Protein AF-A0AAV6CEF8-F1 (afdb_monomer)

Mean predicted aligned error: 8.47 Å

Nearest PDB structures (foldseek):
  5e53-assembly4_D  TM=2.344E-01  e=5.325E-08  Gallus gallus
  7mrq-assembly1_A  TM=2.234E-01  e=1.957E-07  Gallus gallus
  5e53-assembly2_B  TM=2.343E-01  e=6.421E-07  Gallus gallus
  7mrs-assembly1_A  TM=2.197E-01  e=7.609E-07  Danio rerio
  7mrm-assembly1_B  TM=1.923E-01  e=2.631E-03  Gallus gallus

Sequence (512 aa):
AVAATGEFTALFGGKEQTKAALTLILQRVNAIFRAEVGVQLDVVPGFDQMIFTNPATDPFTVQEPTVPLLDQAQRAFDNQLGSTSYDLGMVFTKGLYGLAYLRSVCDPLRKGSSAVGFLSAATDDFHINLVAHELAHMFGANHTFNSPTGLCAGRRIPGSAYEPGAGSTLMSYAGLPCSTDVYQSVSDAYFHSESLREIFTFLASPSAHCGVIETVPSSGPFLNPGVERVIPVGTPFTLNVSASDPDGHTLTYTWEQRDLGPAQPLGGPDDGKVPLIRSTPPSLQPARTIPNLADLAANRSNPTERLPTANRRMNFRVTVREQGVPGGVSWADTSLIATNIAGPFEVTSHATAGRITQQVGLTWSVAGTDRAPFNVPAVRILMSTNGGLDFPVTLADSTPNDGAETVQLPALNANAVRFKVEARDNVFFAINKANQQLISGNVLVAEIACTADALLISWASKVGKAYSLQRASGGRSFDWATVQTITATETRTSIAVPRENTKSTFFRILEK

Radius of gyration: 29.32 Å; Cα contacts (8 Å, |Δi|>4): 1274; chains: 1; bounding box: 61×42×94 Å

Secondary structure (DSSP, 8-state):
-EEE-HHHHHHTTSHHHHHHHHHHHHHHHHHHHHHHH-----PPTTGGGGB---TTTSS----SS-HHHHHHHHHHHHHHH-TTS-S--EEEEESSSEEE-TT-TT-TTTTT-EEEEESSS--SHHHHHHHHHHHHHHTTPPP-B---SGGGTTT--TTT--BSTT-SSTTS-TTS--GGG---SS--SS--HHHHHHHHHHHTSGGGTTSPP--------EEE----EEEETT--EEE--EEE-TT-PPEEEEEEE----S---TT----SSS--B-----BS-S-EEES-HHHHHTT---TTB----SSEEEEEEEEEEETTSTT-EEEEEEEEEEESSS---EE-S--S-EEE-SEEEEEEE-TTTTSTTT---EEEEEEESSSSS---EEEEEEEESSSEEEEEPPS--EEEEEEEEEETTSSBEEE-SS-EEE--TT---EEEEE-SSEEEEEEE--TT-EEEEEEEE-SSS---EEEEEEE-SSSEEEEEEE----S-EEEEEEE-

Foldseek 3Di:
DEAEALQRQVQLPHLVSSVVLVVLLLVLLQVLQQQAANDHDDDFPPRSVRYDNDNVPHQAPDQEADQSRLQSQLVVCCVPVNLLRDQAAEYEGADDAKDAAALQGLPSRRRRRIYGHDNHNDSDQQRSLRVSQRVLRNLHFAAQAQACADPCNPRDDQVRPQFYFQAAASSGNALHPRPPSRPHNHHDSHDDPRSSVRNNVSCPDPSNPSDDDDDFDAPAKDKDFDAEAEAEFPFKFKTAMDIDGPVPFQKWKKKGWDFGDHRDGQLPDQPQGHRQEGTDDTDSGRMDIFPAQVCQLQVHDDSRTDTHPAFYKIKMKMWMTGPPGGNSIDMDIYIYTYDNLFDYWEWPPPQDEEEDEQKDKTFIDLRCCCDPPNVQQWKWKFKDQPSRNDTPGTFGGIDGSPGMDMTGHPQDWGFRMKMKIGGPPHTTIYIHNGGYTYDYPFDWDWDWDDDPWWIKIKTFDDAQWKKWKWKAFDDPDGPTDTPDIDHDNDRMDIDTDTDDPHDDMDIDMDTD

pLDDT: mean 93.64, std 7.22, range [54.38, 98.88]

Structure (mmCIF, N/CA/C/O backbone):
data_AF-A0AAV6CEF8-F1
#
_entry.id   AF-A0AAV6CEF8-F1
#
loop_
_atom_site.group_PDB
_atom_site.id
_atom_site.type_symbol
_atom_site.label_atom_id
_atom_site.label_alt_id
_atom_site.label_comp_id
_atom_site.label_asym_id
_atom_site.label_entity_id
_atom_site.label_seq_id
_atom_site.pdbx_PDB_ins_code
_atom_site.Cartn_x
_atom_site.Cartn_y
_atom_site.Cartn_z
_atom_site.occupancy
_atom_site.B_iso_or_equiv
_atom_site.auth_seq_id
_atom_site.auth_comp_id
_atom_site.auth_asym_id
_atom_site.auth_atom_id
_atom_site.pdbx_PDB_model_num
ATOM 1 N N . ALA A 1 1 ? -19.419 -2.591 22.841 1.00 95.50 1 ALA A N 1
ATOM 2 C CA . ALA A 1 1 ? -20.080 -1.476 23.550 1.00 95.50 1 ALA A CA 1
ATOM 3 C C . ALA A 1 1 ? -19.658 -0.150 22.929 1.00 95.50 1 ALA A C 1
ATOM 5 O O . ALA A 1 1 ? -18.524 -0.024 22.487 1.00 95.50 1 ALA A O 1
ATOM 6 N N . VAL A 1 2 ? -20.560 0.825 22.854 1.00 96.56 2 VAL A N 1
ATOM 7 C CA . VAL A 1 2 ? -20.268 2.158 22.306 1.00 96.56 2 VAL A CA 1
ATOM 8 C C . VAL A 1 2 ? -20.882 3.190 23.237 1.00 96.56 2 VAL A C 1
ATOM 10 O O . VAL A 1 2 ? -22.008 2.988 23.685 1.00 96.56 2 VAL A O 1
ATOM 13 N N . ALA A 1 3 ? -20.151 4.260 23.540 1.00 96.31 3 ALA A N 1
ATOM 14 C CA . ALA A 1 3 ? -20.654 5.410 24.286 1.00 96.31 3 ALA A CA 1
ATOM 15 C C . ALA A 1 3 ? -20.337 6.709 23.545 1.00 96.31 3 ALA A C 1
ATOM 17 O O . ALA A 1 3 ? -19.351 6.780 22.818 1.00 96.31 3 ALA A O 1
ATOM 18 N N . ALA A 1 4 ? -21.144 7.742 23.755 1.00 97.06 4 ALA A N 1
ATOM 19 C CA . ALA A 1 4 ? -20.905 9.086 23.240 1.00 97.06 4 ALA A CA 1
ATOM 20 C C . ALA A 1 4 ? -21.093 10.097 24.367 1.00 97.06 4 ALA A C 1
ATOM 22 O O . ALA A 1 4 ? -22.158 10.110 24.989 1.00 97.06 4 ALA A O 1
ATOM 23 N N . THR A 1 5 ? -20.085 10.936 24.622 1.00 97.31 5 THR A N 1
ATOM 24 C CA . THR A 1 5 ? -20.205 12.005 25.626 1.00 97.31 5 THR A CA 1
ATOM 25 C C . THR A 1 5 ? -21.289 13.010 25.227 1.00 97.31 5 THR A C 1
ATOM 27 O O . THR A 1 5 ? -21.678 13.107 24.057 1.00 97.31 5 THR A O 1
ATOM 30 N N . GLY A 1 6 ? -21.785 13.786 26.190 1.00 96.00 6 GLY A N 1
ATOM 31 C CA . GLY A 1 6 ? -22.752 14.853 25.952 1.00 96.00 6 GLY A CA 1
ATOM 32 C C . GLY A 1 6 ? -22.253 15.871 24.933 1.00 96.00 6 GLY A C 1
ATOM 33 O O . GLY A 1 6 ? -23.025 16.351 24.103 1.00 96.00 6 GLY A O 1
ATOM 34 N N . GLU A 1 7 ? -20.956 16.175 24.952 1.00 94.75 7 GLU A N 1
ATOM 35 C CA . GLU A 1 7 ? -20.324 17.117 24.030 1.00 94.75 7 GLU A CA 1
ATOM 36 C C . GLU A 1 7 ? -20.232 16.558 22.612 1.00 94.75 7 GLU A C 1
ATOM 38 O O . GLU A 1 7 ? -20.505 17.288 21.658 1.00 94.75 7 GLU A O 1
ATOM 43 N N . PHE A 1 8 ? -19.886 15.275 22.459 1.00 95.88 8 PHE A N 1
ATOM 44 C CA . PHE A 1 8 ? -19.911 14.608 21.156 1.00 95.88 8 PHE A CA 1
ATOM 45 C C . PHE A 1 8 ? -21.336 14.546 20.608 1.00 95.88 8 PHE A C 1
ATOM 47 O O . PHE A 1 8 ? -21.581 14.855 19.445 1.00 95.88 8 PHE A O 1
ATOM 54 N N . THR A 1 9 ? -22.313 14.232 21.454 1.00 97.06 9 THR A N 1
ATOM 55 C CA . THR A 1 9 ? -23.711 14.199 21.026 1.00 97.06 9 THR A CA 1
ATOM 56 C C . THR A 1 9 ? -24.220 15.575 20.603 1.00 97.06 9 THR A C 1
ATOM 58 O O . THR A 1 9 ? -24.939 15.692 19.610 1.00 97.06 9 THR A O 1
ATOM 61 N N . ALA A 1 10 ? -23.817 16.633 21.310 1.00 95.19 10 ALA A N 1
ATOM 62 C CA . ALA A 1 10 ? -24.118 18.005 20.919 1.00 95.19 10 ALA A CA 1
ATOM 63 C C . ALA A 1 10 ? -23.449 18.386 19.587 1.00 95.19 10 ALA A C 1
ATOM 65 O O . ALA A 1 10 ? -24.073 19.068 18.775 1.00 95.19 10 ALA A O 1
ATOM 66 N N . LEU A 1 11 ? -22.222 17.910 19.330 1.00 94.62 11 LEU A N 1
ATOM 67 C CA . LEU A 1 11 ? -21.497 18.139 18.075 1.00 94.62 11 LEU A CA 1
ATOM 68 C C . LEU A 1 11 ? -22.295 17.656 16.856 1.00 94.62 11 LEU A C 1
ATOM 70 O O . LEU A 1 11 ? -22.367 18.370 15.861 1.00 94.62 11 LEU A O 1
ATOM 74 N N . PHE A 1 12 ? -22.932 16.486 16.955 1.00 94.94 12 PHE A N 1
ATOM 75 C CA . PHE A 1 12 ? -23.748 15.887 15.891 1.00 94.94 12 PHE A CA 1
ATOM 76 C C . PHE A 1 12 ? -25.198 16.398 15.845 1.00 94.94 12 PHE A C 1
ATOM 78 O O . PHE A 1 12 ? -25.956 16.018 14.955 1.00 94.94 12 PHE A O 1
ATOM 85 N N . GLY A 1 13 ? -25.589 17.294 16.755 1.00 95.19 13 GLY A N 1
ATOM 86 C CA . GLY A 1 13 ? -26.914 17.920 16.761 1.00 95.19 13 GLY A CA 1
ATOM 87 C C . GLY A 1 13 ? -27.991 17.151 17.531 1.00 95.19 13 GLY A C 1
ATOM 88 O O . GLY A 1 13 ? -29.164 17.511 17.441 1.00 95.19 13 GLY A O 1
ATOM 89 N N . GLY A 1 14 ? -27.614 16.132 18.308 1.00 96.06 14 GLY A N 1
ATOM 90 C CA . GLY A 1 14 ? -28.530 15.383 19.163 1.00 96.06 14 GLY A CA 1
ATOM 91 C C . GLY A 1 14 ? -28.417 13.869 19.020 1.00 96.06 14 GLY A C 1
ATOM 92 O O . GLY A 1 14 ? -27.695 13.333 18.185 1.00 96.06 14 GLY A O 1
ATOM 93 N N . LYS A 1 15 ? -29.154 13.163 19.882 1.00 95.94 15 LYS A N 1
ATOM 94 C CA . LYS A 1 15 ? -29.047 11.710 20.068 1.00 95.94 15 LYS A CA 1
ATOM 95 C C . LYS A 1 15 ? -29.256 10.901 18.788 1.00 95.94 15 LYS A C 1
ATOM 97 O O . LYS A 1 15 ? -28.474 9.996 18.514 1.00 95.94 15 LYS A O 1
ATOM 102 N N . GLU A 1 16 ? -30.288 11.222 18.013 1.00 95.69 16 GLU A N 1
ATOM 103 C CA . GLU A 1 16 ? -30.639 10.460 16.807 1.00 95.69 16 GLU A CA 1
ATOM 104 C C . GLU A 1 16 ? -29.587 10.621 15.703 1.00 95.69 16 GLU A C 1
ATOM 106 O O . GLU A 1 16 ? -29.198 9.646 15.061 1.00 95.69 16 GLU A O 1
ATOM 111 N N . GLN A 1 17 ? -29.065 11.835 15.523 1.00 96.31 17 GLN A N 1
ATOM 112 C CA . GLN A 1 17 ? -27.998 12.122 14.566 1.00 96.31 17 GLN A CA 1
ATOM 113 C C . GLN A 1 17 ? -26.697 11.423 14.969 1.00 96.31 17 GLN A C 1
ATOM 115 O O . GLN A 1 17 ? -26.051 10.798 14.129 1.00 96.31 17 GLN A O 1
ATOM 120 N N . THR A 1 18 ? -26.353 11.451 16.259 1.00 96.62 18 THR A N 1
ATOM 121 C CA . THR A 1 18 ? -25.211 10.711 16.808 1.00 96.62 18 THR A CA 1
ATOM 122 C C . THR A 1 18 ? -25.358 9.213 16.583 1.00 96.62 18 THR A C 1
ATOM 124 O O . THR A 1 18 ? -24.429 8.561 16.113 1.00 96.62 18 THR A O 1
ATOM 127 N N . LYS A 1 19 ? -26.538 8.652 16.859 1.00 95.31 19 LYS A N 1
ATOM 128 C CA . LYS A 1 19 ? -26.826 7.232 16.643 1.00 95.31 19 LYS A CA 1
ATOM 129 C C . LYS A 1 19 ? -26.650 6.835 15.176 1.00 95.31 19 LYS A C 1
ATOM 131 O O . LYS A 1 19 ? -26.017 5.816 14.888 1.00 95.31 19 LYS A O 1
ATOM 136 N N . ALA A 1 20 ? -27.173 7.639 14.251 1.00 94.69 20 ALA A N 1
ATOM 137 C CA . ALA A 1 20 ? -27.013 7.412 12.818 1.00 94.69 20 ALA A CA 1
ATOM 138 C C . ALA A 1 20 ? -25.535 7.477 12.391 1.00 94.69 20 ALA A C 1
ATOM 140 O O . ALA A 1 20 ? -25.068 6.593 11.673 1.00 94.69 20 ALA A O 1
ATOM 141 N N . ALA A 1 21 ? -24.783 8.466 12.884 1.00 95.56 21 ALA A N 1
ATOM 142 C CA . ALA A 1 21 ? -23.359 8.615 12.596 1.00 95.56 21 ALA A CA 1
ATOM 143 C C . ALA A 1 21 ? -22.531 7.427 13.109 1.00 95.56 21 ALA A C 1
ATOM 145 O O . ALA A 1 21 ? -21.752 6.850 12.353 1.00 95.56 21 ALA A O 1
ATOM 146 N N . LEU A 1 22 ? -22.743 7.003 14.358 1.00 95.81 22 LEU A N 1
ATOM 147 C CA . LEU A 1 22 ? -22.063 5.841 14.942 1.00 95.81 22 LEU A CA 1
ATOM 148 C C . LEU A 1 22 ? -22.391 4.545 14.191 1.00 95.81 22 LEU A C 1
ATOM 150 O O . LEU A 1 22 ? -21.513 3.709 13.987 1.00 95.81 22 LEU A O 1
ATOM 154 N N . THR A 1 23 ? -23.635 4.396 13.729 1.00 94.12 23 THR A N 1
ATOM 155 C CA . THR A 1 23 ? -24.048 3.249 12.908 1.00 94.12 23 THR A CA 1
ATOM 156 C C . THR A 1 23 ? -23.306 3.231 11.570 1.00 94.12 23 THR A C 1
ATOM 158 O O . THR A 1 23 ? -22.790 2.187 11.173 1.00 94.12 23 THR A O 1
ATOM 161 N N . LEU A 1 24 ? -23.200 4.379 10.892 1.00 95.06 24 LEU A N 1
ATOM 162 C CA . LEU A 1 24 ? -22.454 4.506 9.637 1.00 95.06 24 LEU A CA 1
ATOM 163 C C . LEU A 1 24 ? -20.960 4.212 9.830 1.00 95.06 24 LEU A C 1
ATOM 165 O O . LEU A 1 24 ? -20.377 3.458 9.049 1.00 95.06 24 LEU A O 1
ATOM 169 N N . ILE A 1 25 ? -20.350 4.774 10.878 1.00 96.31 25 ILE A N 1
ATOM 170 C CA . ILE A 1 25 ? -18.948 4.518 11.233 1.00 96.31 25 ILE A CA 1
ATOM 171 C C . ILE A 1 25 ? -18.730 3.017 11.417 1.00 96.31 25 ILE A C 1
ATOM 173 O O . ILE A 1 25 ? -17.842 2.450 10.786 1.00 96.31 25 ILE A O 1
ATOM 177 N N . LEU A 1 26 ? -19.570 2.350 12.213 1.00 96.25 26 LEU A N 1
ATOM 178 C CA . LEU A 1 26 ? -19.442 0.917 12.456 1.00 96.25 26 LEU A CA 1
ATOM 179 C C . LEU A 1 26 ? -19.592 0.088 11.176 1.00 96.25 26 LEU A C 1
ATOM 181 O O . LEU A 1 26 ? -18.826 -0.847 10.965 1.00 96.25 26 LEU A O 1
ATOM 185 N N . GLN A 1 27 ? -20.539 0.429 10.298 1.00 96.56 27 GLN A N 1
ATOM 186 C CA . GLN A 1 27 ? -20.698 -0.247 9.006 1.00 96.56 27 GLN A CA 1
ATOM 187 C C . GLN A 1 27 ? -19.427 -0.145 8.152 1.00 96.56 27 GLN A C 1
ATOM 189 O O . GLN A 1 27 ? -18.998 -1.133 7.556 1.00 96.56 27 GLN A O 1
ATOM 194 N N . ARG A 1 28 ? -18.801 1.037 8.116 1.00 97.75 28 ARG A N 1
ATOM 195 C CA . ARG A 1 28 ? -17.571 1.285 7.350 1.00 97.75 28 ARG A CA 1
ATOM 196 C C . ARG A 1 28 ? -16.357 0.598 7.974 1.00 97.75 28 ARG A C 1
ATOM 198 O O . ARG A 1 28 ? -15.577 -0.014 7.252 1.00 97.75 28 ARG A O 1
ATOM 205 N N . VAL A 1 29 ? -16.236 0.621 9.299 1.00 98.31 29 VAL A N 1
ATOM 206 C CA . VAL A 1 29 ? -15.202 -0.123 10.036 1.00 98.31 29 VAL A CA 1
ATOM 207 C C . VAL A 1 29 ? -15.353 -1.628 9.813 1.00 98.31 29 VAL A C 1
ATOM 209 O O . VAL A 1 29 ? -14.364 -2.298 9.535 1.00 98.31 29 VAL A O 1
ATOM 212 N N . ASN A 1 30 ? -16.575 -2.163 9.847 1.00 98.06 30 ASN A N 1
ATOM 213 C CA . ASN A 1 30 ? -16.834 -3.575 9.557 1.00 98.06 30 ASN A CA 1
ATOM 214 C C . ASN A 1 30 ? -16.444 -3.960 8.128 1.00 98.06 30 ASN A C 1
ATOM 216 O O . ASN A 1 30 ? -15.946 -5.062 7.922 1.00 98.06 30 ASN A O 1
ATOM 220 N N . ALA A 1 31 ? -16.614 -3.073 7.143 1.00 97.19 31 ALA A N 1
ATOM 221 C CA . ALA A 1 31 ? -16.142 -3.344 5.785 1.00 97.19 31 ALA A CA 1
ATOM 222 C C . ALA A 1 31 ? -14.618 -3.581 5.742 1.00 97.19 31 ALA A C 1
ATOM 224 O O . ALA A 1 31 ? -14.165 -4.467 5.023 1.00 97.19 31 ALA A O 1
ATOM 225 N N . ILE A 1 32 ? -13.849 -2.849 6.557 1.00 98.00 32 ILE A N 1
ATOM 226 C CA . ILE A 1 32 ? -12.396 -3.020 6.699 1.00 98.00 32 ILE A CA 1
ATOM 227 C C . ILE A 1 32 ? -12.077 -4.287 7.506 1.00 98.00 32 ILE A C 1
ATOM 229 O O . ILE A 1 32 ? -11.362 -5.164 7.031 1.00 98.00 32 ILE A O 1
ATOM 233 N N . PHE A 1 33 ? -12.612 -4.406 8.724 1.00 98.56 33 PHE A N 1
ATOM 234 C CA . PHE A 1 33 ? -12.253 -5.470 9.669 1.00 98.56 33 PHE A CA 1
ATOM 235 C C . PHE A 1 33 ? -12.649 -6.860 9.174 1.00 98.56 33 PHE A C 1
ATOM 237 O O . PHE A 1 33 ? -11.871 -7.805 9.313 1.00 98.56 33 PHE A O 1
ATOM 244 N N . ARG A 1 34 ? -13.817 -6.994 8.537 1.00 97.25 34 ARG A N 1
ATOM 245 C CA . ARG A 1 34 ? -14.218 -8.271 7.944 1.00 97.25 34 ARG A CA 1
ATOM 246 C C . ARG A 1 34 ? -13.274 -8.667 6.823 1.00 97.25 34 ARG A C 1
ATOM 248 O O . ARG A 1 34 ? -12.852 -9.814 6.789 1.00 97.25 34 ARG A O 1
ATOM 255 N N . ALA A 1 35 ? -12.963 -7.740 5.917 1.00 96.25 35 ALA A N 1
ATOM 256 C CA . ALA A 1 35 ? -12.122 -8.027 4.762 1.00 96.25 35 ALA A CA 1
ATOM 257 C C . ALA A 1 35 ? -10.686 -8.368 5.180 1.00 96.25 35 ALA A C 1
ATOM 259 O O . ALA A 1 35 ? -10.140 -9.371 4.736 1.00 96.25 35 ALA A O 1
ATOM 260 N N . GLU A 1 36 ? -10.094 -7.569 6.067 1.00 97.62 36 GLU A N 1
ATOM 261 C CA . GLU A 1 36 ? -8.674 -7.687 6.393 1.00 97.62 36 GLU A CA 1
ATOM 262 C C . GLU A 1 36 ? -8.373 -8.739 7.467 1.00 97.62 36 GLU A C 1
ATOM 264 O O . GLU A 1 36 ? -7.327 -9.378 7.406 1.00 97.62 36 GLU A O 1
ATOM 269 N N . VAL A 1 37 ? -9.241 -8.901 8.475 1.00 97.44 37 VAL A N 1
ATOM 270 C CA . VAL A 1 37 ? -8.936 -9.717 9.671 1.00 97.44 37 VAL A CA 1
ATOM 271 C C . VAL A 1 37 ? -10.067 -10.652 10.102 1.00 97.44 37 VAL A C 1
ATOM 273 O O . VAL A 1 37 ? -9.957 -11.307 11.134 1.00 97.44 37 VAL A O 1
ATOM 276 N N . GLY A 1 38 ? -11.150 -10.742 9.325 1.00 96.94 38 GLY A N 1
ATOM 277 C CA . GLY A 1 38 ? -12.253 -11.669 9.592 1.00 96.94 38 GLY A CA 1
ATOM 278 C C . GLY A 1 38 ? -13.085 -11.322 10.828 1.00 96.94 38 GLY A C 1
ATOM 279 O O . GLY A 1 38 ? -13.764 -12.189 11.366 1.00 96.94 38 GLY A O 1
ATOM 280 N N . VAL A 1 39 ? -13.050 -10.066 11.288 1.00 97.69 39 VAL A N 1
ATOM 281 C CA . VAL A 1 39 ? -13.783 -9.616 12.482 1.00 97.69 39 VAL A CA 1
ATOM 282 C C . VAL A 1 39 ? -15.036 -8.838 12.082 1.00 97.69 39 VAL A C 1
ATOM 284 O O . VAL A 1 39 ? -14.974 -7.899 11.291 1.00 97.69 39 VAL A O 1
ATOM 287 N N . GLN A 1 40 ? -16.171 -9.210 12.672 1.00 97.00 40 GLN A N 1
ATOM 288 C CA . GLN A 1 40 ? -17.434 -8.475 12.622 1.00 97.00 40 GLN A CA 1
ATOM 289 C C . GLN A 1 40 ? -17.699 -7.874 14.008 1.00 97.00 40 GLN A C 1
ATOM 291 O O . GLN A 1 40 ? -17.642 -8.572 15.016 1.00 97.00 40 GLN A O 1
ATOM 296 N N . LEU A 1 41 ? -17.978 -6.575 14.055 1.00 97.12 41 LEU A N 1
ATOM 297 C CA . LEU A 1 41 ? -18.304 -5.841 15.271 1.00 97.12 41 LEU A CA 1
ATOM 298 C C . LEU A 1 41 ? -19.800 -5.541 15.298 1.00 97.12 41 LEU A C 1
ATOM 300 O O . LEU A 1 41 ? -20.312 -4.832 14.427 1.00 97.12 41 LEU A O 1
ATOM 304 N N . ASP A 1 42 ? -20.475 -6.018 16.338 1.00 95.06 42 ASP A N 1
ATOM 305 C CA . ASP A 1 42 ? -21.900 -5.785 16.547 1.00 95.06 42 ASP A CA 1
ATOM 306 C C . ASP A 1 42 ? -22.141 -4.904 17.776 1.00 95.06 42 ASP A C 1
ATOM 308 O O . ASP A 1 42 ? -21.452 -4.981 18.800 1.00 95.06 42 ASP A O 1
ATOM 312 N N . VAL A 1 43 ? -23.131 -4.015 17.671 1.00 93.44 43 VAL A N 1
ATOM 313 C CA . VAL A 1 43 ? -23.488 -3.136 18.783 1.00 93.44 43 VAL A CA 1
ATOM 314 C C . VAL A 1 43 ? -24.296 -3.916 19.807 1.00 93.44 43 VAL A C 1
ATOM 316 O O . VAL A 1 43 ? -25.313 -4.527 19.489 1.00 93.44 43 VAL A O 1
ATOM 319 N N . VAL A 1 44 ? -23.862 -3.840 21.061 1.00 93.38 44 VAL A N 1
ATOM 320 C CA . VAL A 1 44 ? -24.567 -4.459 22.186 1.00 93.38 44 VAL A CA 1
ATOM 321 C C . VAL A 1 44 ? -25.956 -3.833 22.389 1.00 93.38 44 VAL A C 1
ATOM 323 O O . VAL A 1 44 ? -26.120 -2.619 22.203 1.00 93.38 44 VAL A O 1
ATOM 326 N N . PRO A 1 45 ? -26.965 -4.616 22.810 1.00 88.50 45 PRO A N 1
ATOM 327 C CA . PRO A 1 45 ? -28.259 -4.073 23.203 1.00 88.50 45 PRO A CA 1
ATOM 328 C C . PRO A 1 45 ? -28.119 -2.973 24.263 1.00 88.50 45 PRO A C 1
ATOM 330 O O . PRO A 1 45 ? -27.241 -3.024 25.120 1.00 88.50 45 PRO A O 1
ATOM 333 N N . GLY A 1 46 ? -28.992 -1.966 24.211 1.00 80.50 46 GLY A N 1
ATOM 334 C CA . GLY A 1 46 ? -28.981 -0.866 25.180 1.00 80.50 46 GLY A CA 1
ATOM 335 C C . GLY A 1 46 ? -27.950 0.235 24.910 1.00 80.50 46 GLY A C 1
ATOM 336 O O . GLY A 1 46 ? -27.902 1.192 25.678 1.00 80.50 46 GLY A O 1
ATOM 337 N N . PHE A 1 47 ? -27.188 0.183 23.807 1.00 86.44 47 PHE A N 1
ATOM 338 C CA . PHE A 1 47 ? -26.218 1.240 23.478 1.00 86.44 47 PHE A CA 1
ATOM 339 C C . PHE A 1 47 ? -26.839 2.640 23.350 1.00 86.44 47 PHE A C 1
ATOM 341 O O . PHE A 1 47 ? -26.167 3.630 23.613 1.00 86.44 47 PHE A O 1
ATOM 348 N N . ASP A 1 48 ? -28.130 2.740 23.016 1.00 90.50 48 ASP A N 1
ATOM 349 C CA . ASP A 1 48 ? -28.849 4.016 22.997 1.00 90.50 48 ASP A CA 1
ATOM 350 C C . ASP A 1 48 ? -28.780 4.736 24.352 1.00 90.50 48 ASP A C 1
ATOM 352 O O . ASP A 1 48 ? -28.810 5.963 24.400 1.00 90.50 48 ASP A O 1
ATOM 356 N N . GLN A 1 49 ? -28.698 4.006 25.467 1.00 91.06 49 GLN A N 1
ATOM 357 C CA . GLN A 1 49 ? -28.577 4.586 26.809 1.00 91.06 49 GLN A CA 1
ATOM 358 C C . GLN A 1 49 ? -27.185 5.182 27.059 1.00 91.06 49 GLN A C 1
ATOM 360 O O . GLN A 1 49 ? -27.056 6.106 27.854 1.00 91.06 49 GLN A O 1
ATOM 365 N N . MET A 1 50 ? -26.180 4.714 26.317 1.00 95.12 50 MET A N 1
ATOM 366 C CA . MET A 1 50 ? -24.794 5.177 26.383 1.00 95.12 50 MET A CA 1
ATOM 367 C C . MET A 1 50 ? -24.528 6.402 25.488 1.00 95.12 50 MET A C 1
ATOM 369 O O . MET A 1 50 ? -23.394 6.879 25.418 1.00 95.12 50 MET A O 1
ATOM 373 N N . ILE A 1 51 ? -25.548 6.911 24.784 1.00 96.69 51 ILE A N 1
ATOM 374 C CA . ILE A 1 51 ? -25.491 8.186 24.058 1.00 96.69 51 ILE A CA 1
ATOM 375 C C . ILE A 1 51 ? -26.031 9.277 24.983 1.00 96.69 51 ILE A C 1
ATOM 377 O O . ILE A 1 51 ? -27.248 9.484 25.088 1.00 96.69 51 ILE A O 1
ATOM 381 N N . PHE A 1 52 ? -25.118 9.959 25.670 1.00 96.44 52 PHE A N 1
ATOM 382 C CA . PHE A 1 52 ? -25.457 11.009 26.622 1.00 96.44 52 PHE A CA 1
ATOM 383 C C . PHE A 1 52 ? -25.764 12.309 25.880 1.00 96.44 52 PHE A C 1
ATOM 385 O O . PHE A 1 52 ? -25.056 12.678 24.952 1.00 96.44 52 PHE A O 1
ATOM 392 N N . THR A 1 53 ? -26.828 13.014 26.268 1.00 96.38 53 THR A N 1
ATOM 393 C CA . THR A 1 53 ? -27.265 14.260 25.604 1.00 96.38 53 THR A CA 1
ATOM 394 C C . THR A 1 53 ? -26.942 15.520 26.399 1.00 96.38 53 THR A C 1
ATOM 396 O O . THR A 1 53 ? -27.080 16.620 25.874 1.00 96.38 53 THR A O 1
ATOM 399 N N . ASN A 1 54 ? -26.568 15.376 27.671 1.00 94.38 54 ASN A N 1
ATOM 400 C CA . ASN A 1 54 ? -26.269 16.491 28.558 1.00 94.38 54 ASN A CA 1
ATOM 401 C C . ASN A 1 54 ? -24.829 16.368 29.086 1.00 94.38 54 ASN A C 1
ATOM 403 O O . ASN A 1 54 ? -24.597 15.522 29.953 1.00 94.38 54 ASN A O 1
ATOM 407 N N . PRO A 1 55 ? -23.908 17.232 28.617 1.00 92.12 55 PRO A N 1
ATOM 408 C CA . PRO A 1 55 ? -22.518 17.287 29.080 1.00 92.12 55 PRO A CA 1
ATOM 409 C C . PRO A 1 55 ? -22.359 17.366 30.603 1.00 92.12 55 PRO A C 1
ATOM 411 O O . PRO A 1 55 ? -21.405 16.858 31.171 1.00 92.12 55 PRO A O 1
ATOM 414 N N . ALA A 1 56 ? -23.300 18.009 31.302 1.00 91.38 56 ALA A N 1
ATOM 415 C CA . ALA A 1 56 ? -23.182 18.226 32.743 1.00 91.38 56 ALA A CA 1
ATOM 416 C C . ALA A 1 56 ? -23.534 16.991 33.588 1.00 91.38 56 ALA A C 1
ATOM 418 O O . ALA A 1 56 ? -23.291 16.990 34.793 1.00 91.38 56 ALA A O 1
ATOM 419 N N . THR A 1 57 ? -24.170 15.978 32.996 1.00 91.00 57 THR A N 1
ATOM 420 C CA . THR A 1 57 ? -24.689 14.808 33.727 1.00 91.00 57 THR A CA 1
ATOM 421 C C . THR A 1 57 ? -24.190 13.480 33.176 1.00 91.00 57 THR A C 1
ATOM 423 O O . THR A 1 57 ? -24.620 12.431 33.652 1.00 91.00 57 THR A O 1
ATOM 426 N N . ASP A 1 58 ? -23.349 13.502 32.147 1.00 93.19 58 ASP A N 1
ATOM 427 C CA . ASP A 1 58 ? -22.720 12.285 31.657 1.00 93.19 58 ASP A CA 1
ATOM 428 C C . ASP A 1 58 ? -21.606 11.811 32.626 1.00 93.19 58 ASP A C 1
ATOM 430 O O . ASP A 1 58 ? -21.189 12.559 33.516 1.00 93.19 58 ASP A O 1
ATOM 434 N N . PRO A 1 59 ? -21.162 10.543 32.546 1.00 92.81 59 PRO A N 1
ATOM 435 C CA . PRO A 1 59 ? -20.177 9.994 33.478 1.00 92.81 59 PRO A CA 1
ATOM 436 C C . PRO A 1 59 ? -18.723 10.392 33.151 1.00 92.81 59 PRO A C 1
ATOM 438 O O . PRO A 1 59 ? -17.802 9.873 33.792 1.00 92.81 59 PRO A O 1
ATOM 441 N N . PHE A 1 60 ? -18.492 11.260 32.160 1.00 95.44 60 PHE A N 1
ATOM 442 C CA . PHE A 1 60 ? -17.179 11.589 31.617 1.00 95.44 60 PHE A CA 1
ATOM 443 C C . PHE A 1 60 ? -16.761 13.006 32.010 1.00 95.44 60 PHE A C 1
ATOM 445 O O . PHE A 1 60 ? -17.263 14.006 31.516 1.00 95.44 60 PHE A O 1
ATOM 452 N N . THR A 1 61 ? -15.764 13.119 32.885 1.00 91.00 61 THR A N 1
ATOM 453 C CA . THR A 1 61 ? -15.259 14.436 33.317 1.00 91.00 61 THR A CA 1
ATOM 454 C C . THR A 1 61 ? -14.127 14.956 32.432 1.00 91.00 61 THR A C 1
ATOM 456 O O . THR A 1 61 ? -13.588 16.029 32.696 1.00 91.00 61 THR A O 1
ATOM 459 N N . VAL A 1 62 ? -13.697 14.167 31.443 1.00 87.12 62 VAL A N 1
ATOM 460 C CA . VAL A 1 62 ? -12.596 14.493 30.533 1.00 87.12 62 VAL A CA 1
ATOM 461 C C . VAL A 1 62 ? -13.095 14.419 29.096 1.00 87.12 62 VAL A C 1
ATOM 463 O O . VAL A 1 62 ? -13.647 13.410 28.671 1.00 87.12 62 VAL A O 1
ATOM 466 N N . GLN A 1 63 ? -12.879 15.494 28.343 1.00 84.25 63 GLN A N 1
ATOM 467 C CA . GLN A 1 63 ? -13.497 15.717 27.031 1.00 84.25 63 GLN A CA 1
ATOM 468 C C . GLN A 1 63 ? -12.515 15.529 25.864 1.00 84.25 63 GLN A C 1
ATOM 470 O O . GLN A 1 63 ? -12.682 16.146 24.821 1.00 84.25 63 GLN A O 1
ATOM 475 N N . GLU A 1 64 ? -11.472 14.719 26.069 1.00 92.12 64 GLU A N 1
ATOM 476 C CA . GLU A 1 64 ? -10.436 14.383 25.083 1.00 92.12 64 GLU A CA 1
ATOM 477 C C . GLU A 1 64 ? -9.889 12.964 25.368 1.00 92.12 64 GLU A C 1
ATOM 479 O O . GLU A 1 64 ? -9.841 12.552 26.539 1.00 92.12 64 GLU A O 1
ATOM 484 N N . PRO A 1 65 ? -9.425 12.212 24.351 1.00 95.88 65 PRO A N 1
ATOM 485 C CA . PRO A 1 65 ? -8.837 10.880 24.526 1.00 95.88 65 PRO A CA 1
ATOM 486 C C . PRO A 1 65 ? -7.582 10.885 25.404 1.00 95.88 65 PRO A C 1
ATOM 488 O O . PRO A 1 65 ? -6.497 11.302 25.007 1.00 95.88 65 PRO A O 1
ATOM 491 N N . THR A 1 66 ? -7.731 10.402 26.634 1.00 96.19 66 THR A N 1
ATOM 492 C CA . THR A 1 66 ? -6.677 10.355 27.655 1.00 96.19 66 THR A CA 1
ATOM 493 C C . THR A 1 66 ? -6.865 9.128 28.542 1.00 96.19 66 THR A C 1
ATOM 495 O O . THR A 1 66 ? -7.971 8.599 28.636 1.00 96.19 66 THR A O 1
ATOM 498 N N . VAL A 1 67 ? -5.816 8.686 29.243 1.00 96.81 67 VAL A N 1
ATOM 499 C CA . VAL A 1 67 ? -5.912 7.538 30.168 1.00 96.81 67 VAL A CA 1
ATOM 500 C C . VAL A 1 67 ? -7.062 7.695 31.187 1.00 96.81 67 VAL A C 1
ATOM 502 O O . VAL A 1 67 ? -7.845 6.758 31.322 1.00 96.81 67 VAL A O 1
ATOM 505 N N . PRO A 1 68 ? -7.279 8.867 31.826 1.00 97.44 68 PRO A N 1
ATOM 506 C CA . PRO A 1 68 ? -8.444 9.061 32.691 1.00 97.44 68 PRO A CA 1
ATOM 507 C C . PRO A 1 68 ? -9.803 8.855 32.002 1.00 97.44 68 PRO A C 1
ATOM 509 O O . PRO A 1 68 ? -10.709 8.300 32.624 1.00 97.44 68 PRO A O 1
ATOM 512 N N . LEU A 1 69 ? -9.961 9.269 30.736 1.00 97.38 69 LEU A N 1
ATOM 513 C CA . LEU A 1 69 ? -11.194 9.020 29.977 1.00 97.38 69 LEU A CA 1
ATOM 514 C C . LEU A 1 69 ? -11.380 7.524 29.693 1.00 97.38 69 LEU A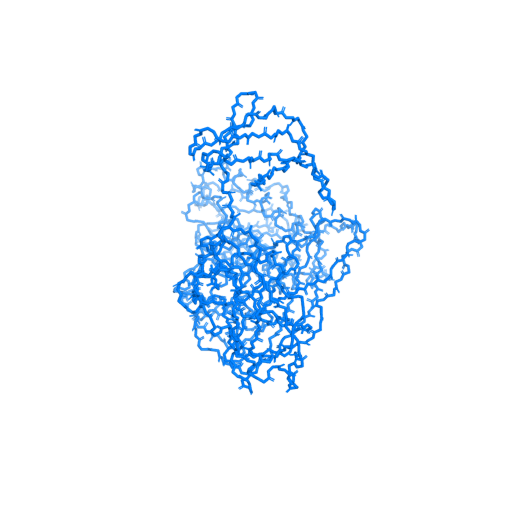 C 1
ATOM 516 O O . LEU A 1 69 ? -12.485 7.009 29.820 1.00 97.38 69 LEU A O 1
ATOM 520 N N . LEU A 1 70 ? -10.305 6.810 29.359 1.00 97.94 70 LEU A N 1
ATOM 521 C CA . LEU A 1 70 ? -10.326 5.362 29.132 1.00 97.94 70 LEU A CA 1
ATOM 522 C C . LEU A 1 70 ? -10.765 4.590 30.389 1.00 97.94 70 LEU A C 1
ATOM 524 O O . LEU A 1 70 ? -11.550 3.644 30.298 1.00 97.94 70 LEU A O 1
ATOM 528 N N . ASP A 1 71 ? -10.312 5.023 31.565 1.00 97.31 71 ASP A N 1
ATOM 529 C CA . ASP A 1 71 ? -10.742 4.460 32.848 1.00 97.31 71 ASP A CA 1
ATOM 530 C C . ASP A 1 71 ? -12.220 4.771 33.147 1.00 97.31 71 ASP A C 1
ATOM 532 O O . ASP A 1 71 ? -12.941 3.948 33.718 1.00 97.31 71 ASP A O 1
ATOM 536 N N . GLN A 1 72 ? -12.691 5.969 32.780 1.00 97.44 72 GLN A N 1
ATOM 537 C CA . GLN A 1 72 ? -14.105 6.341 32.891 1.00 97.44 72 GLN A CA 1
ATOM 538 C C . GLN A 1 72 ? -14.979 5.525 31.936 1.00 97.44 72 GLN A C 1
ATOM 540 O O . GLN A 1 72 ? -16.043 5.070 32.348 1.00 97.44 72 GLN A O 1
ATOM 545 N N . ALA A 1 73 ? -14.514 5.281 30.709 1.00 97.31 73 ALA A N 1
ATOM 546 C CA . ALA A 1 73 ? -15.190 4.450 29.717 1.00 97.31 73 ALA A CA 1
ATOM 547 C C . ALA A 1 73 ? -15.377 3.016 30.216 1.00 97.31 73 ALA A C 1
ATOM 549 O O . ALA A 1 73 ? -16.511 2.542 30.258 1.00 97.31 73 ALA A O 1
ATOM 550 N N . GLN A 1 74 ? -14.308 2.373 30.699 1.00 98.00 74 GLN A N 1
ATOM 551 C CA . GLN A 1 74 ? -14.388 1.041 31.308 1.00 98.00 74 GLN A CA 1
ATOM 552 C C . GLN A 1 74 ? -15.455 0.986 32.410 1.00 98.00 74 GLN A C 1
ATOM 554 O O . GLN A 1 74 ? -16.373 0.172 32.334 1.00 98.00 74 GLN A O 1
ATOM 559 N N . ARG A 1 75 ? -15.398 1.905 33.386 1.00 97.38 75 ARG A N 1
ATOM 560 C CA . ARG A 1 75 ? -16.378 1.954 34.485 1.00 97.38 75 ARG A CA 1
ATOM 561 C C . ARG A 1 75 ? -17.804 2.217 34.006 1.00 97.38 75 ARG A C 1
ATOM 563 O O . ARG A 1 75 ? -18.739 1.640 34.554 1.00 97.38 75 ARG A O 1
ATOM 570 N N . ALA A 1 76 ? -17.992 3.105 33.032 1.00 95.94 76 ALA A N 1
ATOM 571 C CA . ALA A 1 76 ? -19.314 3.421 32.502 1.00 95.94 76 ALA A CA 1
ATOM 572 C C . ALA A 1 76 ? -19.941 2.193 31.829 1.00 95.94 76 ALA A C 1
ATOM 574 O O . ALA A 1 76 ? -21.098 1.880 32.107 1.00 95.94 76 ALA A O 1
ATOM 575 N N . PHE A 1 77 ? -19.175 1.466 31.009 1.00 96.94 77 PHE A N 1
ATOM 576 C CA . PHE A 1 77 ? -19.643 0.233 30.378 1.00 96.94 77 PHE A CA 1
ATOM 577 C C . PHE A 1 77 ? -19.947 -0.863 31.406 1.00 96.94 77 PHE A C 1
ATOM 579 O O . PHE A 1 77 ? -21.037 -1.434 31.364 1.00 96.94 77 PHE A O 1
ATOM 586 N N . ASP A 1 78 ? -19.050 -1.105 32.365 1.00 96.31 78 ASP A N 1
ATOM 587 C CA . ASP A 1 78 ? -19.258 -2.108 33.415 1.00 96.31 78 ASP A CA 1
ATOM 588 C C . ASP A 1 78 ? -20.509 -1.822 34.254 1.00 96.31 78 ASP A C 1
ATOM 590 O O . ASP A 1 78 ? -21.304 -2.727 34.505 1.00 96.31 78 ASP A O 1
ATOM 594 N N . ASN A 1 79 ? -20.709 -0.566 34.663 1.00 94.94 79 ASN A N 1
ATOM 595 C CA . ASN A 1 79 ? -21.813 -0.186 35.544 1.00 94.94 79 ASN A CA 1
ATOM 596 C C . ASN A 1 79 ? -23.172 -0.152 34.833 1.00 94.94 79 ASN A C 1
ATOM 598 O O . ASN A 1 79 ? -24.185 -0.452 35.460 1.00 94.94 79 ASN A O 1
ATOM 602 N N . GLN A 1 80 ? -23.217 0.263 33.562 1.00 94.19 80 GLN A N 1
ATOM 603 C CA . GLN A 1 80 ? -24.485 0.482 32.852 1.00 94.19 80 GLN A CA 1
ATOM 604 C C . GLN A 1 80 ? -24.922 -0.723 32.018 1.00 94.19 80 GLN A C 1
ATOM 606 O O . GLN A 1 80 ? -26.116 -0.998 31.931 1.00 94.19 80 GLN A O 1
ATOM 611 N N . LEU A 1 81 ? -23.977 -1.451 31.416 1.00 93.56 81 LEU A N 1
ATOM 612 C CA . LEU A 1 81 ? -24.273 -2.616 30.574 1.00 93.56 81 LEU A CA 1
ATOM 613 C C . LEU A 1 81 ? -24.030 -3.940 31.306 1.00 93.56 81 LEU A C 1
ATOM 615 O O . LEU A 1 81 ? -24.628 -4.958 30.956 1.00 93.56 81 LEU A O 1
ATOM 619 N N . GLY A 1 82 ? -23.162 -3.932 32.317 1.00 93.94 82 GLY A N 1
ATOM 620 C CA . GLY A 1 82 ? -22.644 -5.131 32.961 1.00 93.94 82 GLY A CA 1
ATOM 621 C C . GLY A 1 82 ? -21.358 -5.609 32.291 1.00 93.94 82 GLY A C 1
ATOM 622 O O . GLY A 1 82 ? -21.274 -5.728 31.067 1.00 93.94 82 GLY A O 1
ATOM 623 N N . SER A 1 83 ? -20.358 -5.940 33.106 1.00 93.19 83 SER A N 1
ATOM 624 C CA . SER A 1 83 ? -19.027 -6.341 32.637 1.00 93.19 83 SER A CA 1
ATOM 625 C C . SER A 1 83 ? -19.016 -7.626 31.809 1.00 93.19 83 SER A C 1
ATOM 627 O O . SER A 1 83 ? -18.049 -7.878 31.106 1.00 93.19 83 SER A O 1
ATOM 629 N N . THR A 1 84 ? -20.064 -8.450 31.829 1.00 93.44 84 THR A N 1
ATOM 630 C CA . THR A 1 84 ? -20.168 -9.662 30.993 1.00 93.44 84 THR A CA 1
ATOM 631 C C . THR A 1 84 ? -20.951 -9.445 29.699 1.00 93.44 84 THR A C 1
ATOM 633 O O . THR A 1 84 ? -21.077 -10.375 28.913 1.00 93.44 84 THR A O 1
ATOM 636 N N . SER A 1 85 ? -21.493 -8.247 29.470 1.00 93.75 85 SER A N 1
ATOM 637 C CA . SER A 1 85 ? -22.421 -7.966 28.364 1.00 93.75 85 SER A CA 1
ATOM 638 C C . SER A 1 85 ? -21.743 -7.398 27.111 1.00 93.75 85 SER A C 1
ATOM 640 O O . SER A 1 85 ? -22.428 -6.983 26.178 1.00 93.75 85 SER A O 1
ATOM 642 N N . TYR A 1 86 ? -20.410 -7.301 27.096 1.00 95.94 86 TYR A N 1
ATOM 643 C CA . TYR A 1 86 ? -19.650 -6.762 25.970 1.00 95.94 86 TYR A CA 1
ATOM 644 C C . TYR A 1 86 ? -18.215 -7.298 25.918 1.00 95.94 86 TYR A C 1
ATOM 646 O O . TYR A 1 86 ? -17.610 -7.577 26.952 1.00 95.94 86 TYR A O 1
ATOM 654 N N . ASP A 1 87 ? -17.658 -7.359 24.711 1.00 97.38 87 ASP A N 1
ATOM 655 C CA . ASP A 1 87 ? -16.324 -7.922 24.436 1.00 97.38 87 ASP A CA 1
ATOM 656 C C . ASP A 1 87 ? -15.230 -6.863 24.311 1.00 97.38 87 ASP A C 1
ATOM 658 O O . ASP A 1 87 ? -14.074 -7.092 24.664 1.00 97.38 87 ASP A O 1
ATOM 662 N N . LEU A 1 88 ? -15.623 -5.683 23.831 1.00 97.69 88 LEU A N 1
ATOM 663 C CA . LEU A 1 88 ? -14.815 -4.474 23.743 1.00 97.69 88 LEU A CA 1
ATOM 664 C C . LEU A 1 88 ? -15.709 -3.227 23.759 1.00 97.69 88 LEU A C 1
ATOM 666 O O . LEU A 1 88 ? -16.913 -3.318 23.492 1.00 97.69 88 LEU A O 1
ATOM 670 N N . GLY A 1 89 ? -15.156 -2.066 24.086 1.00 97.31 89 GLY A N 1
ATOM 671 C CA . GLY A 1 89 ? -15.887 -0.818 24.246 1.00 97.31 89 GLY A CA 1
ATOM 672 C C . GLY A 1 89 ? -15.081 0.403 23.826 1.00 97.31 89 GLY A C 1
ATOM 673 O O . GLY A 1 89 ? -13.877 0.462 24.069 1.00 97.31 89 GLY A O 1
ATOM 674 N N . MET A 1 90 ? -15.768 1.371 23.216 1.00 97.94 90 MET A N 1
ATOM 675 C CA . MET A 1 90 ? -15.186 2.635 22.764 1.00 97.94 90 MET A CA 1
ATOM 676 C C . MET A 1 90 ? -16.092 3.817 23.096 1.00 97.94 90 MET A C 1
ATOM 678 O O . MET A 1 90 ? -17.294 3.781 22.813 1.00 97.94 90 MET A O 1
ATOM 682 N N . VAL A 1 91 ? -15.511 4.870 23.676 1.00 97.56 91 VAL A N 1
ATOM 683 C CA . VAL A 1 91 ? -16.189 6.154 23.884 1.00 97.56 91 VAL A CA 1
ATOM 684 C C . VAL A 1 91 ? -15.820 7.164 22.794 1.00 97.56 91 VAL A C 1
ATOM 686 O O . VAL A 1 91 ? -14.654 7.349 22.454 1.00 97.56 91 VAL A O 1
ATOM 689 N N . PHE A 1 92 ? -16.825 7.844 22.258 1.00 97.50 92 PHE A N 1
ATOM 690 C CA . PHE A 1 92 ? -16.681 8.939 21.309 1.00 97.50 92 PHE A CA 1
ATOM 691 C C . PHE A 1 92 ? -16.805 10.269 22.049 1.00 97.50 92 PHE A C 1
ATOM 693 O O . PHE A 1 92 ? -17.767 10.487 22.789 1.00 97.50 92 PHE A O 1
ATOM 700 N N . THR A 1 93 ? -15.817 11.140 21.867 1.00 96.44 93 THR A N 1
ATOM 701 C CA . THR A 1 93 ? -15.688 12.421 22.576 1.00 96.44 93 THR A CA 1
ATOM 702 C C . THR A 1 93 ? -15.213 13.523 21.621 1.00 96.44 93 THR A C 1
ATOM 704 O O . THR A 1 93 ? -15.052 13.291 20.420 1.00 96.44 93 THR A O 1
ATOM 707 N N . LYS A 1 94 ? -14.979 14.737 22.122 1.00 92.31 94 LYS A N 1
ATOM 708 C CA . LYS A 1 94 ? -14.302 15.778 21.341 1.00 92.31 94 LYS A CA 1
ATOM 709 C C . LYS A 1 94 ? -12.794 15.517 21.291 1.00 92.31 94 LYS A C 1
ATOM 711 O O . LYS A 1 94 ? -12.235 14.925 22.205 1.00 92.31 94 LYS A O 1
ATOM 716 N N . GLY A 1 95 ? -12.149 15.892 20.189 1.00 89.12 95 GLY A N 1
ATOM 717 C CA . GLY A 1 95 ? -10.691 15.809 20.072 1.00 89.12 95 GLY A CA 1
ATOM 718 C C . GLY A 1 95 ? -10.166 15.552 18.668 1.00 89.12 95 GLY A C 1
ATOM 719 O O . GLY A 1 95 ? -10.926 15.527 17.705 1.00 89.12 95 GLY A O 1
ATOM 720 N N . LEU A 1 96 ? -8.844 15.397 18.562 1.00 83.06 96 LEU A N 1
ATOM 721 C CA . LEU A 1 96 ? -8.111 15.281 17.287 1.00 83.06 96 LEU A CA 1
ATOM 722 C C . LEU A 1 96 ? -7.490 13.905 17.010 1.00 83.06 96 LEU A C 1
ATOM 724 O O . LEU A 1 96 ? -6.990 13.675 15.911 1.00 83.06 96 LEU A O 1
ATOM 728 N N . TYR A 1 97 ? -7.437 13.029 18.006 1.00 89.81 97 TYR A N 1
ATOM 729 C CA . TYR A 1 97 ? -6.766 11.731 17.928 1.00 89.81 97 TYR A CA 1
ATOM 730 C C . TYR A 1 97 ? -7.574 10.678 18.687 1.00 89.81 97 TYR A C 1
ATOM 732 O O . TYR A 1 97 ? -8.664 10.971 19.170 1.00 89.81 97 TYR A O 1
ATOM 740 N N . GLY A 1 98 ? -7.067 9.453 18.768 1.00 95.38 98 GLY A N 1
ATOM 741 C CA . GLY A 1 98 ? -7.633 8.389 19.582 1.00 95.38 98 GLY A CA 1
ATOM 742 C C . GLY A 1 98 ? -6.629 7.855 20.601 1.00 95.38 98 GLY A C 1
ATOM 743 O O . GLY A 1 98 ? -5.457 8.245 20.630 1.00 95.38 98 GLY A O 1
ATOM 744 N N . LEU A 1 99 ? -7.126 7.018 21.504 1.00 97.25 99 LEU A N 1
ATOM 745 C CA . LEU A 1 99 ? -6.299 6.282 22.445 1.00 97.25 99 LEU A CA 1
ATOM 746 C C . LEU A 1 99 ? -6.978 4.964 22.812 1.00 97.25 99 LEU A C 1
ATOM 748 O O . LEU A 1 99 ? -8.120 4.958 23.272 1.00 97.25 99 LEU A O 1
ATOM 752 N N . ALA A 1 100 ? -6.244 3.863 22.705 1.00 98.06 100 ALA A N 1
ATOM 753 C CA . ALA A 1 100 ? -6.683 2.545 23.137 1.00 98.06 100 ALA A CA 1
ATOM 754 C C . ALA A 1 100 ? -5.550 1.769 23.820 1.00 98.06 100 ALA A C 1
ATOM 756 O O . ALA A 1 100 ? -4.367 1.962 23.531 1.00 98.06 100 ALA A O 1
ATOM 757 N N . TYR A 1 101 ? -5.910 0.857 24.725 1.00 97.81 101 TYR A N 1
ATOM 758 C CA . TYR A 1 101 ? -4.957 -0.132 25.227 1.00 97.81 101 TYR A CA 1
ATOM 759 C C . TYR A 1 101 ? -4.735 -1.254 24.214 1.00 97.81 101 TYR A C 1
ATOM 761 O O . TYR A 1 101 ? -5.690 -1.807 23.662 1.00 97.81 101 TYR A O 1
ATOM 769 N N . LEU A 1 102 ? -3.470 -1.646 24.056 1.00 97.62 102 LEU A N 1
ATOM 770 C CA . LEU A 1 102 ? -3.063 -2.755 23.201 1.00 97.62 102 LEU A CA 1
ATOM 771 C C . LEU A 1 102 ? -3.586 -4.099 23.742 1.00 97.62 102 LEU A C 1
ATOM 773 O O . LEU A 1 102 ? -3.435 -4.362 24.937 1.00 97.62 102 LEU A O 1
ATOM 777 N N . ARG A 1 103 ? -4.128 -4.970 22.874 1.00 97.81 103 ARG A N 1
ATOM 778 C CA . ARG A 1 103 ? -4.611 -6.331 23.233 1.00 97.81 103 ARG A CA 1
ATOM 779 C C . ARG A 1 103 ? -5.624 -6.332 24.385 1.00 97.81 103 ARG A C 1
ATOM 781 O O . ARG A 1 103 ? -5.538 -7.149 25.299 1.00 97.81 103 ARG A O 1
ATOM 788 N N . SER A 1 104 ? -6.543 -5.375 24.367 1.00 97.88 104 SER A N 1
ATOM 789 C CA . SER A 1 104 ? -7.520 -5.167 25.439 1.00 97.88 104 SER A CA 1
ATOM 790 C C . SER A 1 104 ? -8.862 -5.851 25.193 1.00 97.88 104 SER A C 1
ATOM 792 O O . SER A 1 104 ? -9.646 -5.969 26.131 1.00 97.88 104 SER A O 1
ATOM 794 N N . VAL A 1 105 ? -9.140 -6.335 23.977 1.00 98.00 105 VAL A N 1
ATOM 795 C CA . VAL A 1 105 ? -10.354 -7.127 23.709 1.00 98.00 105 VAL A CA 1
ATOM 796 C C . VAL A 1 105 ? -10.405 -8.319 24.670 1.00 98.00 105 VAL A C 1
ATOM 798 O O . VAL A 1 105 ? -9.385 -8.955 24.926 1.00 98.00 105 VAL A O 1
ATOM 801 N N . CYS A 1 106 ? -11.584 -8.578 25.237 1.00 97.12 106 CYS A N 1
ATOM 802 C CA . CYS A 1 106 ? -11.840 -9.578 26.279 1.00 97.12 106 CYS A CA 1
ATOM 803 C C . CYS A 1 106 ? -11.133 -9.373 27.636 1.00 97.12 106 CYS A C 1
ATOM 805 O O . CYS A 1 106 ? -11.483 -10.083 28.581 1.00 97.12 106 CYS A O 1
ATOM 807 N N . ASP A 1 107 ? -10.199 -8.425 27.796 1.00 97.19 107 ASP A N 1
ATOM 808 C CA . ASP A 1 107 ? -9.562 -8.146 29.094 1.00 97.19 107 ASP A CA 1
ATOM 809 C C . ASP A 1 107 ? -10.612 -7.546 30.048 1.00 97.19 107 ASP A C 1
ATOM 811 O O . ASP A 1 107 ? -11.059 -6.418 29.822 1.00 97.19 107 ASP A O 1
ATOM 815 N N . PRO A 1 108 ? -11.015 -8.236 31.134 1.00 95.31 108 PRO A N 1
ATOM 816 C CA . PRO A 1 108 ? -12.060 -7.743 32.030 1.00 95.31 108 PRO A CA 1
ATOM 817 C C . PRO A 1 108 ? -11.709 -6.407 32.696 1.00 95.31 108 PRO A C 1
ATOM 819 O O . PRO A 1 108 ? -12.607 -5.734 33.188 1.00 95.31 108 PRO A O 1
ATOM 822 N N . LEU A 1 109 ? -10.431 -6.014 32.712 1.00 95.56 109 LEU A N 1
ATOM 823 C CA . LEU A 1 109 ? -9.977 -4.755 33.295 1.00 95.56 109 LEU A CA 1
ATOM 824 C C . LEU A 1 109 ? -9.846 -3.618 32.276 1.00 95.56 109 LEU A C 1
ATOM 826 O O . LEU A 1 109 ? -9.704 -2.471 32.694 1.00 95.56 109 LEU A O 1
ATOM 830 N N . ARG A 1 110 ? -9.818 -3.915 30.968 1.00 97.25 110 ARG A N 1
ATOM 831 C CA . ARG A 1 110 ? -9.451 -2.925 29.932 1.00 97.25 110 ARG A CA 1
ATOM 832 C C . ARG A 1 110 ? -10.269 -2.977 28.651 1.00 97.25 110 ARG A C 1
ATOM 834 O O . ARG A 1 110 ? -10.089 -2.115 27.793 1.00 97.25 110 ARG A O 1
ATOM 841 N N . LYS A 1 111 ? -11.159 -3.948 28.477 1.00 97.75 111 LYS A N 1
ATOM 842 C CA . LYS A 1 111 ? -11.917 -4.114 27.234 1.00 97.75 111 LYS A CA 1
ATOM 843 C C . LYS A 1 111 ? -12.789 -2.920 26.868 1.00 97.75 111 LYS A C 1
ATOM 845 O O . LYS A 1 111 ? -13.096 -2.744 25.704 1.00 97.75 111 LYS A O 1
ATOM 850 N N . GLY A 1 112 ? -13.185 -2.085 27.821 1.00 97.56 112 GLY A N 1
ATOM 851 C CA . GLY A 1 112 ? -13.912 -0.833 27.600 1.00 97.56 112 GLY A CA 1
ATOM 852 C C . GLY A 1 112 ? -13.028 0.412 27.484 1.00 97.56 112 GLY A C 1
ATOM 853 O O . GLY A 1 112 ? -13.556 1.510 27.330 1.00 97.56 112 GLY A O 1
ATOM 854 N N . SER A 1 113 ? -11.707 0.270 27.591 1.00 97.56 113 SER A N 1
ATOM 855 C CA . SER A 1 113 ? -10.754 1.376 27.687 1.00 97.56 113 SER A CA 1
ATOM 856 C C . SER A 1 113 ? -10.204 1.788 26.318 1.00 97.56 113 SER A C 1
ATOM 858 O O . SER A 1 113 ? -9.008 1.652 26.043 1.00 97.56 113 SER A O 1
ATOM 860 N N . SER A 1 114 ? -11.075 2.338 25.471 1.00 98.25 114 SER A N 1
ATOM 861 C CA . SER A 1 114 ? -10.676 3.042 24.246 1.00 98.25 114 SER A CA 1
ATOM 862 C C . SER A 1 114 ? -11.517 4.296 24.009 1.00 98.25 114 SER A C 1
ATOM 864 O O . SER A 1 114 ? -12.671 4.370 24.441 1.00 98.25 114 SER A O 1
ATOM 866 N N . ALA A 1 115 ? -10.940 5.288 23.332 1.00 98.12 115 ALA A N 1
ATOM 867 C CA . ALA A 1 115 ? -11.608 6.537 23.001 1.00 98.12 115 ALA A CA 1
ATOM 868 C C . ALA A 1 115 ? -11.166 7.096 21.645 1.00 98.12 115 ALA A C 1
ATOM 870 O O . ALA A 1 115 ? -9.994 6.995 21.284 1.00 98.12 115 ALA A O 1
ATOM 871 N N . VAL A 1 116 ? -12.085 7.757 20.939 1.00 97.31 116 VAL A N 1
ATOM 872 C CA . VAL A 1 116 ? -11.790 8.515 19.713 1.00 97.31 116 VAL A CA 1
ATOM 873 C C . VAL A 1 116 ? -12.390 9.915 19.813 1.00 97.31 116 VAL A C 1
ATOM 875 O O . VAL A 1 116 ? -13.546 10.082 20.210 1.00 97.31 116 VAL A O 1
ATOM 878 N N . GLY A 1 117 ? -11.588 10.923 19.468 1.00 95.19 117 GLY A N 1
ATOM 879 C CA . GLY A 1 117 ? -11.971 12.330 19.469 1.00 95.19 117 GLY A CA 1
ATOM 880 C C . GLY A 1 117 ? -12.368 12.837 18.083 1.00 95.19 117 GLY A C 1
ATOM 881 O O . GLY A 1 117 ? -11.739 12.481 17.088 1.00 95.19 117 GLY A O 1
ATOM 882 N N . PHE A 1 118 ? -13.406 13.676 18.026 1.00 94.50 118 PHE A N 1
ATOM 883 C CA . PHE A 1 118 ? -13.849 14.376 16.816 1.00 94.50 118 PHE A CA 1
ATOM 884 C C . PHE A 1 118 ? -13.942 15.888 17.077 1.00 94.50 118 PHE A C 1
ATOM 886 O O . PHE A 1 118 ? -14.503 16.322 18.086 1.00 94.50 118 PHE A O 1
ATOM 893 N N . LEU A 1 119 ? -13.435 16.721 16.162 1.00 90.69 119 LEU A N 1
ATOM 894 C CA . LEU A 1 119 ? -13.582 18.185 16.254 1.00 90.69 119 LEU A CA 1
ATOM 895 C C . LEU A 1 119 ? -14.817 18.730 15.528 1.00 90.69 119 LEU A C 1
ATOM 897 O O . LEU A 1 119 ? -15.237 19.858 15.790 1.00 90.69 119 LEU A O 1
ATOM 901 N N . SER A 1 120 ? -15.391 17.953 14.614 1.00 90.88 120 SER A N 1
ATOM 902 C CA . SER A 1 120 ? -16.567 18.310 13.821 1.00 90.88 120 SER A CA 1
ATOM 903 C C . SER A 1 120 ? -17.502 17.107 13.679 1.00 90.88 120 SER A C 1
ATOM 905 O O . SER A 1 120 ? -17.111 15.969 13.939 1.00 90.88 120 SER A O 1
ATOM 907 N N . ALA A 1 121 ? -18.747 17.350 13.264 1.00 89.19 121 ALA A N 1
ATOM 908 C CA . ALA A 1 121 ? -19.714 16.299 12.943 1.00 89.19 121 ALA A CA 1
ATOM 909 C C . ALA A 1 121 ? -19.385 15.624 11.597 1.00 89.19 121 ALA A C 1
ATOM 911 O O . ALA A 1 121 ? -20.171 15.667 10.650 1.00 89.19 121 ALA A O 1
ATOM 912 N N . ALA A 1 122 ? -18.183 15.065 11.488 1.00 86.81 122 ALA A N 1
ATOM 913 C CA . ALA A 1 122 ? -17.678 14.418 10.290 1.00 86.81 122 ALA A CA 1
ATOM 914 C C . ALA A 1 122 ? -17.790 12.894 10.401 1.00 86.81 122 ALA A C 1
ATOM 916 O O . ALA A 1 122 ? -17.657 12.309 11.470 1.00 86.81 122 ALA A O 1
ATOM 917 N N . THR A 1 123 ? -18.042 12.253 9.264 1.00 86.44 123 THR A N 1
ATOM 918 C CA . THR A 1 123 ? -18.033 10.789 9.084 1.00 86.44 123 THR A CA 1
ATOM 919 C C . THR A 1 123 ? -17.230 10.428 7.832 1.00 86.44 123 THR A C 1
ATOM 921 O O . THR A 1 123 ? -17.566 9.510 7.089 1.00 86.44 123 THR A O 1
ATOM 924 N N . ASP A 1 124 ? -16.191 11.221 7.566 1.00 90.62 124 ASP A N 1
ATOM 925 C CA . ASP A 1 124 ? -15.285 11.029 6.439 1.00 90.62 124 ASP A CA 1
ATOM 926 C C . ASP A 1 124 ? -14.283 9.890 6.693 1.00 90.62 124 ASP A C 1
ATOM 928 O O . ASP A 1 124 ? -14.217 9.302 7.778 1.00 90.62 124 ASP A O 1
ATOM 932 N N . ASP A 1 125 ? -13.494 9.575 5.666 1.00 92.31 125 ASP A N 1
ATOM 933 C CA . ASP A 1 125 ? -12.534 8.474 5.715 1.00 92.31 125 ASP A CA 1
ATOM 934 C C . ASP A 1 125 ? -11.458 8.674 6.789 1.00 92.31 125 ASP A C 1
ATOM 936 O O . ASP A 1 125 ? -11.008 7.694 7.373 1.00 92.31 125 ASP A O 1
ATOM 940 N N . PHE A 1 126 ? -11.085 9.916 7.123 1.00 92.94 126 PHE A N 1
ATOM 941 C CA . PHE A 1 126 ? -10.133 10.168 8.207 1.00 92.94 126 PHE A CA 1
ATOM 942 C C . PHE A 1 126 ? -10.679 9.669 9.545 1.00 92.94 126 PHE A C 1
ATOM 944 O O . PHE A 1 126 ? -10.011 8.911 10.248 1.00 92.94 126 PHE A O 1
ATOM 951 N N . HIS A 1 127 ? -11.914 10.040 9.876 1.00 94.12 127 HIS A N 1
ATOM 952 C CA . HIS A 1 127 ? -12.530 9.652 11.139 1.00 94.12 127 HIS A CA 1
ATOM 953 C C . HIS A 1 127 ? -12.844 8.152 11.204 1.00 94.12 127 HIS A C 1
ATOM 955 O O . HIS A 1 127 ? -12.621 7.520 12.236 1.00 94.12 127 HIS A O 1
ATOM 961 N N . ILE A 1 128 ? -13.316 7.561 10.102 1.00 96.44 128 ILE A N 1
ATOM 962 C CA . ILE A 1 128 ? -13.540 6.109 10.008 1.00 96.44 128 ILE A CA 1
ATOM 963 C C . ILE A 1 128 ? -12.224 5.353 10.222 1.00 96.44 128 ILE A C 1
ATOM 965 O O . ILE A 1 128 ? -12.181 4.395 10.997 1.00 96.44 128 ILE A O 1
ATOM 969 N N . ASN A 1 129 ? -11.145 5.801 9.580 1.00 96.81 129 ASN A N 1
ATOM 970 C CA . ASN A 1 129 ? -9.846 5.153 9.688 1.00 96.81 129 ASN A CA 1
ATOM 971 C C . ASN A 1 129 ? -9.220 5.336 11.072 1.00 96.81 129 ASN A C 1
ATOM 973 O O . ASN A 1 129 ? -8.551 4.423 11.545 1.00 96.81 129 ASN A O 1
ATOM 977 N N . LEU A 1 130 ? -9.469 6.460 11.749 1.00 96.38 130 LEU A N 1
ATOM 978 C CA . LEU A 1 130 ? -9.044 6.663 13.134 1.00 96.38 130 LEU A CA 1
ATOM 979 C C . LEU A 1 130 ? -9.769 5.706 14.094 1.00 96.38 130 LEU A C 1
ATOM 981 O O . LEU A 1 130 ? -9.143 5.123 14.973 1.00 96.38 130 LEU A O 1
ATOM 985 N N . VAL A 1 131 ? -11.069 5.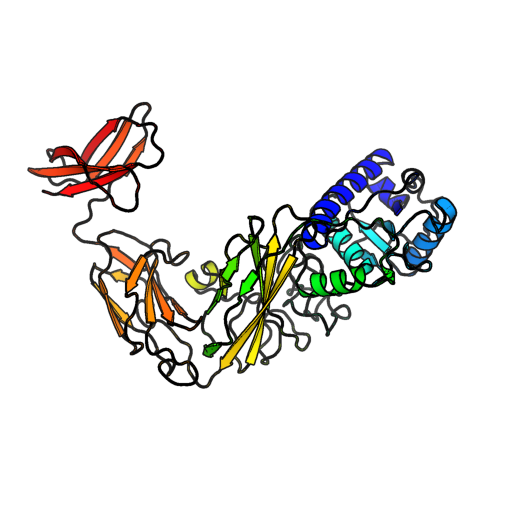469 13.897 1.00 98.06 131 VAL A N 1
ATOM 986 C CA . VAL A 1 131 ? -11.805 4.457 14.676 1.00 98.06 131 VAL A CA 1
ATOM 987 C C . VAL A 1 131 ? -11.252 3.056 14.408 1.00 98.06 131 VAL A C 1
ATOM 989 O O . VAL A 1 131 ? -11.015 2.298 15.349 1.00 98.06 131 VAL A O 1
ATOM 992 N N . ALA A 1 132 ? -10.992 2.719 13.142 1.00 98.50 132 ALA A N 1
ATOM 993 C CA . ALA A 1 132 ? -10.363 1.453 12.771 1.00 98.50 132 ALA A CA 1
ATOM 994 C C . ALA A 1 132 ? -8.957 1.291 13.387 1.00 98.50 132 ALA A C 1
ATOM 996 O O . ALA A 1 132 ? -8.621 0.199 13.842 1.00 98.50 132 ALA A O 1
ATOM 997 N N . HIS A 1 133 ? -8.169 2.369 13.447 1.00 98.56 133 HIS A N 1
ATOM 998 C CA . HIS A 1 133 ? -6.843 2.416 14.069 1.00 98.56 133 HIS A CA 1
ATOM 999 C C . HIS A 1 133 ? -6.902 2.083 15.563 1.00 98.56 133 HIS A C 1
ATOM 1001 O O . HIS A 1 133 ? -6.200 1.185 16.030 1.00 98.56 133 HIS A O 1
ATOM 1007 N N . GLU A 1 134 ? -7.775 2.751 16.320 1.00 98.44 134 GLU A N 1
ATOM 1008 C CA . GLU A 1 134 ? -7.891 2.496 17.760 1.00 98.44 134 GLU A CA 1
ATOM 1009 C C . GLU A 1 134 ? -8.437 1.101 18.063 1.00 98.44 134 GLU A C 1
ATOM 1011 O O . GLU A 1 134 ? -7.958 0.431 18.978 1.00 98.44 134 GLU A O 1
ATOM 1016 N N . LEU A 1 135 ? -9.388 0.607 17.265 1.00 98.69 135 LEU A N 1
ATOM 1017 C CA . LEU A 1 135 ? -9.843 -0.777 17.387 1.00 98.69 135 LEU A CA 1
ATOM 1018 C C . LEU A 1 135 ? -8.702 -1.758 17.108 1.00 98.69 135 LEU A C 1
ATOM 1020 O O . LEU A 1 135 ? -8.529 -2.721 17.850 1.00 98.69 135 LEU A O 1
ATOM 1024 N N . ALA A 1 136 ? -7.878 -1.511 16.092 1.00 98.75 136 ALA A N 1
ATOM 1025 C CA . ALA A 1 136 ? -6.754 -2.379 15.762 1.00 98.75 136 ALA A CA 1
ATOM 1026 C C . ALA A 1 136 ? -5.686 -2.426 16.871 1.00 98.75 136 ALA A C 1
ATOM 1028 O O . ALA A 1 136 ? -5.128 -3.500 17.110 1.00 98.75 136 ALA A O 1
ATOM 1029 N N . HIS A 1 137 ? -5.474 -1.338 17.627 1.00 98.75 137 HIS A N 1
ATOM 1030 C CA . HIS A 1 137 ? -4.704 -1.392 18.881 1.00 98.75 137 HIS A CA 1
ATOM 1031 C C . HIS A 1 137 ? -5.332 -2.371 19.875 1.00 98.75 137 HIS A C 1
ATOM 1033 O O . HIS A 1 137 ? -4.642 -3.239 20.412 1.00 98.75 137 HIS A O 1
ATOM 1039 N N . MET A 1 138 ? -6.650 -2.319 20.082 1.00 98.69 138 MET A N 1
ATOM 1040 C CA . MET A 1 138 ? -7.329 -3.275 20.970 1.00 98.69 138 MET A CA 1
ATOM 1041 C C . MET A 1 138 ? -7.136 -4.729 20.520 1.00 98.69 138 MET A C 1
ATOM 1043 O O . MET A 1 138 ? -7.000 -5.604 21.374 1.00 98.69 138 MET A O 1
ATOM 1047 N N . PHE A 1 139 ? -7.044 -4.979 19.209 1.00 98.69 139 PHE A N 1
ATOM 1048 C CA . PHE A 1 139 ? -6.700 -6.282 18.620 1.00 98.69 139 PHE A CA 1
ATOM 1049 C C . PHE A 1 139 ? -5.189 -6.567 18.540 1.00 98.69 139 PHE A C 1
ATOM 1051 O O . PHE A 1 139 ? -4.780 -7.642 18.111 1.00 98.69 139 PHE A O 1
ATOM 1058 N N . GLY A 1 140 ? -4.343 -5.651 19.003 1.00 98.12 140 GLY A N 1
ATOM 1059 C CA . GLY A 1 140 ? -2.929 -5.892 19.261 1.00 98.12 140 GLY A CA 1
ATOM 1060 C C . GLY A 1 140 ? -1.941 -5.391 18.216 1.00 98.12 140 GLY A C 1
ATOM 1061 O O . GLY A 1 140 ? -0.760 -5.718 18.358 1.00 98.12 140 GLY A O 1
ATOM 1062 N N . ALA A 1 141 ? -2.381 -4.617 17.222 1.00 98.69 141 ALA A N 1
ATOM 1063 C CA . ALA A 1 141 ? -1.492 -4.002 16.240 1.00 98.69 141 ALA A CA 1
ATOM 1064 C C . ALA A 1 141 ? -0.753 -2.789 16.818 1.00 98.69 141 ALA A C 1
ATOM 1066 O O . ALA A 1 141 ? -1.363 -1.931 17.442 1.00 98.69 141 ALA A O 1
ATOM 1067 N N . ASN A 1 142 ? 0.549 -2.689 16.566 1.00 98.69 142 ASN A N 1
ATOM 1068 C CA . ASN A 1 142 ? 1.362 -1.518 16.870 1.00 98.69 142 ASN A CA 1
ATOM 1069 C C . ASN A 1 142 ? 1.423 -0.549 15.684 1.00 98.69 142 ASN A C 1
ATOM 1071 O O . ASN A 1 142 ? 1.095 -0.886 14.545 1.00 98.69 142 ASN A O 1
ATOM 1075 N N . HIS A 1 143 ? 1.923 0.662 15.949 1.00 98.56 143 HIS A N 1
ATOM 1076 C CA . HIS A 1 143 ? 2.177 1.639 14.895 1.00 98.56 143 HIS A CA 1
ATOM 1077 C C . HIS A 1 143 ? 3.221 1.166 13.884 1.00 98.56 143 HIS A C 1
ATOM 1079 O O . HIS A 1 143 ? 4.226 0.558 14.260 1.00 98.56 143 HIS A O 1
ATOM 1085 N N . THR A 1 144 ? 3.037 1.539 12.618 1.00 98.50 144 THR A N 1
ATOM 1086 C CA . THR A 1 144 ? 3.894 1.098 11.506 1.00 98.50 144 THR A CA 1
ATOM 1087 C C . THR A 1 144 ? 4.851 2.160 10.970 1.00 98.50 144 THR A C 1
ATOM 1089 O O . THR A 1 144 ? 5.750 1.837 10.200 1.00 98.50 144 THR A O 1
ATOM 1092 N N . PHE A 1 145 ? 4.710 3.424 11.368 1.00 98.12 145 PHE A N 1
ATOM 1093 C CA . PHE A 1 145 ? 5.498 4.540 10.834 1.00 98.12 145 PHE A CA 1
ATOM 1094 C C . PHE A 1 145 ? 6.909 4.650 11.441 1.00 98.12 145 PHE A C 1
ATOM 1096 O O . PHE A 1 145 ? 7.141 4.261 12.586 1.00 98.12 145 PHE A O 1
ATOM 1103 N N . ASN A 1 146 ? 7.848 5.252 10.701 1.00 97.62 146 ASN A N 1
ATOM 1104 C CA . ASN A 1 146 ? 9.242 5.450 11.129 1.00 97.62 146 ASN A CA 1
ATOM 1105 C C . ASN A 1 146 ? 9.644 6.923 11.368 1.00 97.62 146 ASN A C 1
ATOM 1107 O O . ASN A 1 146 ? 10.781 7.185 11.773 1.00 97.62 146 ASN A O 1
ATOM 1111 N N . SER A 1 147 ? 8.739 7.885 11.154 1.00 97.06 147 SER A N 1
ATOM 1112 C CA . SER A 1 147 ? 9.005 9.312 11.390 1.00 97.06 147 SER A CA 1
ATOM 1113 C C . SER A 1 147 ? 9.365 9.624 12.857 1.00 97.06 147 SER A C 1
ATOM 1115 O O . SER A 1 147 ? 8.683 9.163 13.776 1.00 97.06 147 SER A O 1
ATOM 1117 N N . PRO A 1 148 ? 10.404 10.450 13.097 1.00 96.25 148 PRO A N 1
ATOM 1118 C CA . PRO A 1 148 ? 10.742 10.992 14.409 1.00 96.25 148 PRO A CA 1
ATOM 1119 C C . PRO A 1 148 ? 10.215 12.420 14.644 1.00 96.25 148 PRO A C 1
ATOM 1121 O O . PRO A 1 148 ? 10.624 13.042 15.622 1.00 96.25 148 PRO A O 1
ATOM 1124 N N . THR A 1 149 ? 9.393 12.989 13.755 1.00 95.81 149 THR A N 1
ATOM 1125 C CA . THR A 1 149 ? 9.071 14.430 13.758 1.00 95.81 149 THR A CA 1
ATOM 1126 C C . THR A 1 149 ? 7.618 14.724 14.148 1.00 95.81 149 THR A C 1
ATOM 1128 O O . THR A 1 149 ? 6.743 13.865 14.061 1.00 95.81 149 THR A O 1
ATOM 1131 N N . GLY A 1 150 ? 7.339 15.951 14.607 1.00 94.62 150 GLY A N 1
ATOM 1132 C CA . GLY A 1 150 ? 5.985 16.386 14.983 1.00 94.62 150 GLY A CA 1
ATOM 1133 C C . GLY A 1 150 ? 5.304 15.437 15.978 1.00 94.62 150 GLY A C 1
ATOM 1134 O O . GLY A 1 150 ? 5.928 15.002 16.944 1.00 94.62 150 GLY A O 1
ATOM 1135 N N . LEU A 1 151 ? 4.037 15.089 15.729 1.00 93.50 151 LEU A N 1
ATOM 1136 C CA . LEU A 1 151 ? 3.272 14.162 16.574 1.00 93.50 151 LEU A CA 1
ATOM 1137 C C . LEU A 1 151 ? 3.801 12.715 16.543 1.00 93.50 151 LEU A C 1
ATOM 1139 O O . LEU A 1 151 ? 3.532 11.947 17.465 1.00 93.50 151 LEU A O 1
ATOM 1143 N N . CYS A 1 152 ? 4.571 12.335 15.521 1.00 95.44 152 CYS A N 1
ATOM 1144 C CA . CYS A 1 152 ? 5.181 11.009 15.427 1.00 95.44 152 CYS A CA 1
ATOM 1145 C C . CYS A 1 152 ? 6.316 10.829 16.458 1.00 95.44 152 CYS A C 1
ATOM 1147 O O . CYS A 1 152 ? 6.601 9.706 16.893 1.00 95.44 152 CYS A O 1
ATOM 1149 N N . ALA A 1 153 ? 6.940 11.927 16.905 1.00 94.50 153 ALA A N 1
ATOM 1150 C CA . ALA A 1 153 ? 7.994 11.905 17.913 1.00 94.50 153 ALA A CA 1
ATOM 1151 C C . ALA A 1 153 ? 7.504 11.261 19.225 1.00 94.50 153 ALA A C 1
ATOM 1153 O O . ALA A 1 153 ? 6.489 11.655 19.797 1.00 94.50 153 ALA A O 1
ATOM 1154 N N . GLY A 1 154 ? 8.226 10.245 19.707 1.00 91.12 154 GLY A N 1
ATOM 1155 C CA . GLY A 1 154 ? 7.883 9.516 20.937 1.00 91.12 154 GLY A CA 1
ATOM 1156 C C . GLY A 1 154 ? 6.727 8.514 20.811 1.00 91.12 154 GLY A C 1
ATOM 1157 O O . GLY A 1 154 ? 6.435 7.825 21.782 1.00 91.12 154 GLY A O 1
ATOM 1158 N N . ARG A 1 155 ? 6.092 8.396 19.635 1.00 94.50 155 ARG A N 1
ATOM 1159 C CA . ARG A 1 155 ? 4.977 7.458 19.381 1.00 94.50 155 ARG A CA 1
ATOM 1160 C C . ARG A 1 155 ? 5.327 6.342 18.393 1.00 94.50 155 ARG A C 1
ATOM 1162 O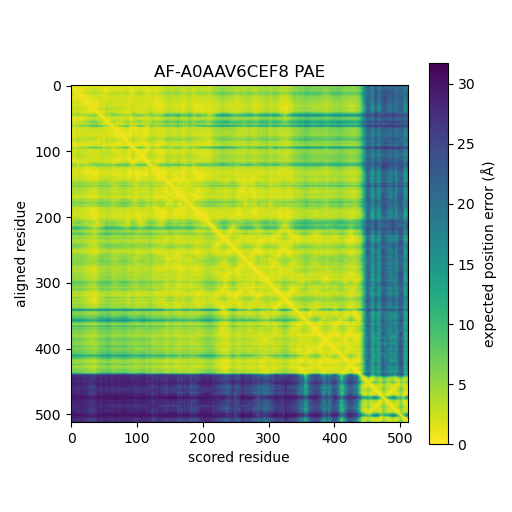 O . ARG A 1 155 ? 4.551 5.407 18.210 1.00 94.50 155 ARG A O 1
ATOM 1169 N N . ARG A 1 156 ? 6.508 6.432 17.781 1.00 95.88 156 ARG A N 1
ATOM 1170 C CA . ARG A 1 156 ? 7.107 5.388 16.948 1.00 95.88 156 ARG A CA 1
ATOM 1171 C C . ARG A 1 156 ? 7.386 4.125 17.766 1.00 95.88 156 ARG A C 1
ATOM 1173 O O . ARG A 1 156 ? 8.020 4.203 18.817 1.00 95.88 156 ARG A O 1
ATOM 1180 N N . ILE A 1 157 ? 7.052 2.961 17.209 1.00 97.75 157 ILE A N 1
ATOM 1181 C CA . ILE A 1 157 ? 7.367 1.653 17.795 1.00 97.75 157 ILE A CA 1
ATOM 1182 C C . ILE A 1 157 ? 8.515 0.987 17.011 1.00 97.75 157 ILE A C 1
ATOM 1184 O O . ILE A 1 157 ? 8.314 0.571 15.873 1.00 97.75 157 ILE A O 1
ATOM 1188 N N . PRO A 1 158 ? 9.736 0.858 17.578 1.00 97.25 158 PRO A N 1
ATOM 1189 C CA . PRO A 1 158 ? 10.892 0.344 16.838 1.00 97.25 158 PRO A CA 1
ATOM 1190 C C . PRO A 1 158 ? 10.722 -1.048 16.224 1.00 97.25 158 PRO A C 1
ATOM 1192 O O . PRO A 1 158 ? 11.326 -1.311 15.192 1.00 97.25 158 PRO A O 1
ATOM 1195 N N . GLY A 1 159 ? 9.933 -1.922 16.855 1.00 97.50 159 GLY A N 1
ATOM 1196 C CA . GLY A 1 159 ? 9.717 -3.300 16.401 1.00 97.50 159 GLY A CA 1
ATOM 1197 C C . GLY A 1 159 ? 8.767 -3.443 15.208 1.00 97.50 159 GLY A C 1
ATOM 1198 O O . GLY A 1 159 ? 8.708 -4.518 14.619 1.00 97.50 159 GLY A O 1
ATOM 1199 N N . SER A 1 160 ? 8.049 -2.379 14.844 1.00 98.19 160 SER A N 1
ATOM 1200 C CA . SER A 1 160 ? 7.015 -2.397 13.802 1.00 98.19 160 SER A CA 1
ATOM 1201 C C . SER A 1 160 ? 7.095 -1.207 12.838 1.00 98.19 160 SER A C 1
ATOM 1203 O O . SER A 1 160 ? 6.277 -1.114 11.931 1.00 98.19 160 SER A O 1
ATOM 1205 N N . ALA A 1 161 ? 8.087 -0.322 12.984 1.00 98.12 161 ALA A N 1
ATOM 1206 C CA . ALA A 1 161 ? 8.292 0.885 12.175 1.00 98.12 161 ALA A CA 1
ATOM 1207 C C . ALA A 1 161 ? 8.792 0.592 10.739 1.00 98.12 161 ALA A C 1
ATOM 1209 O O . ALA A 1 161 ? 9.915 0.950 10.378 1.00 98.12 161 ALA A O 1
ATOM 1210 N N . TYR A 1 162 ? 7.970 -0.084 9.936 1.00 98.19 162 TYR A N 1
ATOM 1211 C CA . TYR A 1 162 ? 8.264 -0.507 8.563 1.00 98.19 162 TYR A CA 1
ATOM 1212 C C . TYR A 1 162 ? 7.950 0.545 7.493 1.00 98.19 162 TYR A C 1
ATOM 1214 O O . TYR A 1 162 ? 8.446 0.436 6.377 1.00 98.19 162 TYR A O 1
ATOM 1222 N N . GLU A 1 163 ? 7.138 1.558 7.787 1.00 98.06 163 GLU A N 1
ATOM 1223 C CA . GLU A 1 163 ? 6.726 2.557 6.802 1.00 98.06 163 GLU A CA 1
ATOM 1224 C C . GLU A 1 163 ? 7.566 3.841 6.913 1.00 98.06 163 GLU A C 1
ATOM 1226 O O . GLU A 1 163 ? 7.700 4.403 8.006 1.00 98.06 163 GLU A O 1
ATOM 1231 N N . PRO A 1 164 ? 8.118 4.365 5.802 1.00 97.38 164 PRO A N 1
ATOM 1232 C CA . PRO A 1 164 ? 8.826 5.639 5.816 1.00 97.38 164 PRO A CA 1
ATOM 1233 C C . PRO A 1 164 ? 7.877 6.798 6.154 1.00 97.38 164 PRO A C 1
ATOM 1235 O O . PRO A 1 164 ? 6.681 6.754 5.852 1.00 97.38 164 PRO A O 1
ATOM 1238 N N . GLY A 1 165 ? 8.431 7.865 6.739 1.00 97.00 165 GLY A N 1
ATOM 1239 C CA . GLY A 1 165 ? 7.677 9.059 7.127 1.00 97.00 165 GLY A CA 1
ATOM 1240 C C . GLY A 1 165 ? 6.574 8.755 8.142 1.00 97.00 165 GLY A C 1
ATOM 1241 O O . GLY A 1 165 ? 6.744 7.895 9.008 1.00 97.00 165 GLY A O 1
ATOM 1242 N N . ALA A 1 166 ? 5.455 9.474 8.042 1.00 97.75 166 ALA A N 1
ATOM 1243 C CA . ALA A 1 166 ? 4.264 9.237 8.858 1.00 97.75 166 ALA A CA 1
ATOM 1244 C C . ALA A 1 166 ? 3.511 7.949 8.472 1.00 97.75 166 ALA A C 1
ATOM 1246 O O . ALA A 1 166 ? 2.568 7.581 9.162 1.00 97.75 166 ALA A O 1
ATOM 1247 N N . GLY A 1 167 ? 3.947 7.256 7.413 1.00 97.50 167 GLY A N 1
ATOM 1248 C CA . GLY A 1 167 ? 3.315 6.065 6.851 1.00 97.50 167 GLY A CA 1
ATOM 1249 C C . GLY A 1 167 ? 2.035 6.347 6.056 1.00 97.50 167 GLY A C 1
ATOM 1250 O O . GLY A 1 167 ? 1.671 7.499 5.810 1.00 97.50 167 GLY A O 1
ATOM 1251 N N . SER A 1 168 ? 1.410 5.266 5.596 1.00 97.44 168 SER A N 1
ATOM 1252 C CA . SER A 1 168 ? 0.279 5.261 4.665 1.00 97.44 168 SER A CA 1
ATOM 1253 C C . SER A 1 168 ? -0.869 4.339 5.071 1.00 97.44 168 SER A C 1
ATOM 1255 O O . SER A 1 168 ? -2.013 4.618 4.720 1.00 97.44 168 SER A O 1
ATOM 1257 N N . THR A 1 169 ? -0.599 3.255 5.803 1.00 98.31 169 THR A N 1
ATOM 1258 C CA . THR A 1 169 ? -1.633 2.279 6.189 1.00 98.31 169 THR A CA 1
ATOM 1259 C C . THR A 1 169 ? -2.418 2.707 7.429 1.00 98.31 169 THR A C 1
ATOM 1261 O O . THR A 1 169 ? -2.091 3.709 8.071 1.00 98.31 169 THR A O 1
ATOM 1264 N N . LEU A 1 170 ? -3.449 1.940 7.800 1.00 98.38 170 LEU A N 1
ATOM 1265 C CA . LEU A 1 170 ? -4.295 2.229 8.962 1.00 98.38 170 LEU A CA 1
ATOM 1266 C C . LEU A 1 170 ? -3.517 2.410 10.268 1.00 98.38 170 LEU A C 1
ATOM 1268 O O . LEU A 1 170 ? -3.859 3.308 11.024 1.00 98.38 170 LEU A O 1
ATOM 1272 N N . MET A 1 171 ? -2.459 1.629 10.517 1.00 98.56 171 MET A N 1
ATOM 1273 C CA . MET A 1 171 ? -1.655 1.734 11.750 1.00 98.56 171 MET A CA 1
ATOM 1274 C C . MET A 1 171 ? -0.520 2.759 11.664 1.00 98.56 171 MET A C 1
ATOM 1276 O O . MET A 1 171 ? 0.353 2.826 12.532 1.00 98.56 171 MET A O 1
ATOM 1280 N N . SER A 1 172 ? -0.532 3.585 10.625 1.00 97.62 172 SER A N 1
ATOM 1281 C CA . SER A 1 172 ? 0.358 4.726 10.488 1.00 97.62 172 SER A CA 1
ATOM 1282 C C . SER A 1 172 ? -0.278 6.007 11.037 1.00 97.62 172 SER A C 1
ATOM 1284 O O . SER A 1 172 ? -1.404 5.996 11.527 1.00 97.62 172 SER A O 1
ATOM 1286 N N . TYR A 1 173 ? 0.445 7.122 10.947 1.00 96.62 173 TYR A N 1
ATOM 1287 C CA . TYR A 1 173 ? -0.010 8.468 11.309 1.00 96.62 173 TYR A CA 1
ATOM 1288 C C . TYR A 1 173 ? -0.273 9.347 10.077 1.00 96.62 173 TYR A C 1
ATOM 1290 O O . TYR A 1 173 ? -0.173 10.575 10.136 1.00 96.62 173 TYR A O 1
ATOM 1298 N N . ALA A 1 174 ? -0.622 8.736 8.945 1.00 95.88 174 ALA A N 1
ATOM 1299 C CA . ALA A 1 174 ? -1.161 9.450 7.794 1.00 95.88 174 ALA A CA 1
ATOM 1300 C C . ALA A 1 174 ? -2.285 10.423 8.213 1.00 95.88 174 ALA A C 1
ATOM 1302 O O . ALA A 1 174 ? -3.198 10.057 8.949 1.00 95.88 174 ALA A O 1
ATOM 1303 N N . GLY A 1 175 ? -2.209 11.674 7.754 1.00 90.94 175 GLY A N 1
ATOM 1304 C CA . GLY A 1 175 ? -3.162 12.732 8.114 1.00 90.94 175 GLY A CA 1
ATOM 1305 C C . GLY A 1 175 ? -2.952 13.409 9.473 1.00 90.94 175 GLY A C 1
ATOM 1306 O O . GLY A 1 175 ? -3.546 14.457 9.716 1.00 90.94 175 GLY A O 1
ATOM 1307 N N . LEU A 1 176 ? -2.086 12.881 10.342 1.00 91.56 176 LEU A N 1
ATOM 1308 C CA . LEU A 1 176 ? -1.760 13.493 11.633 1.00 91.56 176 LEU A CA 1
ATOM 1309 C C . LEU A 1 176 ? -0.526 14.407 11.530 1.00 91.56 176 LEU A C 1
ATOM 1311 O O . LEU A 1 176 ? 0.326 14.179 10.677 1.00 91.56 176 LEU A O 1
ATOM 1315 N N . PRO A 1 177 ? -0.377 15.440 12.384 1.00 92.00 177 PRO A N 1
ATOM 1316 C CA . PRO A 1 177 ? 0.643 16.484 12.229 1.00 92.00 177 PRO A CA 1
ATOM 1317 C C . PRO A 1 177 ? 2.074 16.024 12.585 1.00 92.00 177 PRO A C 1
ATOM 1319 O O . PRO A 1 177 ? 2.678 16.478 13.560 1.00 92.00 177 PRO A O 1
ATOM 1322 N N . CYS A 1 178 ? 2.667 15.161 11.760 1.00 93.94 178 CYS A N 1
ATOM 1323 C CA . CYS A 1 178 ? 4.076 14.750 11.815 1.00 93.94 178 CYS A CA 1
ATOM 1324 C C . CYS A 1 178 ? 4.980 15.642 10.947 1.00 93.94 178 CYS A C 1
ATOM 1326 O O . CYS A 1 178 ? 5.861 15.160 10.241 1.00 93.94 178 CYS A O 1
ATOM 1328 N N . SER A 1 179 ? 4.755 16.962 10.976 1.00 93.12 179 SER A N 1
ATOM 1329 C CA . SER A 1 179 ? 5.514 17.936 10.175 1.00 93.12 179 SER A CA 1
ATOM 1330 C C . SER A 1 179 ? 5.519 17.582 8.671 1.00 93.12 179 SER A C 1
ATOM 1332 O O . SER A 1 179 ? 4.507 17.147 8.126 1.00 93.12 179 SER A O 1
ATOM 1334 N N . THR A 1 180 ? 6.651 17.763 7.991 1.00 92.75 180 THR A N 1
ATOM 1335 C CA . THR A 1 180 ? 6.861 17.454 6.570 1.00 92.75 180 THR A CA 1
ATOM 1336 C C . THR A 1 180 ? 6.944 15.957 6.255 1.00 92.75 180 THR A C 1
ATOM 1338 O O . THR A 1 180 ? 7.055 15.603 5.084 1.00 92.75 180 THR A O 1
ATOM 1341 N N . ASP A 1 181 ? 6.901 15.070 7.256 1.00 95.75 181 ASP A N 1
ATOM 1342 C CA . ASP A 1 181 ? 6.948 13.617 7.033 1.00 95.75 181 ASP A CA 1
ATOM 1343 C C . ASP A 1 181 ? 5.579 13.032 6.636 1.00 95.75 181 ASP A C 1
ATOM 1345 O O . ASP A 1 181 ? 5.475 11.837 6.344 1.00 95.75 181 ASP A O 1
ATOM 1349 N N . VAL A 1 182 ? 4.534 13.863 6.615 1.00 95.81 182 VAL A N 1
ATOM 1350 C CA . VAL A 1 182 ? 3.176 13.511 6.191 1.00 95.81 182 VAL A CA 1
ATOM 1351 C C . VAL A 1 182 ? 3.048 13.708 4.684 1.00 95.81 182 VAL A C 1
ATOM 1353 O O . VAL A 1 182 ? 3.028 14.835 4.194 1.00 95.81 182 VAL A O 1
ATOM 1356 N N . TYR A 1 183 ? 2.936 12.610 3.939 1.00 94.50 183 TYR A N 1
ATOM 1357 C CA . TYR A 1 183 ? 2.799 12.633 2.475 1.00 94.50 183 TYR A CA 1
ATOM 1358 C C . TYR A 1 183 ? 1.404 12.237 1.973 1.00 94.50 183 TYR A C 1
ATOM 1360 O O . TYR A 1 183 ? 1.173 12.210 0.766 1.00 94.50 183 TYR A O 1
ATOM 1368 N N . GLN A 1 184 ? 0.473 11.929 2.877 1.00 93.88 184 GLN A N 1
ATOM 1369 C CA . GLN A 1 184 ? -0.942 11.753 2.565 1.00 93.88 184 GLN A CA 1
ATOM 1370 C C . GLN A 1 184 ? -1.807 12.245 3.727 1.00 93.88 184 GLN A C 1
ATOM 1372 O O . GLN A 1 184 ? -1.433 12.110 4.893 1.00 93.88 184 GLN A O 1
ATOM 1377 N N . SER A 1 185 ? -2.949 12.849 3.400 1.00 92.06 185 SER A N 1
ATOM 1378 C CA . SER A 1 185 ? -3.844 13.498 4.366 1.00 92.06 185 SER A CA 1
ATOM 1379 C C . SER A 1 185 ? -4.798 12.537 5.074 1.00 92.06 185 SER A C 1
ATOM 1381 O O . SER A 1 185 ? -5.415 12.922 6.058 1.00 92.06 185 SER A O 1
ATOM 1383 N N . VAL A 1 186 ? -4.944 11.314 4.567 1.00 94.56 186 VAL A N 1
ATOM 1384 C CA . VAL A 1 186 ? -5.776 10.246 5.132 1.00 94.56 186 VAL A CA 1
ATOM 1385 C C . VAL A 1 186 ? -5.040 8.930 4.897 1.00 94.56 186 VAL A C 1
ATOM 1387 O O . VAL A 1 186 ? -4.409 8.775 3.849 1.00 94.56 186 VAL A O 1
ATOM 1390 N N . SER A 1 187 ? -5.063 8.006 5.857 1.00 97.12 187 SER A N 1
ATOM 1391 C CA . SER A 1 187 ? -4.544 6.648 5.648 1.00 97.12 187 SER A CA 1
ATOM 1392 C C . SER A 1 187 ? -5.336 5.923 4.562 1.00 97.12 187 SER A C 1
ATOM 1394 O O . SER A 1 187 ? -6.523 6.166 4.362 1.00 97.12 187 SER A O 1
ATOM 1396 N N . ASP A 1 188 ? -4.689 5.007 3.861 1.00 97.69 188 ASP A N 1
ATOM 1397 C CA . ASP A 1 188 ? -5.399 4.060 3.016 1.00 97.69 188 ASP A CA 1
ATOM 1398 C C . ASP A 1 188 ? -6.060 2.994 3.907 1.00 97.69 188 ASP A C 1
ATOM 1400 O O . ASP A 1 188 ? -5.451 2.509 4.863 1.00 97.69 188 ASP A O 1
ATOM 1404 N N . ALA A 1 189 ? -7.304 2.620 3.599 1.00 96.81 189 ALA A N 1
ATOM 1405 C CA . ALA A 1 189 ? -8.147 1.767 4.444 1.00 96.81 189 ALA A CA 1
ATOM 1406 C C . ALA A 1 189 ? -7.800 0.262 4.355 1.00 96.81 189 ALA A C 1
ATOM 1408 O O . ALA A 1 189 ? -8.644 -0.565 4.018 1.00 96.81 189 ALA A O 1
ATOM 1409 N N . TYR A 1 190 ? -6.546 -0.092 4.638 1.00 98.31 190 TYR A N 1
ATOM 1410 C CA . TYR A 1 190 ? -6.063 -1.468 4.772 1.00 98.31 190 TYR A CA 1
ATOM 1411 C C . TYR A 1 190 ? -4.932 -1.544 5.806 1.00 98.31 190 TYR A C 1
ATOM 1413 O O . TYR A 1 190 ? -4.309 -0.535 6.160 1.00 98.31 190 TYR A O 1
ATOM 1421 N N . PHE A 1 191 ? -4.658 -2.749 6.300 1.00 98.81 191 PHE A N 1
ATOM 1422 C CA . PHE A 1 191 ? -3.594 -2.976 7.271 1.00 98.81 191 PHE A CA 1
ATOM 1423 C C . PHE A 1 191 ? -2.271 -3.327 6.585 1.00 98.81 191 PHE A C 1
ATOM 1425 O O . PHE A 1 191 ? -2.227 -4.114 5.633 1.00 98.81 191 PHE A O 1
ATOM 1432 N N . HIS A 1 192 ? -1.173 -2.785 7.119 1.00 98.69 192 HIS A N 1
ATOM 1433 C CA . HIS A 1 192 ? 0.167 -3.251 6.773 1.00 98.69 192 HIS A CA 1
ATOM 1434 C C . HIS A 1 192 ? 0.318 -4.730 7.153 1.00 98.69 192 HIS A C 1
ATOM 1436 O O . HIS A 1 192 ? -0.259 -5.184 8.146 1.00 98.69 192 HIS A O 1
ATOM 1442 N N . SER A 1 193 ? 1.151 -5.486 6.436 1.00 98.25 193 SER A N 1
ATOM 1443 C CA . SER A 1 193 ? 1.383 -6.908 6.737 1.00 98.25 193 SER A CA 1
ATOM 1444 C C . SER A 1 193 ? 1.859 -7.196 8.157 1.00 98.25 193 SER A C 1
ATOM 1446 O O . SER A 1 193 ? 1.651 -8.298 8.664 1.00 98.25 193 SER A O 1
ATOM 1448 N N . GLU A 1 194 ? 2.508 -6.233 8.810 1.00 98.56 194 GLU A N 1
ATOM 1449 C CA . GLU A 1 194 ? 2.857 -6.365 10.224 1.00 98.56 194 GLU A CA 1
ATOM 1450 C C . GLU A 1 194 ? 1.633 -6.269 11.135 1.00 98.56 194 GLU A C 1
ATOM 1452 O O . GLU A 1 194 ? 1.470 -7.114 12.010 1.00 98.56 194 GLU A O 1
ATOM 1457 N N . SER A 1 195 ? 0.748 -5.303 10.897 1.00 98.81 195 SER A N 1
ATOM 1458 C CA . SER A 1 195 ? -0.487 -5.149 11.668 1.00 98.81 195 SER A CA 1
ATOM 1459 C C . SER A 1 195 ? -1.387 -6.376 11.511 1.00 98.81 195 SER A C 1
ATOM 1461 O O . SER A 1 195 ? -1.898 -6.887 12.502 1.00 98.81 195 SER A O 1
ATOM 1463 N N . LEU A 1 196 ? -1.496 -6.917 10.290 1.00 98.81 196 LEU A N 1
ATOM 1464 C CA . LEU A 1 196 ? -2.178 -8.189 10.026 1.00 98.81 196 LEU A CA 1
ATOM 1465 C C . LEU A 1 196 ? -1.570 -9.330 10.850 1.00 98.81 196 LEU A C 1
ATOM 1467 O O . LEU A 1 196 ? -2.284 -10.049 11.546 1.00 98.81 196 LEU A O 1
ATOM 1471 N N . ARG A 1 197 ? -0.237 -9.472 10.828 1.00 98.31 197 ARG A N 1
ATOM 1472 C CA . ARG A 1 197 ? 0.474 -10.502 11.598 1.00 98.31 197 ARG A CA 1
ATOM 1473 C C . ARG A 1 197 ? 0.196 -10.375 13.098 1.00 98.31 197 ARG A C 1
ATOM 1475 O O . ARG A 1 197 ? -0.033 -11.388 13.757 1.00 98.31 197 ARG A O 1
ATOM 1482 N N . GLU A 1 198 ? 0.245 -9.166 13.651 1.00 98.69 198 GLU A N 1
ATOM 1483 C CA . GLU A 1 198 ? 0.002 -8.914 15.074 1.00 98.69 198 GLU A CA 1
ATOM 1484 C C . GLU A 1 198 ? -1.447 -9.206 15.478 1.00 98.69 198 GLU A C 1
ATOM 1486 O O . GLU A 1 198 ? -1.658 -9.903 16.474 1.00 98.69 198 GLU A O 1
ATOM 1491 N N . ILE A 1 199 ? -2.422 -8.762 14.678 1.00 98.88 199 ILE A N 1
ATOM 1492 C CA . ILE A 1 199 ? -3.848 -9.016 14.920 1.00 98.88 199 ILE A CA 1
ATOM 1493 C C . ILE A 1 199 ? -4.147 -10.512 14.838 1.00 98.88 199 ILE A C 1
ATOM 1495 O O . ILE A 1 199 ? -4.708 -11.068 15.779 1.00 98.88 199 ILE A O 1
ATOM 1499 N N . PHE A 1 200 ? -3.713 -11.204 13.780 1.00 98.12 200 PHE A N 1
ATOM 1500 C CA . PHE A 1 200 ? -3.926 -12.650 13.665 1.00 98.12 200 PHE A CA 1
ATOM 1501 C C . PHE A 1 200 ? -3.241 -13.430 14.791 1.00 98.12 200 PHE A C 1
ATOM 1503 O O . PHE A 1 200 ? -3.804 -14.400 15.294 1.00 98.12 200 PHE A O 1
ATOM 1510 N N . THR A 1 201 ? -2.066 -12.983 15.250 1.00 98.25 201 THR A N 1
ATOM 1511 C CA . THR A 1 201 ? -1.401 -13.586 16.418 1.00 98.25 201 THR A CA 1
ATOM 1512 C C . THR A 1 201 ? -2.257 -13.451 17.678 1.00 98.25 201 THR A C 1
ATOM 1514 O O . THR A 1 201 ? -2.354 -14.396 18.459 1.00 98.25 201 THR A O 1
ATOM 1517 N N . PHE A 1 202 ? -2.884 -12.292 17.893 1.00 98.38 202 PHE A N 1
ATOM 1518 C CA . PHE A 1 202 ? -3.762 -12.077 19.039 1.00 98.38 202 PHE A CA 1
ATOM 1519 C C . PHE A 1 202 ? -5.078 -12.858 18.920 1.00 98.38 202 PHE A C 1
ATOM 1521 O O . PHE A 1 202 ? -5.455 -13.527 19.880 1.00 98.38 202 PHE A O 1
ATOM 1528 N N . LEU A 1 203 ? -5.726 -12.854 17.751 1.00 97.06 203 LEU A N 1
ATOM 1529 C CA . LEU A 1 203 ? -6.961 -13.608 17.487 1.00 97.06 203 LEU A CA 1
ATOM 1530 C C . LEU A 1 203 ? -6.776 -15.126 17.650 1.00 97.06 203 LEU A C 1
ATOM 1532 O O . LEU A 1 203 ? -7.680 -15.823 18.108 1.00 97.06 203 LEU A O 1
ATOM 1536 N N . ALA A 1 204 ? -5.586 -15.645 17.336 1.00 95.62 204 ALA A N 1
ATOM 1537 C CA . ALA A 1 204 ? -5.238 -17.045 17.569 1.00 95.62 204 ALA A CA 1
ATOM 1538 C C . ALA A 1 204 ? -5.008 -17.382 19.057 1.00 95.62 204 ALA A C 1
ATOM 1540 O O . ALA A 1 204 ? -4.952 -18.558 19.422 1.00 95.62 204 ALA A O 1
ATOM 1541 N N . SER A 1 205 ? -4.853 -16.378 19.925 1.00 96.38 205 SER A N 1
ATOM 1542 C CA . SER A 1 205 ? -4.629 -16.584 21.356 1.00 96.38 205 SER A CA 1
ATOM 1543 C C . SER A 1 205 ? -5.952 -16.755 22.121 1.00 96.38 205 SER A C 1
ATOM 1545 O O . SER A 1 205 ? -6.929 -16.080 21.794 1.00 96.38 205 SER A O 1
ATOM 1547 N N . PRO A 1 206 ? -5.990 -17.564 23.200 1.00 94.19 206 PRO A N 1
ATOM 1548 C CA . PRO A 1 206 ? -7.187 -17.711 24.036 1.00 94.19 206 PRO A CA 1
ATOM 1549 C C . PRO A 1 206 ? -7.705 -16.393 24.627 1.00 94.19 206 PRO A C 1
ATOM 1551 O O . PRO A 1 206 ? -8.886 -16.270 24.936 1.00 94.19 206 PRO A O 1
ATOM 1554 N N . SER A 1 207 ? -6.830 -15.394 24.771 1.00 93.12 207 SER A N 1
ATOM 1555 C CA . SER A 1 207 ? -7.184 -14.077 25.302 1.00 93.12 207 SER A CA 1
ATOM 1556 C C . SER A 1 207 ? -8.140 -13.290 24.404 1.00 93.12 207 SER A C 1
ATOM 1558 O O . SER A 1 207 ? -8.706 -12.319 24.879 1.00 93.12 207 SER A O 1
ATOM 1560 N N . ALA A 1 208 ? -8.330 -13.681 23.140 1.00 94.19 208 ALA A N 1
ATOM 1561 C CA . ALA A 1 208 ? -9.257 -13.026 22.217 1.00 94.19 208 ALA A CA 1
ATOM 1562 C C . ALA A 1 208 ? -10.620 -13.746 22.097 1.00 94.19 208 ALA A C 1
ATOM 1564 O O . ALA A 1 208 ? -11.479 -13.318 21.327 1.00 94.19 208 ALA A O 1
ATOM 1565 N N . HIS A 1 209 ? -10.842 -14.849 22.825 1.00 92.31 209 HIS A N 1
ATOM 1566 C CA . HIS A 1 209 ? -11.983 -15.759 22.614 1.00 92.31 209 HIS A CA 1
ATOM 1567 C C . HIS A 1 209 ? -13.212 -15.425 23.478 1.00 92.31 209 HIS A C 1
ATOM 1569 O O . HIS A 1 209 ? -13.760 -16.299 24.145 1.00 92.31 209 HIS A O 1
ATOM 1575 N N . CYS A 1 210 ? -13.649 -14.164 23.487 1.00 93.88 210 CYS A N 1
ATOM 1576 C CA . CYS A 1 210 ? -14.934 -13.768 24.088 1.00 93.88 210 CYS A CA 1
ATOM 1577 C C . CYS A 1 210 ? -16.073 -13.633 23.065 1.00 93.88 210 CYS A C 1
ATOM 1579 O O . CYS A 1 210 ? -17.237 -13.761 23.435 1.00 93.88 210 CYS A O 1
ATOM 1581 N N . GLY A 1 211 ? -15.742 -13.436 21.785 1.00 91.19 211 GLY A N 1
ATOM 1582 C CA . GLY A 1 211 ? -16.720 -13.366 20.701 1.00 91.19 211 GLY A CA 1
ATOM 1583 C C . GLY A 1 211 ? -17.187 -14.735 20.198 1.00 91.19 211 GLY A C 1
ATOM 1584 O O . GLY A 1 211 ? -16.647 -15.786 20.551 1.00 91.19 211 GLY A O 1
ATOM 1585 N N . VAL A 1 212 ? -18.183 -14.713 19.311 1.00 93.31 212 VAL A N 1
ATOM 1586 C CA . VAL A 1 212 ? -18.625 -15.903 18.572 1.00 93.31 212 VAL A CA 1
ATOM 1587 C C . VAL A 1 212 ? -17.599 -16.229 17.488 1.00 93.31 212 VAL A C 1
ATOM 1589 O O . VAL A 1 212 ? -17.257 -15.375 16.674 1.00 93.31 212 VAL A O 1
ATOM 1592 N N . ILE A 1 213 ? -17.109 -17.470 17.479 1.00 93.25 213 ILE A N 1
ATOM 1593 C CA . ILE A 1 213 ? -16.147 -17.952 16.484 1.00 93.25 213 ILE A CA 1
ATOM 1594 C C . ILE A 1 213 ? -16.904 -18.708 15.395 1.00 93.25 213 ILE A C 1
ATOM 1596 O O . ILE A 1 213 ? -17.533 -19.733 15.662 1.00 93.25 213 ILE A O 1
ATOM 1600 N N . GLU A 1 214 ? -16.797 -18.225 14.162 1.00 92.44 214 GLU A N 1
ATOM 1601 C CA . GLU A 1 214 ? -17.343 -18.875 12.973 1.00 92.44 214 GLU A CA 1
ATOM 1602 C C . GLU A 1 214 ? -16.209 -19.370 12.073 1.00 92.44 214 GLU A C 1
ATOM 1604 O O . GLU A 1 214 ? -15.171 -18.725 11.929 1.00 92.44 214 GLU A O 1
ATOM 1609 N N . THR A 1 215 ? -16.393 -20.539 11.460 1.00 91.62 215 THR A N 1
ATOM 1610 C CA . THR A 1 215 ? -15.440 -21.062 10.476 1.00 91.62 215 THR A CA 1
ATOM 1611 C C . THR A 1 215 ? -15.780 -20.523 9.093 1.00 91.62 215 THR A C 1
ATOM 1613 O O . THR A 1 215 ? -16.893 -20.719 8.608 1.00 91.62 215 THR A O 1
ATOM 1616 N N . VAL A 1 216 ? -14.803 -19.898 8.438 1.00 90.06 216 VAL A N 1
ATOM 1617 C CA . VAL A 1 216 ? -14.902 -19.484 7.035 1.00 90.06 216 VAL A CA 1
ATOM 1618 C C . VAL A 1 216 ? -14.300 -20.591 6.163 1.00 90.06 216 VAL A C 1
ATOM 1620 O O . VAL A 1 216 ? -13.116 -20.892 6.319 1.00 90.06 216 VAL A O 1
ATOM 1623 N N . PRO A 1 217 ? -15.071 -21.237 5.271 1.00 88.19 217 PRO A N 1
ATOM 1624 C CA . PRO A 1 217 ? -14.529 -22.255 4.381 1.00 88.19 217 PRO A CA 1
ATOM 1625 C C . PRO A 1 217 ? -13.737 -21.591 3.244 1.00 88.19 217 PRO A C 1
ATOM 1627 O O . PRO A 1 217 ? -14.327 -21.085 2.295 1.00 88.19 217 PRO A O 1
ATOM 1630 N N . SER A 1 218 ? -12.408 -21.598 3.348 1.00 89.25 218 SER A N 1
ATOM 1631 C CA . SER A 1 218 ? -11.475 -21.290 2.255 1.00 89.25 218 SER A CA 1
ATOM 1632 C C . SER A 1 218 ? -10.202 -22.126 2.418 1.00 89.25 218 SER A C 1
ATOM 1634 O O . SER A 1 218 ? -9.754 -22.387 3.538 1.00 89.25 218 SER A O 1
ATOM 1636 N N . SER A 1 219 ? -9.634 -22.559 1.296 1.00 88.00 219 SER A N 1
ATOM 1637 C CA . SER A 1 219 ? -8.365 -23.284 1.218 1.00 88.00 219 SER A CA 1
ATOM 1638 C C . SER A 1 219 ? -7.146 -22.351 1.157 1.00 88.00 219 SER A C 1
ATOM 1640 O O . SER A 1 219 ? -6.023 -22.830 1.322 1.00 88.00 219 SER A O 1
ATOM 1642 N N . GLY A 1 220 ? -7.357 -21.043 0.954 1.00 91.69 220 GLY A N 1
ATOM 1643 C CA . GLY A 1 220 ? -6.321 -20.022 0.791 1.00 91.69 220 GLY A CA 1
ATOM 1644 C C . GLY A 1 220 ? -5.457 -20.194 -0.474 1.00 91.69 220 GLY A C 1
ATOM 1645 O O . GLY A 1 220 ? -5.331 -21.294 -1.024 1.00 91.69 220 GLY A O 1
ATOM 1646 N N . PRO A 1 221 ? -4.804 -19.126 -0.963 1.00 96.12 221 PRO A N 1
ATOM 1647 C CA . PRO A 1 221 ? -3.977 -19.204 -2.160 1.00 96.12 221 PRO A CA 1
ATOM 1648 C C . PRO A 1 221 ? -2.602 -19.832 -1.886 1.00 96.12 221 PRO A C 1
ATOM 1650 O O . PRO A 1 221 ? -1.938 -19.550 -0.888 1.00 96.12 221 PRO A O 1
ATOM 1653 N N . PHE A 1 222 ? -2.098 -20.610 -2.846 1.00 96.50 222 PHE A N 1
ATOM 1654 C CA . PHE A 1 222 ? -0.683 -20.982 -2.904 1.00 96.50 222 PHE A CA 1
ATOM 1655 C C . PHE A 1 222 ? 0.137 -19.808 -3.444 1.00 96.50 222 PHE A C 1
ATOM 1657 O O . PHE A 1 222 ? -0.201 -19.262 -4.495 1.00 96.50 222 PHE A O 1
ATOM 1664 N N . LEU A 1 223 ? 1.227 -19.449 -2.759 1.00 98.19 223 LEU A N 1
ATOM 1665 C CA . LEU A 1 223 ? 2.068 -18.294 -3.083 1.00 98.19 223 LEU A CA 1
ATOM 1666 C C . LEU A 1 223 ? 3.528 -18.700 -3.315 1.00 98.19 223 LEU A C 1
ATOM 1668 O O . LEU A 1 223 ? 4.138 -19.379 -2.490 1.00 98.19 223 LEU A O 1
ATOM 1672 N N . ASN A 1 224 ? 4.121 -18.204 -4.400 1.00 97.62 224 ASN A N 1
ATOM 1673 C CA . ASN A 1 224 ? 5.553 -18.285 -4.676 1.00 97.62 224 ASN A CA 1
ATOM 1674 C C . ASN A 1 224 ? 6.099 -16.879 -5.004 1.00 97.62 224 ASN A C 1
ATOM 1676 O O . ASN A 1 224 ? 5.893 -16.398 -6.125 1.00 97.62 224 ASN A O 1
ATOM 1680 N N . PRO A 1 225 ? 6.792 -16.210 -4.061 1.00 95.19 225 PRO A N 1
ATOM 1681 C CA . PRO A 1 225 ? 7.285 -14.838 -4.220 1.00 95.19 225 PRO A CA 1
ATOM 1682 C C . PRO A 1 225 ? 8.607 -14.756 -5.008 1.00 95.19 225 PRO A C 1
ATOM 1684 O O . PRO A 1 225 ? 9.266 -13.715 -5.016 1.00 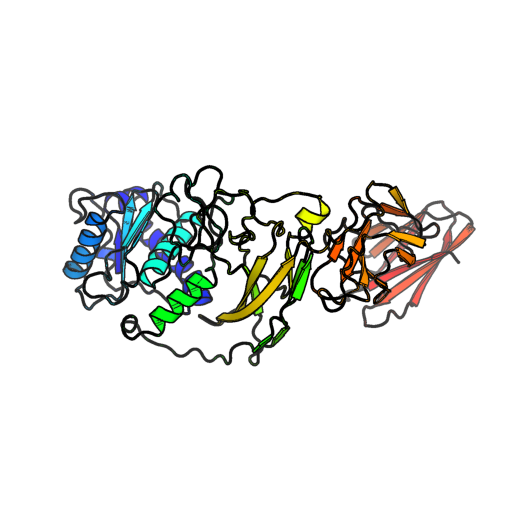95.19 225 PRO A O 1
ATOM 1687 N N . GLY A 1 226 ? 9.027 -15.856 -5.642 1.00 92.81 226 GLY A N 1
ATOM 1688 C CA . GLY A 1 226 ? 10.336 -15.982 -6.267 1.00 92.81 226 GLY A CA 1
ATOM 1689 C C . GLY A 1 226 ? 11.436 -16.277 -5.248 1.00 92.81 226 GLY A C 1
ATOM 1690 O O . GLY A 1 226 ? 11.182 -16.633 -4.100 1.00 92.81 226 GLY A O 1
ATOM 1691 N N . VAL A 1 227 ? 12.684 -16.150 -5.688 1.00 92.81 227 VAL A N 1
ATOM 1692 C CA . VAL A 1 227 ? 13.868 -16.382 -4.850 1.00 92.81 227 VAL A CA 1
ATOM 1693 C C . VAL A 1 227 ? 14.677 -15.096 -4.719 1.00 92.81 227 VAL A C 1
ATOM 1695 O O . VAL A 1 227 ? 14.507 -14.172 -5.516 1.00 92.81 227 VAL A O 1
ATOM 1698 N N . GLU A 1 228 ? 15.590 -15.060 -3.750 1.00 96.50 228 GLU A N 1
ATOM 1699 C CA . GLU A 1 228 ? 16.472 -13.914 -3.543 1.00 96.50 228 GLU A CA 1
ATOM 1700 C C . GLU A 1 228 ? 17.274 -13.550 -4.804 1.00 96.50 228 GLU A C 1
ATOM 1702 O O . GLU A 1 228 ? 17.794 -14.416 -5.519 1.00 96.50 228 GLU A O 1
ATOM 1707 N N . ARG A 1 229 ? 17.382 -12.242 -5.067 1.00 96.56 229 ARG A N 1
ATOM 1708 C CA . ARG A 1 229 ? 18.151 -11.676 -6.182 1.00 96.56 229 ARG A CA 1
ATOM 1709 C C . ARG A 1 229 ? 19.142 -10.629 -5.707 1.00 96.56 229 ARG A C 1
ATOM 1711 O O . ARG A 1 229 ? 18.917 -9.955 -4.707 1.00 96.56 229 ARG A O 1
ATOM 1718 N N . VAL A 1 230 ? 20.220 -10.463 -6.466 1.00 97.81 230 VAL A N 1
ATOM 1719 C CA . VAL A 1 230 ? 21.194 -9.386 -6.270 1.00 97.81 230 VAL A CA 1
ATOM 1720 C C . VAL A 1 230 ? 20.948 -8.317 -7.329 1.00 97.81 230 VAL A C 1
ATOM 1722 O O . VAL A 1 230 ? 20.810 -8.654 -8.508 1.00 97.81 230 VAL A O 1
ATOM 1725 N N . ILE A 1 231 ? 20.887 -7.052 -6.915 1.00 97.69 231 ILE A N 1
ATOM 1726 C CA . ILE A 1 231 ? 20.653 -5.891 -7.783 1.00 97.69 231 ILE A CA 1
ATOM 1727 C C . ILE A 1 231 ? 21.723 -4.815 -7.548 1.00 97.69 231 ILE A C 1
ATOM 1729 O O . ILE A 1 231 ? 22.211 -4.678 -6.419 1.00 97.69 231 ILE A O 1
ATOM 1733 N N . PRO A 1 232 ? 22.121 -4.040 -8.570 1.00 97.69 232 PRO A N 1
ATOM 1734 C CA . PRO A 1 232 ? 22.974 -2.882 -8.343 1.00 97.69 232 PRO A CA 1
ATOM 1735 C C . PRO A 1 232 ? 22.209 -1.792 -7.583 1.00 97.69 232 PRO A C 1
ATOM 1737 O O . PRO A 1 232 ? 21.011 -1.587 -7.803 1.00 97.69 232 PRO A O 1
ATOM 1740 N N . VAL A 1 233 ? 22.895 -1.062 -6.703 1.00 97.00 233 VAL A N 1
ATOM 1741 C CA . VAL A 1 233 ? 22.324 0.144 -6.076 1.00 97.00 233 VAL A CA 1
ATOM 1742 C C . VAL A 1 233 ? 21.893 1.163 -7.139 1.00 97.00 233 VAL A C 1
ATOM 1744 O O . VAL A 1 233 ? 22.438 1.205 -8.242 1.00 97.00 233 VAL A O 1
ATOM 1747 N N . GLY A 1 234 ? 20.889 1.980 -6.823 1.00 96.06 234 GLY A N 1
ATOM 1748 C CA . GLY A 1 234 ? 20.371 3.005 -7.732 1.00 96.06 234 GLY A CA 1
ATOM 1749 C C . GLY A 1 234 ? 19.639 2.463 -8.965 1.00 96.06 234 GLY A C 1
ATOM 1750 O O . GLY A 1 234 ? 19.416 3.224 -9.901 1.00 96.06 234 GLY A O 1
ATOM 1751 N N . THR A 1 235 ? 19.250 1.183 -8.977 1.00 97.25 235 THR A N 1
ATOM 1752 C CA . THR A 1 235 ? 18.611 0.547 -10.141 1.00 97.25 235 THR A CA 1
ATOM 1753 C C . THR A 1 235 ? 17.140 0.190 -9.870 1.00 97.25 235 THR A C 1
ATOM 1755 O O . THR A 1 235 ? 16.871 -0.508 -8.889 1.00 97.25 235 THR A O 1
ATOM 1758 N N . PRO A 1 236 ? 16.188 0.615 -10.728 1.00 97.94 236 PRO A N 1
ATOM 1759 C CA . PRO A 1 236 ? 14.787 0.186 -10.685 1.00 97.94 236 PRO A CA 1
ATOM 1760 C C . PRO A 1 236 ? 14.602 -1.326 -10.736 1.00 97.94 236 PRO A C 1
ATOM 1762 O O . PRO A 1 236 ? 15.337 -2.028 -11.429 1.00 97.94 236 PRO A O 1
ATOM 1765 N N . PHE A 1 237 ? 13.581 -1.828 -10.043 1.00 98.19 237 PHE A N 1
ATOM 1766 C CA . PHE A 1 237 ? 13.264 -3.255 -10.024 1.00 98.19 237 PHE A CA 1
ATOM 1767 C C . PHE A 1 237 ? 11.759 -3.520 -9.973 1.00 98.19 237 PHE A C 1
ATOM 1769 O O . PHE A 1 237 ? 10.970 -2.660 -9.585 1.00 98.19 237 PHE A O 1
ATOM 1776 N N . THR A 1 238 ? 11.351 -4.715 -10.397 1.00 98.12 238 THR A N 1
ATOM 1777 C CA . THR A 1 238 ? 9.962 -5.185 -10.311 1.00 98.12 238 THR A CA 1
ATOM 1778 C C . THR A 1 238 ? 9.899 -6.481 -9.515 1.00 98.12 238 THR A C 1
ATOM 1780 O O . THR A 1 238 ? 10.502 -7.480 -9.897 1.00 98.12 238 THR A O 1
ATOM 1783 N N . LEU A 1 239 ? 9.156 -6.465 -8.410 1.00 97.88 239 LEU A N 1
ATOM 1784 C CA . LEU A 1 239 ? 8.810 -7.664 -7.646 1.00 97.88 239 LEU A CA 1
ATOM 1785 C C . LEU A 1 239 ? 7.603 -8.338 -8.293 1.00 97.88 239 LEU A C 1
ATOM 1787 O O . LEU A 1 239 ? 6.741 -7.644 -8.829 1.00 97.88 239 LEU A O 1
ATOM 1791 N N . ASN A 1 240 ? 7.527 -9.666 -8.242 1.00 97.38 240 ASN A N 1
ATOM 1792 C CA . ASN A 1 240 ? 6.404 -10.426 -8.784 1.00 97.38 240 ASN A CA 1
ATOM 1793 C C . ASN A 1 240 ? 6.170 -11.708 -7.978 1.00 97.38 240 ASN A C 1
ATOM 1795 O O . ASN A 1 240 ? 7.116 -12.287 -7.446 1.00 97.38 240 ASN A O 1
ATOM 1799 N N . VAL A 1 241 ? 4.915 -12.146 -7.896 1.00 97.75 241 VAL A N 1
ATOM 1800 C CA . VAL A 1 241 ? 4.500 -13.379 -7.216 1.00 97.75 241 VAL A CA 1
ATOM 1801 C C . VAL A 1 241 ? 3.720 -14.253 -8.190 1.00 97.75 241 VAL A C 1
ATOM 1803 O O . VAL A 1 241 ? 2.890 -13.767 -8.956 1.00 97.75 241 VAL A O 1
ATOM 1806 N N . SER A 1 242 ? 3.963 -15.560 -8.158 1.00 97.38 242 SER A N 1
ATOM 1807 C CA . SER A 1 242 ? 3.027 -16.527 -8.728 1.00 97.38 242 SER A CA 1
ATOM 1808 C C . SER A 1 242 ? 2.054 -16.944 -7.633 1.00 97.38 242 SER A C 1
ATOM 1810 O O . SER A 1 242 ? 2.483 -17.373 -6.562 1.00 97.38 242 SER A O 1
ATOM 1812 N N . ALA A 1 243 ? 0.759 -16.780 -7.888 1.00 96.50 243 ALA A N 1
ATOM 1813 C CA . ALA A 1 243 ? -0.293 -17.146 -6.954 1.00 96.50 243 ALA A CA 1
ATOM 1814 C C . ALA A 1 243 ? -1.385 -17.946 -7.665 1.00 96.50 243 ALA A C 1
ATOM 1816 O O . ALA A 1 243 ? -1.726 -17.647 -8.811 1.00 96.50 243 ALA A O 1
ATOM 1817 N N . SER A 1 244 ? -1.937 -18.941 -6.979 1.00 94.88 244 SER A N 1
ATOM 1818 C CA . SER A 1 244 ? -3.087 -19.716 -7.448 1.00 94.88 244 SER A CA 1
ATOM 1819 C C . SER A 1 244 ? -4.046 -19.965 -6.297 1.00 94.88 244 SER A C 1
ATOM 1821 O O . SER A 1 244 ? -3.617 -20.450 -5.252 1.00 94.88 244 SER A O 1
ATOM 1823 N N . ASP A 1 245 ? -5.323 -19.669 -6.510 1.00 96.06 245 ASP A N 1
ATOM 1824 C CA . ASP A 1 245 ? -6.387 -19.878 -5.533 1.00 96.06 245 ASP A CA 1
ATOM 1825 C C . ASP A 1 245 ? -7.199 -21.136 -5.894 1.00 96.06 245 ASP A C 1
ATOM 1827 O O . ASP A 1 245 ? -7.760 -21.180 -6.994 1.00 96.06 245 ASP A O 1
ATOM 1831 N N . PRO A 1 246 ? -7.238 -22.175 -5.036 1.00 95.44 246 PRO A N 1
ATOM 1832 C CA . PRO A 1 246 ? -7.983 -23.405 -5.314 1.00 95.44 246 PRO A CA 1
ATOM 1833 C C . PRO A 1 246 ? -9.498 -23.205 -5.428 1.00 95.44 246 PRO A C 1
ATOM 1835 O O . PRO A 1 246 ? -10.155 -23.961 -6.143 1.00 95.44 246 PRO A O 1
ATOM 1838 N N . ASP A 1 247 ? -10.033 -22.189 -4.752 1.00 95.56 247 ASP A N 1
ATOM 1839 C CA . ASP A 1 247 ? -11.465 -21.903 -4.675 1.00 95.56 247 ASP A CA 1
ATOM 1840 C C . ASP A 1 247 ? -11.920 -20.897 -5.757 1.00 95.56 247 ASP A C 1
ATOM 1842 O O . ASP A 1 247 ? -13.115 -20.669 -5.959 1.00 95.56 247 ASP A O 1
ATOM 1846 N N . GLY A 1 248 ? -10.977 -20.346 -6.531 1.00 94.75 248 GLY A N 1
ATOM 1847 C CA . GLY A 1 248 ? -11.233 -19.461 -7.666 1.00 94.75 248 GLY A CA 1
ATOM 1848 C C . GLY A 1 248 ? -11.529 -18.009 -7.281 1.00 94.75 248 GLY A C 1
ATOM 1849 O O . GLY A 1 248 ? -12.095 -17.271 -8.095 1.00 94.75 248 GLY A O 1
ATOM 1850 N N . HIS A 1 249 ? -11.158 -17.580 -6.072 1.00 95.75 249 HIS A N 1
ATOM 1851 C CA . HIS A 1 249 ? -11.349 -16.204 -5.626 1.00 95.75 249 HIS A CA 1
ATOM 1852 C C . HIS A 1 249 ? -10.517 -15.212 -6.450 1.00 95.75 249 HIS A C 1
ATOM 1854 O O . HIS A 1 249 ? -9.418 -15.499 -6.931 1.00 95.75 249 HIS A O 1
ATOM 1860 N N . THR A 1 250 ? -11.033 -13.987 -6.594 1.00 97.12 250 THR A N 1
ATOM 1861 C CA . THR A 1 250 ? -10.233 -12.890 -7.151 1.00 97.12 250 THR A CA 1
ATOM 1862 C C . THR A 1 250 ? -9.207 -12.453 -6.116 1.00 97.12 250 THR A C 1
ATOM 1864 O O . THR A 1 250 ? -9.571 -12.080 -5.003 1.00 97.12 250 THR A O 1
ATOM 1867 N N . LEU A 1 251 ? -7.932 -12.464 -6.498 1.00 98.19 251 LEU A N 1
ATOM 1868 C CA . LEU A 1 251 ? -6.829 -12.096 -5.619 1.00 98.19 251 LEU A CA 1
ATOM 1869 C C . LEU A 1 251 ? -6.399 -10.644 -5.845 1.00 98.19 251 LEU A C 1
ATOM 1871 O O . LEU A 1 251 ? -6.263 -10.196 -6.986 1.00 98.19 251 LEU A O 1
ATOM 1875 N N . THR A 1 252 ? -6.134 -9.923 -4.757 1.00 98.56 252 THR A N 1
ATOM 1876 C CA . THR A 1 252 ? -5.405 -8.647 -4.790 1.00 98.56 252 THR A CA 1
ATOM 1877 C C . THR A 1 252 ? -4.092 -8.744 -4.024 1.00 98.56 252 THR A C 1
ATOM 1879 O O . THR A 1 252 ? -3.952 -9.541 -3.101 1.00 98.56 252 THR A O 1
ATOM 1882 N N . TYR A 1 253 ? -3.113 -7.932 -4.418 1.00 98.69 253 TYR A N 1
ATOM 1883 C CA . TYR A 1 253 ? -1.720 -8.041 -4.000 1.00 98.69 253 TYR A CA 1
ATOM 1884 C C . TYR A 1 253 ? -1.206 -6.711 -3.457 1.00 98.69 253 TYR A C 1
ATOM 1886 O O . TYR A 1 253 ? -1.424 -5.654 -4.057 1.00 98.69 253 TYR A O 1
ATOM 1894 N N . THR A 1 254 ? -0.461 -6.784 -2.359 1.00 98.56 254 THR A N 1
ATOM 1895 C CA . THR A 1 254 ? 0.271 -5.664 -1.765 1.00 98.56 254 THR A CA 1
ATOM 1896 C C . THR A 1 254 ? 1.700 -6.102 -1.491 1.00 98.56 254 THR A C 1
ATOM 1898 O O . THR A 1 254 ? 1.926 -7.019 -0.709 1.00 98.56 254 THR A O 1
ATOM 1901 N N . TRP A 1 255 ? 2.668 -5.441 -2.120 1.00 98.31 255 TRP A N 1
ATOM 1902 C CA . TRP A 1 255 ? 4.090 -5.640 -1.844 1.00 98.31 255 TRP A CA 1
ATOM 1903 C C . TRP A 1 255 ? 4.568 -4.609 -0.830 1.00 98.31 255 TRP A C 1
ATOM 1905 O O . TRP A 1 255 ? 4.404 -3.420 -1.073 1.00 98.31 255 TRP A O 1
ATOM 1915 N N . GLU A 1 256 ? 5.190 -5.034 0.262 1.00 98.31 256 GLU A N 1
ATOM 1916 C CA . GLU A 1 256 ? 5.667 -4.166 1.343 1.00 98.31 256 GLU A CA 1
ATOM 1917 C C . GLU A 1 256 ? 7.124 -4.460 1.667 1.00 98.31 256 GLU A C 1
ATOM 1919 O O . GLU A 1 256 ? 7.527 -5.621 1.751 1.00 98.31 256 GLU A O 1
ATOM 1924 N N . GLN A 1 257 ? 7.917 -3.409 1.878 1.00 97.88 257 GLN A N 1
ATOM 1925 C CA . GLN A 1 257 ? 9.252 -3.564 2.441 1.00 97.88 257 GLN A CA 1
ATOM 1926 C C . GLN A 1 257 ? 9.139 -3.908 3.931 1.00 97.88 257 GLN A C 1
ATOM 1928 O O . GLN A 1 257 ? 8.363 -3.314 4.673 1.00 97.88 257 GLN A O 1
ATOM 1933 N N . ARG A 1 258 ? 9.945 -4.869 4.374 1.00 96.88 258 ARG A N 1
ATOM 1934 C CA . ARG A 1 258 ? 9.959 -5.432 5.728 1.00 96.88 258 ARG A CA 1
ATOM 1935 C C . ARG A 1 258 ? 11.304 -5.236 6.417 1.00 96.88 258 ARG A C 1
ATOM 1937 O O . ARG A 1 258 ? 11.766 -6.102 7.154 1.00 96.88 258 ARG A O 1
ATOM 1944 N N . ASP A 1 259 ? 11.914 -4.078 6.198 1.00 96.94 259 ASP A N 1
ATOM 1945 C CA . ASP A 1 259 ? 13.127 -3.678 6.904 1.00 96.94 259 ASP A CA 1
ATOM 1946 C C . ASP A 1 259 ? 12.786 -2.711 8.034 1.00 96.94 259 ASP A C 1
ATOM 1948 O O . ASP A 1 259 ? 12.029 -1.763 7.842 1.00 96.94 259 ASP A O 1
ATOM 1952 N N . LEU A 1 260 ? 13.378 -2.940 9.203 1.00 96.44 260 LEU A N 1
ATOM 1953 C CA . LEU A 1 260 ? 13.386 -1.986 10.305 1.00 96.44 260 LEU A CA 1
ATOM 1954 C C . LEU A 1 260 ? 14.698 -1.202 10.289 1.00 96.44 260 LEU A C 1
ATOM 1956 O O . LEU A 1 260 ? 15.736 -1.686 9.840 1.00 96.44 260 LEU A O 1
ATOM 1960 N N . GLY A 1 261 ? 14.680 -0.014 10.879 1.00 95.69 261 GLY A N 1
ATOM 1961 C CA . GLY A 1 261 ? 15.870 0.812 11.017 1.00 95.69 261 GLY A CA 1
ATOM 1962 C C . GLY A 1 261 ? 15.736 1.831 12.141 1.00 95.69 261 GLY A C 1
ATOM 1963 O O . GLY A 1 261 ? 14.728 1.838 12.856 1.00 95.69 261 GLY A O 1
ATOM 1964 N N . PRO A 1 262 ? 16.749 2.689 12.334 1.00 96.56 262 PRO A N 1
ATOM 1965 C CA . PRO A 1 262 ? 16.619 3.833 13.224 1.00 96.56 262 PRO A CA 1
ATOM 1966 C C . PRO A 1 262 ? 15.482 4.759 12.765 1.00 96.56 262 PRO A C 1
ATOM 1968 O O . PRO A 1 262 ? 15.081 4.772 11.598 1.00 96.56 262 PRO A O 1
ATOM 1971 N N . ALA A 1 263 ? 14.955 5.543 13.706 1.00 96.38 263 ALA A N 1
ATOM 1972 C CA . ALA A 1 263 ? 13.989 6.583 13.382 1.00 96.38 263 ALA A CA 1
ATOM 1973 C C . ALA A 1 263 ? 14.651 7.625 12.473 1.00 96.38 263 ALA A C 1
ATOM 1975 O O . ALA A 1 263 ? 15.763 8.072 12.761 1.00 96.38 263 ALA A O 1
ATOM 1976 N N . GLN A 1 264 ? 13.979 8.010 11.390 1.00 95.50 264 GLN A N 1
ATOM 1977 C CA . GLN A 1 264 ? 14.567 8.909 10.405 1.00 95.50 264 GLN A CA 1
ATOM 1978 C C . GLN A 1 264 ? 13.502 9.762 9.708 1.00 95.50 264 GLN A C 1
ATOM 1980 O O . GLN A 1 264 ? 12.458 9.216 9.341 1.00 95.50 264 GLN A O 1
ATOM 1985 N N . PRO A 1 265 ? 13.748 11.073 9.503 1.00 95.44 265 PRO A N 1
ATOM 1986 C CA . PRO A 1 265 ? 12.854 11.912 8.714 1.00 95.44 265 PRO A CA 1
ATOM 1987 C C . PRO A 1 265 ? 12.679 11.371 7.297 1.00 95.44 265 PRO A C 1
ATOM 1989 O O . PRO A 1 265 ? 13.573 10.712 6.745 1.00 95.44 265 PRO A O 1
ATOM 1992 N N . LEU A 1 266 ? 11.540 11.687 6.688 1.00 96.12 266 LEU A N 1
ATOM 1993 C CA . LEU A 1 266 ? 11.266 11.311 5.311 1.00 96.12 266 LEU A CA 1
ATOM 1994 C C . LEU A 1 266 ? 12.354 11.884 4.388 1.00 96.12 266 LEU A C 1
ATOM 1996 O O . LEU A 1 266 ? 12.719 13.053 4.477 1.00 96.12 266 LEU A O 1
ATOM 2000 N N . GLY A 1 267 ? 12.903 11.049 3.504 1.00 93.50 267 GLY A N 1
ATOM 2001 C CA . GLY A 1 267 ? 13.986 11.462 2.609 1.00 93.50 267 GLY A CA 1
ATOM 2002 C C . GLY A 1 267 ? 15.387 11.521 3.240 1.00 93.50 267 GLY A C 1
ATOM 2003 O O . GLY A 1 267 ? 16.339 11.807 2.517 1.00 93.50 267 GLY A O 1
ATOM 2004 N N . GLY A 1 268 ? 15.563 11.189 4.527 1.00 94.12 268 GLY A N 1
ATOM 2005 C CA . GLY A 1 268 ? 16.895 11.076 5.149 1.00 94.12 268 GLY A CA 1
ATOM 2006 C C . GLY A 1 268 ? 17.797 10.020 4.475 1.00 94.12 268 GLY A C 1
ATOM 2007 O O . GLY A 1 268 ? 17.286 9.165 3.752 1.00 94.12 268 GLY A O 1
ATOM 2008 N N . PRO A 1 269 ? 19.123 10.034 4.685 1.00 95.12 269 PRO A N 1
ATOM 2009 C CA . PRO A 1 269 ? 20.074 9.183 3.952 1.00 95.12 269 PRO A CA 1
ATOM 2010 C C . PRO A 1 269 ? 19.777 7.677 4.074 1.00 95.12 269 PRO A C 1
ATOM 2012 O O . PRO A 1 269 ? 19.320 7.213 5.111 1.00 95.12 269 PRO A O 1
ATOM 2015 N N . ASP A 1 270 ? 20.041 6.893 3.027 1.00 95.88 270 ASP A N 1
ATOM 2016 C CA . ASP A 1 270 ? 19.990 5.428 3.132 1.00 95.88 270 ASP A CA 1
ATOM 2017 C C . ASP A 1 270 ? 21.194 4.929 3.946 1.00 95.88 270 ASP A C 1
ATOM 2019 O O . ASP A 1 270 ? 22.331 4.955 3.475 1.00 95.88 270 ASP A O 1
ATOM 2023 N N . ASP A 1 271 ? 20.942 4.491 5.177 1.00 95.31 271 ASP A N 1
ATOM 2024 C CA . ASP A 1 271 ? 21.932 3.919 6.098 1.00 95.31 271 ASP A CA 1
ATOM 2025 C C . ASP A 1 271 ? 22.095 2.395 5.927 1.00 95.31 271 ASP A C 1
ATOM 2027 O O . ASP A 1 271 ? 22.775 1.737 6.719 1.00 95.31 271 ASP A O 1
ATOM 2031 N N . GLY A 1 272 ? 21.440 1.820 4.914 1.00 95.94 272 GLY A N 1
ATOM 2032 C CA . GLY A 1 272 ? 21.394 0.384 4.668 1.00 95.94 272 GLY A CA 1
ATOM 2033 C C . GLY A 1 272 ? 20.353 -0.372 5.502 1.00 95.94 272 GLY A C 1
ATOM 2034 O O . GLY A 1 272 ? 20.289 -1.597 5.402 1.00 95.94 272 GLY A O 1
ATOM 2035 N N . LYS A 1 273 ? 19.543 0.314 6.322 1.00 95.62 273 LYS A N 1
ATOM 2036 C CA . LYS A 1 273 ? 18.553 -0.307 7.223 1.00 95.62 273 LYS A CA 1
ATOM 2037 C C . LYS A 1 273 ? 17.181 0.355 7.163 1.00 95.62 273 LYS A C 1
ATOM 2039 O O . LYS A 1 273 ? 16.175 -0.342 7.099 1.00 95.62 273 LYS A O 1
ATOM 2044 N N . VAL A 1 274 ? 17.128 1.684 7.142 1.00 95.75 274 VAL A N 1
ATOM 2045 C CA . VAL A 1 274 ? 15.897 2.482 7.160 1.00 95.75 274 VAL A CA 1
ATOM 2046 C C . VAL A 1 274 ? 14.894 2.014 6.093 1.00 95.75 274 VAL A C 1
ATOM 2048 O O . VAL A 1 274 ? 15.315 1.650 4.985 1.00 95.75 274 VAL A O 1
ATOM 2051 N N . PRO A 1 275 ? 13.580 2.033 6.378 1.00 96.94 275 PRO A N 1
ATOM 2052 C CA . PRO A 1 275 ? 12.567 1.849 5.349 1.00 96.94 275 PRO A CA 1
ATOM 2053 C C . PRO A 1 275 ? 12.709 2.870 4.217 1.00 96.94 275 PRO A C 1
ATOM 2055 O O . PRO A 1 275 ? 12.880 4.068 4.455 1.00 96.94 275 PRO A O 1
ATOM 2058 N N . LEU A 1 276 ? 12.629 2.400 2.975 1.00 97.50 276 LEU A N 1
ATOM 2059 C CA . LEU A 1 276 ? 12.771 3.212 1.763 1.00 97.50 276 LEU A CA 1
ATOM 2060 C C . LEU A 1 276 ? 11.487 3.282 0.935 1.00 97.50 276 LEU A C 1
ATOM 2062 O O . LEU A 1 276 ? 11.349 4.198 0.125 1.00 97.50 276 LEU A O 1
ATOM 2066 N N . ILE A 1 277 ? 10.584 2.315 1.103 1.00 97.38 277 ILE A N 1
ATOM 2067 C CA . ILE A 1 277 ? 9.459 2.069 0.204 1.00 97.38 277 ILE A CA 1
ATOM 2068 C C . ILE A 1 277 ? 8.162 2.112 1.006 1.00 97.38 277 ILE A C 1
ATOM 2070 O O . ILE A 1 277 ? 7.929 1.276 1.876 1.00 97.38 277 ILE A O 1
ATOM 2074 N N . ARG A 1 278 ? 7.307 3.091 0.701 1.00 96.75 278 ARG A N 1
ATOM 2075 C CA . ARG A 1 278 ? 5.951 3.183 1.251 1.00 96.75 278 ARG A CA 1
ATOM 2076 C C . ARG A 1 278 ? 5.092 1.982 0.859 1.00 96.75 278 ARG A C 1
ATOM 2078 O O . ARG A 1 278 ? 5.287 1.379 -0.204 1.00 96.75 278 ARG A O 1
ATOM 2085 N N . SER A 1 279 ? 4.076 1.691 1.663 1.00 97.50 279 SER A N 1
ATOM 2086 C CA . SER A 1 279 ? 3.018 0.775 1.243 1.00 97.50 279 SER A CA 1
ATOM 2087 C C . SER A 1 279 ? 2.071 1.456 0.242 1.00 97.50 279 SER A C 1
ATOM 2089 O O . SER A 1 279 ? 1.995 2.689 0.140 1.00 97.50 279 SER A O 1
ATOM 2091 N N . THR A 1 280 ? 1.396 0.645 -0.564 1.00 96.69 280 THR A N 1
ATOM 2092 C CA . THR A 1 280 ? 0.384 1.078 -1.538 1.00 96.69 280 THR A CA 1
ATOM 2093 C C . THR A 1 280 ? -0.819 0.141 -1.469 1.00 96.69 280 THR A C 1
ATOM 2095 O O . THR A 1 280 ? -0.609 -1.058 -1.259 1.00 96.69 280 THR A O 1
ATOM 2098 N N . PRO A 1 281 ? -2.050 0.640 -1.694 1.00 97.06 281 PRO A N 1
ATOM 2099 C CA . PRO A 1 281 ? -3.259 -0.174 -1.629 1.00 97.06 281 PRO A CA 1
ATOM 2100 C C . PRO A 1 281 ? -3.194 -1.477 -2.442 1.00 97.06 281 PRO A C 1
ATOM 2102 O O . PRO A 1 281 ? -2.507 -1.523 -3.470 1.00 97.06 281 PRO A O 1
ATOM 2105 N N . PRO A 1 282 ? -3.928 -2.526 -2.019 1.00 97.88 282 PRO A N 1
ATOM 2106 C CA . PRO A 1 282 ? -4.030 -3.770 -2.772 1.00 97.88 282 PRO A CA 1
ATOM 2107 C C . PRO A 1 282 ? -4.459 -3.530 -4.222 1.00 97.88 282 PRO A C 1
ATOM 2109 O O . PRO A 1 282 ? -5.390 -2.771 -4.489 1.00 97.88 282 PRO A O 1
ATOM 2112 N N . SER A 1 283 ? -3.808 -4.211 -5.163 1.00 97.56 283 SER A N 1
ATOM 2113 C CA . SER A 1 283 ? -4.124 -4.113 -6.593 1.00 97.56 283 SER A CA 1
ATOM 2114 C C . SER A 1 283 ? -4.337 -5.490 -7.218 1.00 97.56 283 SER A C 1
ATOM 2116 O O . SER A 1 283 ? -3.913 -6.495 -6.659 1.00 97.56 283 SER A O 1
ATOM 2118 N N . LEU A 1 284 ? -4.945 -5.556 -8.403 1.00 97.62 284 LEU A N 1
ATOM 2119 C CA . LEU A 1 284 ? -5.055 -6.808 -9.170 1.00 97.62 284 LEU A CA 1
ATOM 2120 C C . LEU A 1 284 ? -3.727 -7.236 -9.823 1.00 97.62 284 LEU A C 1
ATOM 2122 O O . LEU A 1 284 ? -3.665 -8.286 -10.456 1.00 97.62 284 LEU A O 1
ATOM 2126 N N . GLN A 1 285 ? -2.677 -6.416 -9.724 1.00 97.25 285 GLN A N 1
ATOM 2127 C CA . GLN A 1 285 ? -1.383 -6.712 -10.326 1.00 97.25 285 GLN A CA 1
ATOM 2128 C C . GLN A 1 285 ? -0.520 -7.504 -9.334 1.00 97.25 285 GLN A C 1
ATOM 2130 O O . GLN A 1 285 ? -0.196 -6.976 -8.270 1.00 97.25 285 GLN A O 1
ATOM 2135 N N . PRO A 1 286 ? -0.090 -8.734 -9.674 1.00 97.56 286 PRO A N 1
ATOM 2136 C CA . PRO A 1 286 ? 0.823 -9.502 -8.825 1.00 97.56 286 PRO A CA 1
ATOM 2137 C C . PRO A 1 286 ? 2.237 -8.905 -8.802 1.00 97.56 286 PRO A C 1
ATOM 2139 O O . PRO A 1 286 ? 3.034 -9.210 -7.911 1.00 97.56 286 PRO A O 1
ATOM 2142 N N . ALA A 1 287 ? 2.548 -8.039 -9.770 1.00 96.94 287 ALA A N 1
ATOM 2143 C CA . ALA A 1 287 ? 3.825 -7.364 -9.885 1.00 96.94 287 ALA A CA 1
ATOM 2144 C C . ALA A 1 287 ? 3.765 -5.917 -9.372 1.00 96.94 287 ALA A C 1
ATOM 2146 O O . ALA A 1 287 ? 2.810 -5.192 -9.650 1.00 96.94 287 ALA A O 1
ATOM 2147 N N . ARG A 1 288 ? 4.826 -5.473 -8.685 1.00 97.44 288 ARG A N 1
ATOM 2148 C CA . ARG A 1 288 ? 5.025 -4.072 -8.278 1.00 97.44 288 ARG A CA 1
ATOM 2149 C C . ARG A 1 288 ? 6.395 -3.582 -8.730 1.00 97.44 288 ARG A C 1
ATOM 2151 O O . ARG A 1 288 ? 7.421 -4.142 -8.347 1.00 97.44 288 ARG A O 1
ATOM 2158 N N . THR A 1 289 ? 6.399 -2.510 -9.514 1.00 97.88 289 THR A N 1
ATOM 2159 C CA . THR A 1 289 ? 7.609 -1.807 -9.954 1.00 97.88 289 THR A CA 1
ATOM 2160 C C . THR A 1 289 ? 7.969 -0.703 -8.964 1.00 97.88 289 THR A C 1
ATOM 2162 O O . THR A 1 289 ? 7.088 0.051 -8.550 1.00 97.88 289 THR A O 1
ATOM 2165 N N . ILE A 1 290 ? 9.245 -0.630 -8.578 1.00 97.75 290 ILE A N 1
ATOM 2166 C CA . ILE A 1 290 ? 9.770 0.305 -7.579 1.00 97.75 290 ILE A CA 1
ATOM 2167 C C . ILE A 1 290 ? 10.981 1.071 -8.155 1.00 97.75 290 ILE A C 1
ATOM 2169 O O . ILE A 1 290 ? 11.980 0.443 -8.532 1.00 97.75 290 ILE A O 1
ATOM 2173 N N . PRO A 1 291 ? 10.939 2.419 -8.174 1.00 97.50 291 PRO A N 1
ATOM 2174 C CA . PRO A 1 291 ? 9.752 3.256 -8.006 1.00 97.50 291 PRO A CA 1
ATOM 2175 C C . PRO A 1 291 ? 8.678 2.969 -9.055 1.00 97.50 291 PRO A C 1
ATOM 2177 O O . PRO A 1 291 ? 8.955 2.341 -10.076 1.00 97.50 291 PRO A O 1
ATOM 2180 N N . ASN A 1 292 ? 7.462 3.455 -8.830 1.00 95.94 292 ASN A N 1
ATOM 2181 C CA . ASN A 1 292 ? 6.382 3.319 -9.798 1.00 95.94 292 ASN A CA 1
ATOM 2182 C C . ASN A 1 292 ? 6.763 3.899 -11.183 1.00 95.94 292 ASN A C 1
ATOM 2184 O O . ASN A 1 292 ? 7.569 4.826 -11.313 1.00 95.94 292 ASN A O 1
ATOM 2188 N N . LEU A 1 293 ? 6.154 3.358 -12.244 1.00 95.94 293 LEU A N 1
ATOM 2189 C CA . LEU A 1 293 ? 6.486 3.731 -13.624 1.00 95.94 293 LEU A CA 1
ATOM 2190 C C . LEU A 1 293 ? 6.230 5.212 -13.938 1.00 95.94 293 LEU A C 1
ATOM 2192 O O . LEU A 1 293 ? 6.944 5.779 -14.759 1.00 95.94 293 LEU A O 1
ATOM 2196 N N . ALA A 1 294 ? 5.260 5.859 -13.285 1.00 95.94 294 ALA A N 1
ATOM 2197 C CA . ALA A 1 294 ? 4.972 7.275 -13.511 1.00 95.94 294 ALA A CA 1
ATOM 2198 C C . ALA A 1 294 ? 6.092 8.190 -12.983 1.00 95.94 294 ALA A C 1
ATOM 2200 O O . ALA A 1 294 ? 6.399 9.215 -13.599 1.00 95.94 294 ALA A O 1
ATOM 2201 N N . ASP A 1 295 ? 6.724 7.824 -11.867 1.00 96.75 295 ASP A N 1
ATOM 2202 C CA . ASP A 1 295 ? 7.883 8.525 -11.310 1.00 96.75 295 ASP A CA 1
ATOM 2203 C C . ASP A 1 295 ? 9.109 8.302 -12.203 1.00 96.75 295 ASP A C 1
ATOM 2205 O O . ASP A 1 295 ? 9.779 9.266 -12.580 1.00 96.75 295 ASP A O 1
ATOM 2209 N N . LEU A 1 296 ? 9.338 7.057 -12.637 1.00 96.62 296 LEU A N 1
ATOM 2210 C CA . LEU A 1 296 ? 10.428 6.704 -13.552 1.00 96.62 296 LEU A CA 1
ATOM 2211 C C . LEU A 1 296 ? 10.306 7.407 -14.913 1.00 96.62 296 LEU A C 1
ATOM 2213 O O . LEU A 1 296 ? 11.267 8.014 -15.382 1.00 96.62 296 LEU A O 1
ATOM 2217 N N . ALA A 1 297 ? 9.122 7.393 -15.527 1.00 94.69 297 ALA A N 1
ATOM 2218 C CA . ALA A 1 297 ? 8.845 8.043 -16.811 1.00 94.69 297 ALA A CA 1
ATOM 2219 C C . ALA A 1 297 ? 9.082 9.563 -16.772 1.00 94.69 297 ALA A C 1
ATOM 2221 O O . ALA A 1 297 ? 9.538 10.164 -17.754 1.00 94.69 297 ALA A O 1
ATOM 2222 N N . ALA A 1 298 ? 8.790 10.181 -15.625 1.00 95.06 298 ALA A N 1
ATOM 2223 C CA . ALA A 1 298 ? 8.989 11.603 -15.378 1.00 95.06 298 ALA A CA 1
ATOM 2224 C C . ALA A 1 298 ? 10.395 11.952 -14.855 1.00 95.06 298 ALA A C 1
ATOM 2226 O O . ALA A 1 298 ? 10.659 13.130 -14.615 1.00 95.06 298 ALA A O 1
ATOM 2227 N N . ASN A 1 299 ? 11.284 10.967 -14.668 1.00 93.81 299 ASN A N 1
ATOM 2228 C CA . ASN A 1 299 ? 12.581 11.119 -13.997 1.00 93.81 299 ASN A CA 1
ATOM 2229 C C . ASN A 1 299 ? 12.463 11.811 -12.621 1.00 93.81 299 ASN A C 1
ATOM 2231 O O . ASN A 1 299 ? 13.285 12.656 -12.261 1.00 93.81 299 ASN A O 1
ATOM 2235 N N . ARG A 1 300 ? 11.402 11.505 -11.867 1.00 94.31 300 ARG A N 1
ATOM 2236 C CA . ARG A 1 300 ? 11.084 12.163 -10.598 1.00 94.31 300 ARG A CA 1
ATOM 2237 C C . ARG A 1 300 ? 11.642 11.366 -9.426 1.00 94.31 300 ARG A C 1
ATOM 2239 O O . ARG A 1 300 ? 11.433 10.163 -9.336 1.00 94.31 300 ARG A O 1
ATOM 2246 N N . SER A 1 301 ? 12.297 12.059 -8.498 1.00 91.19 301 SER A N 1
ATOM 2247 C CA . SER A 1 301 ? 12.647 11.488 -7.197 1.00 91.19 301 SER A CA 1
ATOM 2248 C C . SER A 1 301 ? 11.463 11.609 -6.241 1.00 91.19 301 SER A C 1
ATOM 2250 O O . SER A 1 301 ? 10.879 12.688 -6.116 1.00 91.19 301 SER A O 1
ATOM 2252 N N . ASN A 1 302 ? 11.117 10.514 -5.567 1.00 93.94 302 ASN A N 1
ATOM 2253 C CA . ASN A 1 302 ? 10.026 10.454 -4.605 1.00 93.94 302 ASN A CA 1
ATOM 2254 C C . ASN A 1 302 ? 10.573 10.020 -3.237 1.00 93.94 302 ASN A C 1
ATOM 2256 O O . ASN A 1 302 ? 11.034 8.890 -3.095 1.00 93.94 302 ASN A O 1
ATOM 2260 N N . PRO A 1 303 ? 10.532 10.877 -2.202 1.00 94.12 303 PRO A N 1
ATOM 2261 C CA . PRO A 1 303 ? 11.134 10.549 -0.913 1.00 94.12 303 PRO A CA 1
ATOM 2262 C C . PRO A 1 303 ? 10.391 9.435 -0.154 1.00 94.12 303 PRO A C 1
ATOM 2264 O O . PRO A 1 303 ? 10.941 8.893 0.803 1.00 94.12 303 PRO A O 1
ATOM 2267 N N . THR A 1 304 ? 9.172 9.087 -0.583 1.00 94.88 304 THR A N 1
ATOM 2268 C CA . THR A 1 304 ? 8.353 8.006 -0.008 1.00 94.88 304 THR A CA 1
ATOM 2269 C C . THR A 1 304 ? 8.644 6.638 -0.620 1.00 94.88 304 THR A C 1
ATOM 2271 O O . THR A 1 304 ? 8.300 5.621 -0.027 1.00 94.88 304 THR A O 1
ATOM 2274 N N . GLU A 1 305 ? 9.276 6.596 -1.794 1.00 95.06 305 GLU A N 1
ATOM 2275 C CA . GLU A 1 305 ? 9.605 5.369 -2.515 1.00 95.06 305 GLU A CA 1
ATOM 2276 C C . GLU A 1 305 ? 10.942 5.551 -3.232 1.00 95.06 305 GLU A C 1
ATOM 2278 O O . GLU A 1 305 ? 11.025 6.134 -4.313 1.00 95.06 305 GLU A O 1
ATOM 2283 N N . ARG A 1 306 ? 12.014 5.083 -2.591 1.00 95.12 306 ARG A N 1
ATOM 2284 C CA . ARG A 1 306 ? 13.388 5.339 -3.027 1.00 95.12 306 ARG A CA 1
ATOM 2285 C C . ARG A 1 306 ? 14.120 4.063 -3.385 1.00 95.12 306 ARG A C 1
ATOM 2287 O O . ARG A 1 306 ? 13.941 3.021 -2.759 1.00 95.12 306 ARG A O 1
ATOM 2294 N N . LEU A 1 307 ? 15.012 4.192 -4.358 1.00 96.56 307 LEU A N 1
ATOM 2295 C CA . LEU A 1 307 ? 15.988 3.160 -4.673 1.00 96.56 307 LEU A CA 1
ATOM 2296 C C . LEU A 1 307 ? 17.049 3.068 -3.570 1.00 96.56 307 LEU A C 1
ATOM 2298 O O . LEU A 1 307 ? 17.425 4.103 -3.014 1.00 96.56 307 LEU A O 1
ATOM 2302 N N . PRO A 1 308 ? 17.557 1.859 -3.270 1.00 96.88 308 PRO A N 1
ATOM 2303 C CA . PRO A 1 308 ? 18.672 1.700 -2.347 1.00 96.88 308 PRO A CA 1
ATOM 2304 C C . PRO A 1 308 ? 19.922 2.373 -2.912 1.00 96.88 308 PRO A C 1
ATOM 2306 O O . PRO A 1 308 ? 20.250 2.201 -4.087 1.00 96.88 308 PRO A O 1
ATOM 2309 N N . THR A 1 309 ? 20.640 3.113 -2.073 1.00 95.88 309 THR A N 1
ATOM 2310 C CA . THR A 1 309 ? 21.914 3.761 -2.424 1.00 95.88 309 THR A CA 1
ATOM 2311 C C . THR A 1 309 ? 23.093 3.219 -1.617 1.00 95.88 309 THR A C 1
ATOM 2313 O O . THR A 1 309 ? 24.237 3.569 -1.899 1.00 95.88 309 THR A O 1
ATOM 2316 N N . ALA A 1 310 ? 22.835 2.353 -0.633 1.00 96.25 310 ALA A N 1
ATOM 2317 C CA . ALA A 1 310 ? 23.842 1.658 0.163 1.00 96.25 310 ALA A CA 1
ATOM 2318 C C . ALA A 1 310 ? 23.785 0.133 -0.039 1.00 96.25 310 ALA A C 1
ATOM 2320 O O . ALA A 1 310 ? 22.796 -0.415 -0.527 1.00 96.25 310 ALA A O 1
ATOM 2321 N N . ASN A 1 311 ? 24.849 -0.565 0.375 1.00 96.88 311 ASN A N 1
ATOM 2322 C CA . ASN A 1 311 ? 24.846 -2.027 0.452 1.00 96.88 311 ASN A CA 1
ATOM 2323 C C . ASN A 1 311 ? 23.841 -2.484 1.507 1.00 96.88 311 ASN A C 1
ATOM 2325 O O . ASN A 1 311 ? 24.010 -2.164 2.684 1.00 96.88 311 ASN A O 1
ATOM 2329 N N . ARG A 1 312 ? 22.824 -3.247 1.103 1.00 96.62 312 ARG A N 1
ATOM 2330 C CA . ARG A 1 312 ? 21.797 -3.738 2.027 1.00 96.62 312 ARG A CA 1
ATOM 2331 C C . ARG A 1 312 ? 21.073 -4.969 1.511 1.00 96.62 312 ARG A C 1
ATOM 2333 O O . ARG A 1 312 ? 20.891 -5.141 0.310 1.00 96.62 312 ARG A O 1
ATOM 2340 N N . ARG A 1 313 ? 20.602 -5.791 2.446 1.00 97.50 313 ARG A N 1
ATOM 2341 C CA . ARG A 1 313 ? 19.520 -6.743 2.190 1.00 97.50 313 ARG A CA 1
ATOM 2342 C C . ARG A 1 313 ? 18.205 -6.004 2.415 1.00 97.50 313 ARG A C 1
ATOM 2344 O O . ARG A 1 313 ? 18.043 -5.368 3.451 1.00 97.50 313 ARG A O 1
ATOM 2351 N N . MET A 1 314 ? 17.310 -6.074 1.445 1.00 97.81 314 MET A N 1
ATOM 2352 C CA . MET A 1 314 ? 15.955 -5.552 1.518 1.00 97.81 314 MET A CA 1
ATOM 2353 C C . MET A 1 314 ? 14.988 -6.716 1.590 1.00 97.81 314 MET A C 1
ATOM 2355 O O . MET A 1 314 ? 14.938 -7.531 0.671 1.00 97.81 314 MET A O 1
ATOM 2359 N N . ASN A 1 315 ? 14.242 -6.810 2.681 1.00 98.06 315 ASN A N 1
ATOM 2360 C CA . ASN A 1 315 ? 13.232 -7.841 2.862 1.00 98.06 315 ASN A CA 1
ATOM 2361 C C . ASN A 1 315 ? 11.893 -7.328 2.344 1.00 98.06 315 ASN A C 1
ATOM 2363 O O . ASN A 1 315 ? 11.547 -6.163 2.543 1.00 98.06 315 ASN A O 1
ATOM 2367 N N . PHE A 1 316 ? 11.134 -8.197 1.690 1.00 98.44 316 PHE A N 1
ATOM 2368 C CA . PHE A 1 316 ? 9.830 -7.877 1.137 1.00 98.44 316 PHE A CA 1
ATOM 2369 C C . PHE A 1 316 ? 8.818 -8.944 1.499 1.00 98.44 316 PHE A C 1
ATOM 2371 O O . PHE A 1 316 ? 9.132 -10.132 1.505 1.00 98.44 316 PHE A O 1
ATOM 2378 N N . ARG A 1 317 ? 7.586 -8.503 1.720 1.00 98.44 317 ARG A N 1
ATOM 2379 C CA . ARG A 1 317 ? 6.423 -9.367 1.854 1.00 98.44 317 ARG A CA 1
ATOM 2380 C C . ARG A 1 317 ? 5.421 -9.030 0.770 1.00 98.44 317 ARG A C 1
ATOM 2382 O O . ARG A 1 317 ? 5.132 -7.855 0.550 1.00 98.44 317 ARG A O 1
ATOM 2389 N N . VAL A 1 318 ? 4.866 -10.053 0.137 1.00 98.62 318 VAL A N 1
ATOM 2390 C CA . VAL A 1 318 ? 3.621 -9.924 -0.614 1.00 98.62 318 VAL A CA 1
ATOM 2391 C C . VAL A 1 318 ? 2.477 -10.411 0.256 1.00 98.62 318 VAL A C 1
ATOM 2393 O O . VAL A 1 318 ? 2.493 -11.546 0.724 1.00 98.62 318 VAL A O 1
ATOM 2396 N N . THR A 1 319 ? 1.500 -9.543 0.481 1.00 98.56 319 THR A N 1
ATOM 2397 C CA . THR A 1 319 ? 0.224 -9.878 1.112 1.00 98.56 319 THR A CA 1
ATOM 2398 C C . THR A 1 319 ? -0.811 -10.052 0.014 1.00 98.56 319 THR A C 1
ATOM 2400 O O . THR A 1 319 ? -1.006 -9.150 -0.803 1.00 98.56 319 THR A O 1
ATOM 2403 N N . VAL A 1 320 ? -1.460 -11.209 -0.004 1.00 98.50 320 VAL A N 1
ATOM 2404 C CA . VAL A 1 320 ? -2.485 -11.592 -0.970 1.00 98.50 320 VAL A CA 1
ATOM 2405 C C . VAL A 1 320 ? -3.819 -11.703 -0.253 1.00 98.50 320 VAL A C 1
ATOM 2407 O O . VAL A 1 320 ? -3.910 -12.365 0.778 1.00 98.50 320 VAL A O 1
ATOM 2410 N N . ARG A 1 321 ? -4.830 -11.024 -0.792 1.00 98.00 321 ARG A N 1
ATOM 2411 C CA . ARG A 1 321 ? -6.182 -10.960 -0.234 1.00 98.00 321 ARG A CA 1
ATOM 2412 C C . ARG A 1 321 ? -7.166 -11.626 -1.181 1.00 98.00 321 ARG A C 1
ATOM 2414 O O . ARG A 1 321 ? -7.206 -11.283 -2.364 1.00 98.00 321 ARG A O 1
ATOM 2421 N N . GLU A 1 322 ? -7.966 -12.533 -0.651 1.00 97.44 322 GLU A N 1
AT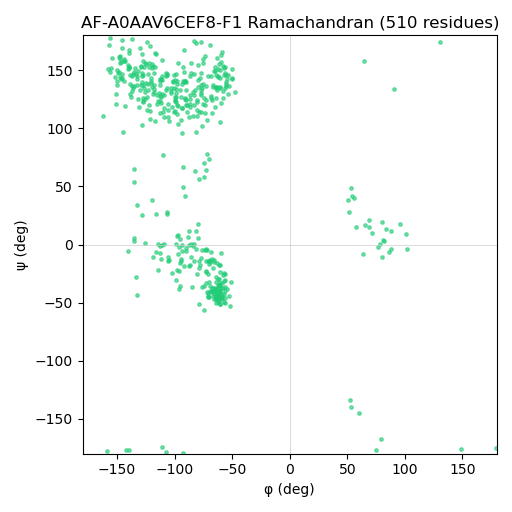OM 2422 C CA . GLU A 1 322 ? -9.076 -13.185 -1.334 1.00 97.44 322 GLU A CA 1
ATOM 2423 C C . GLU A 1 322 ? -10.319 -12.291 -1.252 1.00 97.44 322 GLU A C 1
ATOM 2425 O O . GLU A 1 322 ? -10.909 -12.083 -0.189 1.00 97.44 322 GLU A O 1
ATOM 2430 N N . GLN A 1 323 ? -10.730 -11.719 -2.382 1.00 94.81 323 GLN A N 1
ATOM 2431 C CA . GLN A 1 323 ? -11.891 -10.833 -2.423 1.00 94.81 323 GLN A CA 1
ATOM 2432 C C . GLN A 1 323 ? -13.172 -11.590 -2.055 1.00 94.81 323 GLN A C 1
ATOM 2434 O O . GLN A 1 323 ? -13.525 -12.583 -2.689 1.00 94.81 323 GLN A O 1
ATOM 2439 N N . GLY A 1 324 ? -13.900 -11.072 -1.064 1.00 93.25 324 GLY A N 1
ATOM 2440 C CA . GLY A 1 324 ? -15.165 -11.644 -0.596 1.00 93.25 324 GLY A CA 1
ATOM 2441 C C . GLY A 1 324 ? -15.032 -12.708 0.497 1.00 93.25 324 GLY A C 1
ATOM 2442 O O . GLY A 1 324 ? -16.057 -13.127 1.030 1.00 93.25 324 GLY A O 1
ATOM 2443 N N . VAL A 1 325 ? -13.811 -13.093 0.881 1.00 96.31 325 VAL A N 1
ATOM 2444 C CA . VAL A 1 325 ? -13.551 -14.043 1.972 1.00 96.31 325 VAL A CA 1
ATOM 2445 C C . VAL A 1 325 ? -13.182 -13.262 3.239 1.00 96.31 325 VAL A C 1
ATOM 2447 O O . VAL A 1 325 ? -12.153 -12.585 3.251 1.00 96.31 325 VAL A O 1
ATOM 2450 N N . PRO A 1 326 ? -13.989 -13.304 4.319 1.00 95.94 326 PRO A N 1
ATOM 2451 C CA . PRO A 1 326 ? -13.647 -12.609 5.556 1.00 95.94 326 PRO A CA 1
ATOM 2452 C C . PRO A 1 326 ? -12.318 -13.108 6.135 1.00 95.94 326 PRO A C 1
ATOM 2454 O O . PRO A 1 326 ? -12.177 -14.295 6.416 1.00 95.94 326 PRO A O 1
ATOM 2457 N N . GLY A 1 327 ? -11.348 -12.207 6.304 1.00 95.25 327 GLY A N 1
ATOM 2458 C CA . GLY A 1 327 ? -10.007 -12.547 6.785 1.00 95.25 327 GLY A CA 1
ATOM 2459 C C . GLY A 1 327 ? -9.204 -13.438 5.832 1.00 95.25 327 GLY A C 1
ATOM 2460 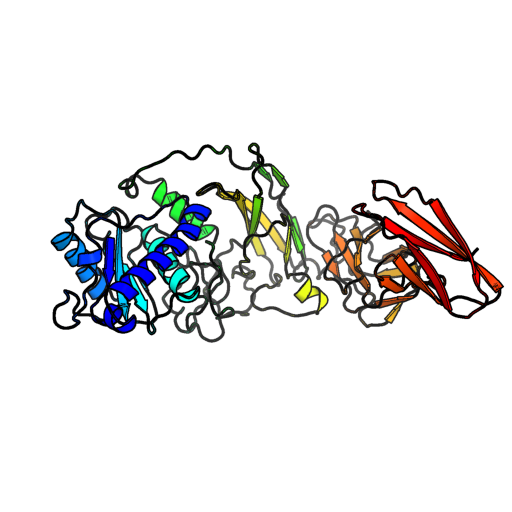O O . GLY A 1 327 ? -8.214 -14.024 6.266 1.00 95.25 327 GLY A O 1
ATOM 2461 N N . GLY A 1 328 ? -9.611 -13.547 4.560 1.00 96.00 328 GLY A N 1
ATOM 2462 C CA . GLY A 1 328 ? -8.920 -14.310 3.519 1.00 96.00 328 GLY A CA 1
ATOM 2463 C C . GLY A 1 328 ? -7.612 -13.639 3.118 1.00 96.00 328 GLY A C 1
ATOM 2464 O O . GLY A 1 328 ? -7.525 -12.978 2.085 1.00 96.00 328 GLY A O 1
ATOM 2465 N N . VAL A 1 329 ? -6.607 -13.736 3.986 1.00 96.56 329 VAL A N 1
ATOM 2466 C CA . VAL A 1 329 ? -5.306 -13.091 3.828 1.00 96.56 329 VAL A CA 1
ATOM 2467 C C . VAL A 1 329 ? -4.201 -14.123 3.977 1.00 96.56 329 VAL A C 1
ATOM 2469 O O . VAL A 1 329 ? -4.087 -14.804 4.991 1.00 96.56 329 VAL A O 1
ATOM 2472 N N . SER A 1 330 ? -3.333 -14.185 2.975 1.00 97.19 330 SER A N 1
ATOM 2473 C CA . SER A 1 330 ? -2.114 -14.991 2.976 1.00 97.19 330 SER A CA 1
ATOM 2474 C C . SER A 1 330 ? -0.918 -14.119 2.626 1.00 97.19 330 SER A C 1
ATOM 2476 O O . SER A 1 330 ? -1.060 -13.062 2.013 1.00 97.19 330 SER A O 1
ATOM 2478 N N . TRP A 1 331 ? 0.289 -14.535 2.997 1.00 97.94 331 TRP A N 1
ATOM 2479 C CA . TRP A 1 331 ? 1.492 -13.793 2.633 1.00 97.94 331 TRP A CA 1
ATOM 2480 C C . TRP A 1 331 ? 2.689 -14.698 2.386 1.00 97.94 331 TRP A C 1
ATOM 2482 O O . TRP A 1 331 ? 2.765 -15.815 2.893 1.00 97.94 331 TRP A O 1
ATOM 2492 N N . ALA A 1 332 ? 3.649 -14.182 1.625 1.00 98.12 332 ALA A N 1
ATOM 2493 C CA . ALA A 1 332 ? 4.932 -14.825 1.388 1.00 98.12 332 ALA A CA 1
ATOM 2494 C C . ALA A 1 332 ? 6.063 -13.790 1.380 1.00 98.12 332 ALA A C 1
ATOM 2496 O O . ALA A 1 332 ? 5.852 -12.631 1.016 1.00 98.12 332 ALA A O 1
ATOM 2497 N N . ASP A 1 333 ? 7.259 -14.223 1.773 1.00 97.94 333 ASP A N 1
ATOM 2498 C CA . ASP A 1 333 ? 8.427 -13.357 1.936 1.00 97.94 333 ASP A CA 1
ATOM 2499 C C . ASP A 1 333 ? 9.495 -13.644 0.878 1.00 97.94 333 ASP A C 1
ATOM 2501 O O . ASP A 1 333 ? 9.716 -14.786 0.479 1.00 97.94 333 ASP A O 1
ATOM 2505 N N . THR A 1 334 ? 10.191 -12.597 0.448 1.00 97.62 334 THR A N 1
ATOM 2506 C CA . THR A 1 334 ? 11.382 -12.673 -0.406 1.00 97.62 334 THR A CA 1
ATOM 2507 C C . THR A 1 334 ? 12.358 -11.562 -0.028 1.00 97.62 334 THR A C 1
ATOM 2509 O O . THR A 1 334 ? 12.077 -10.728 0.837 1.00 97.62 334 THR A O 1
ATOM 2512 N N . SER A 1 335 ? 13.527 -11.530 -0.656 1.00 97.56 335 SER A N 1
ATOM 2513 C CA . SER A 1 335 ? 14.521 -10.494 -0.397 1.00 97.56 335 SER A CA 1
ATOM 2514 C C . SER A 1 335 ? 15.347 -10.142 -1.625 1.00 97.56 335 SER A C 1
ATOM 2516 O O . SER A 1 335 ? 15.505 -10.933 -2.554 1.00 97.56 335 SER A O 1
ATOM 2518 N N . LEU A 1 336 ? 15.892 -8.930 -1.613 1.00 97.69 336 LEU A N 1
ATOM 2519 C CA . LEU A 1 336 ? 16.858 -8.437 -2.585 1.00 97.69 336 LEU A CA 1
ATOM 2520 C C . LEU A 1 336 ? 18.147 -8.047 -1.866 1.00 97.69 336 LEU A C 1
ATOM 2522 O O . LEU A 1 336 ? 18.107 -7.476 -0.781 1.00 97.69 336 LEU A O 1
ATOM 2526 N N . ILE A 1 337 ? 19.293 -8.295 -2.484 1.00 98.06 337 ILE A N 1
ATOM 2527 C CA . ILE A 1 337 ? 20.586 -7.786 -2.030 1.00 98.06 337 ILE A CA 1
ATOM 2528 C C . ILE A 1 337 ? 20.979 -6.645 -2.964 1.00 98.06 337 ILE A C 1
ATOM 2530 O O . ILE A 1 337 ? 21.357 -6.877 -4.109 1.00 98.06 337 ILE A O 1
ATOM 2534 N N . ALA A 1 338 ? 20.892 -5.412 -2.477 1.00 97.38 338 ALA A N 1
ATOM 2535 C CA . ALA A 1 338 ? 21.408 -4.242 -3.169 1.00 97.38 338 ALA A CA 1
ATOM 2536 C C . ALA A 1 338 ? 22.906 -4.096 -2.884 1.00 97.38 338 ALA A C 1
ATOM 2538 O O . ALA A 1 338 ? 23.326 -4.124 -1.722 1.00 97.38 338 ALA A O 1
ATOM 2539 N N . THR A 1 339 ? 23.718 -3.946 -3.932 1.00 96.88 339 THR A N 1
ATOM 2540 C CA . THR A 1 339 ? 25.173 -3.832 -3.792 1.00 96.88 339 THR A CA 1
ATOM 2541 C C . THR A 1 339 ? 25.799 -2.775 -4.706 1.00 96.88 339 THR A C 1
ATOM 2543 O O . THR A 1 339 ? 25.352 -2.548 -5.827 1.00 96.88 339 THR A O 1
ATOM 2546 N N . ASN A 1 340 ? 26.846 -2.120 -4.207 1.00 93.62 340 ASN A N 1
ATOM 2547 C CA . ASN A 1 340 ? 27.619 -1.064 -4.853 1.00 93.62 340 ASN A CA 1
ATOM 2548 C C . ASN A 1 340 ? 28.906 -1.565 -5.522 1.00 93.62 340 ASN A C 1
ATOM 2550 O O . ASN A 1 340 ? 29.717 -0.756 -5.966 1.00 93.62 340 ASN A O 1
ATOM 2554 N N . ILE A 1 341 ? 29.105 -2.886 -5.605 1.00 91.81 341 ILE A N 1
ATOM 2555 C CA . ILE A 1 341 ? 30.221 -3.476 -6.364 1.00 91.81 341 ILE A CA 1
ATOM 2556 C C . ILE A 1 341 ? 30.074 -3.261 -7.882 1.00 91.81 341 ILE A C 1
ATOM 2558 O O . ILE A 1 341 ? 31.020 -3.484 -8.632 1.00 91.81 341 ILE A O 1
ATOM 2562 N N . ALA A 1 342 ? 28.887 -2.836 -8.316 1.00 87.31 342 ALA A N 1
ATOM 2563 C CA . ALA A 1 342 ? 28.548 -2.401 -9.660 1.00 87.31 342 ALA A CA 1
ATOM 2564 C C . ALA A 1 342 ? 28.004 -0.967 -9.614 1.00 87.31 342 ALA A C 1
ATOM 2566 O O . ALA A 1 342 ? 27.414 -0.546 -8.615 1.00 87.31 342 ALA A O 1
ATOM 2567 N N . GLY A 1 343 ? 28.171 -0.232 -10.716 1.00 85.06 343 GLY A N 1
ATOM 2568 C CA . GLY A 1 343 ? 27.402 0.991 -10.953 1.00 85.06 343 GLY A CA 1
ATOM 2569 C C . GLY A 1 343 ? 25.919 0.684 -11.216 1.00 85.06 343 GLY A C 1
ATOM 2570 O O . GLY A 1 343 ? 25.558 -0.483 -11.388 1.00 85.06 343 GLY A O 1
ATOM 2571 N N . PRO A 1 344 ? 25.051 1.707 -11.278 1.00 93.44 344 PRO A N 1
ATOM 2572 C CA . PRO A 1 344 ? 23.654 1.495 -11.632 1.00 93.44 344 PRO A CA 1
ATOM 2573 C C . PRO A 1 344 ? 23.536 0.928 -13.055 1.00 93.44 344 PRO A C 1
ATOM 2575 O O . PRO A 1 344 ? 24.303 1.286 -13.959 1.00 93.44 344 PRO A O 1
ATOM 2578 N N . PHE A 1 345 ? 22.563 0.040 -13.253 1.00 97.25 345 PHE A N 1
ATOM 2579 C CA . PHE A 1 345 ? 22.189 -0.429 -14.583 1.00 97.25 345 PHE A CA 1
ATOM 2580 C C . PHE A 1 345 ? 21.315 0.648 -15.238 1.00 97.25 345 PHE A C 1
ATOM 2582 O O . PHE A 1 345 ? 20.226 0.948 -14.753 1.00 97.25 345 PHE A O 1
ATOM 2589 N N . GLU A 1 346 ? 21.803 1.270 -16.315 1.00 97.25 346 GLU A N 1
ATOM 2590 C CA . GLU A 1 346 ? 21.173 2.453 -16.922 1.00 97.25 346 GLU A CA 1
ATOM 2591 C C . GLU A 1 346 ? 21.175 2.390 -18.450 1.00 97.25 346 GLU A C 1
ATOM 2593 O O . GLU A 1 346 ? 22.198 2.088 -19.059 1.00 97.25 346 GLU A O 1
ATOM 2598 N N . VAL A 1 347 ? 20.068 2.784 -19.089 1.00 98.31 347 VAL A N 1
ATOM 2599 C CA . VAL A 1 347 ? 20.054 3.056 -20.533 1.00 98.31 347 VAL A CA 1
ATOM 2600 C C . VAL A 1 347 ? 20.739 4.399 -20.782 1.00 98.31 347 VAL A C 1
ATOM 2602 O O . VAL A 1 347 ? 20.307 5.434 -20.275 1.00 98.31 347 VAL A O 1
ATOM 2605 N N . THR A 1 348 ? 21.806 4.384 -21.578 1.00 98.00 348 THR A N 1
ATOM 2606 C CA . THR A 1 348 ? 22.648 5.559 -21.863 1.00 98.00 348 THR A CA 1
ATOM 2607 C C . THR A 1 348 ? 22.260 6.259 -23.166 1.00 98.00 348 THR A C 1
ATOM 2609 O O . THR A 1 348 ? 22.501 7.454 -23.328 1.00 98.00 348 THR A O 1
ATOM 2612 N N . SER A 1 349 ? 21.611 5.537 -24.081 1.00 97.94 349 SER A N 1
ATOM 2613 C CA . SER A 1 349 ? 21.020 6.096 -25.304 1.00 97.94 349 SER A CA 1
ATOM 2614 C C . SER A 1 349 ? 19.715 6.863 -25.035 1.00 97.94 349 SER A C 1
ATOM 2616 O O . SER A 1 349 ? 19.044 6.652 -24.024 1.00 97.94 349 SER A O 1
ATOM 2618 N N . HIS A 1 350 ? 19.326 7.750 -25.963 1.00 96.94 350 HIS A N 1
ATOM 2619 C CA . HIS A 1 350 ? 18.036 8.470 -25.931 1.00 96.94 350 HIS A CA 1
ATOM 2620 C C . HIS A 1 350 ? 17.799 9.259 -24.632 1.00 96.94 350 HIS A C 1
ATOM 2622 O O . HIS A 1 350 ? 16.694 9.273 -24.077 1.00 96.94 350 HIS A O 1
ATOM 2628 N N . ALA A 1 351 ? 18.864 9.899 -24.137 1.00 96.81 351 ALA A N 1
ATOM 2629 C CA . ALA A 1 351 ? 18.833 10.725 -22.933 1.00 96.81 351 ALA A CA 1
ATOM 2630 C C . ALA A 1 351 ? 18.110 12.069 -23.140 1.00 96.81 351 ALA A C 1
ATOM 2632 O O . ALA A 1 351 ? 17.611 12.659 -22.184 1.00 96.81 351 ALA A O 1
ATOM 2633 N N . THR A 1 352 ? 18.035 12.539 -24.386 1.00 96.88 352 THR A N 1
ATOM 2634 C CA . THR A 1 352 ? 17.325 13.751 -24.809 1.00 96.88 352 THR A CA 1
ATOM 2635 C C . THR A 1 352 ? 16.244 13.403 -25.827 1.00 96.88 352 THR A C 1
ATOM 2637 O O . THR A 1 352 ? 16.299 12.356 -26.477 1.00 96.88 352 THR A O 1
ATOM 2640 N N . ALA A 1 353 ? 15.215 14.248 -25.927 1.00 96.38 353 ALA A N 1
ATOM 2641 C CA . ALA A 1 353 ? 14.121 14.012 -26.860 1.00 96.38 353 ALA A CA 1
ATOM 2642 C C . ALA A 1 353 ? 14.625 14.115 -28.303 1.00 96.38 353 ALA A C 1
ATOM 2644 O O . ALA A 1 353 ? 15.393 15.018 -28.639 1.00 96.38 353 ALA A O 1
ATOM 2645 N N . GLY A 1 354 ? 14.181 13.195 -29.152 1.00 94.62 354 GLY A N 1
ATOM 2646 C CA . GLY A 1 354 ? 14.675 13.081 -30.515 1.00 94.62 354 GLY A CA 1
ATOM 2647 C C . GLY A 1 354 ? 13.686 12.401 -31.448 1.00 94.62 354 GLY A C 1
ATOM 2648 O O . GLY A 1 354 ? 12.592 11.992 -31.053 1.00 94.62 354 GLY A O 1
ATOM 2649 N N . ARG A 1 355 ? 14.079 12.311 -32.719 1.00 93.75 355 ARG A N 1
ATOM 2650 C CA . ARG A 1 355 ? 13.365 11.545 -33.740 1.00 93.75 355 ARG A CA 1
ATOM 2651 C C . ARG A 1 355 ? 14.103 10.246 -34.000 1.00 93.75 355 ARG A C 1
ATOM 2653 O O . ARG A 1 355 ? 15.317 10.252 -34.184 1.00 93.75 355 ARG A O 1
ATOM 2660 N N . ILE A 1 356 ? 13.348 9.163 -34.068 1.00 93.19 356 ILE A N 1
ATOM 2661 C CA . ILE A 1 356 ? 13.842 7.827 -34.384 1.00 93.19 356 ILE A CA 1
ATOM 2662 C C . ILE A 1 356 ? 13.064 7.260 -35.572 1.00 93.19 356 ILE A C 1
ATOM 2664 O O . ILE A 1 356 ? 11.934 7.666 -35.858 1.00 93.19 356 ILE A O 1
ATOM 2668 N N . THR A 1 357 ? 13.697 6.332 -36.280 1.00 88.25 357 THR A N 1
ATOM 2669 C CA . THR A 1 357 ? 13.103 5.627 -37.424 1.00 88.25 357 THR A CA 1
ATOM 2670 C C . THR A 1 357 ? 12.863 4.164 -37.062 1.00 88.25 357 THR A C 1
ATOM 2672 O O . THR A 1 357 ? 13.057 3.778 -35.913 1.00 88.25 357 THR A O 1
ATOM 2675 N N . GLN A 1 358 ? 12.442 3.339 -38.024 1.00 86.94 358 GLN A N 1
ATOM 2676 C CA . GLN A 1 358 ? 12.116 1.930 -37.776 1.00 86.94 358 GLN A CA 1
ATOM 2677 C C . GLN A 1 358 ? 13.288 1.085 -37.267 1.00 86.94 358 GLN A C 1
ATOM 2679 O O . GLN A 1 358 ? 13.044 0.033 -36.700 1.00 86.94 358 GLN A O 1
ATOM 2684 N N . GLN A 1 359 ? 14.534 1.529 -37.415 1.00 91.00 359 GLN A N 1
ATOM 2685 C CA . GLN A 1 359 ? 15.684 0.866 -36.811 1.00 91.00 359 GLN A CA 1
ATOM 2686 C C . GLN A 1 359 ? 16.363 1.835 -35.849 1.00 91.00 359 GLN A C 1
ATOM 2688 O O . GLN A 1 359 ? 16.638 2.986 -36.205 1.00 91.00 359 GLN A O 1
ATOM 2693 N N . VAL A 1 360 ? 16.615 1.379 -34.624 1.00 94.38 360 VAL A N 1
ATOM 2694 C CA . VAL A 1 360 ? 17.200 2.214 -33.575 1.00 94.38 360 VAL A CA 1
ATOM 2695 C C . VAL A 1 360 ? 18.292 1.458 -32.829 1.00 94.38 360 VAL A C 1
ATOM 2697 O O . VAL A 1 360 ? 18.124 0.299 -32.456 1.00 94.38 360 VAL A O 1
ATOM 2700 N N . GLY A 1 361 ? 19.420 2.135 -32.618 1.00 96.62 361 GLY A N 1
ATOM 2701 C CA . GLY A 1 361 ? 20.466 1.670 -31.716 1.00 96.62 361 GLY A CA 1
ATOM 2702 C C . GLY A 1 361 ? 20.121 2.030 -30.274 1.00 96.62 361 GLY A C 1
ATOM 2703 O O . GLY A 1 361 ? 19.732 3.169 -29.984 1.00 96.62 361 GLY A O 1
ATOM 2704 N N . LEU A 1 362 ? 20.270 1.060 -29.380 1.00 98.31 362 LEU A N 1
ATOM 2705 C CA . LEU A 1 362 ? 20.153 1.224 -27.940 1.00 98.31 362 LEU A CA 1
ATOM 2706 C C . LEU A 1 362 ? 21.491 0.891 -27.292 1.00 98.31 362 LEU A C 1
ATOM 2708 O O . LEU A 1 362 ? 22.125 -0.095 -27.650 1.00 98.31 362 LEU A O 1
ATOM 2712 N N . THR A 1 363 ? 21.896 1.709 -26.326 1.00 98.69 363 THR A N 1
ATOM 2713 C CA . THR A 1 363 ? 23.068 1.463 -25.479 1.00 98.69 363 THR A CA 1
ATOM 2714 C C . THR A 1 363 ? 22.690 1.557 -24.010 1.00 98.69 363 THR A C 1
ATOM 2716 O O . THR A 1 363 ? 21.842 2.379 -23.634 1.00 98.69 363 THR A O 1
ATOM 2719 N N . TRP A 1 364 ? 23.336 0.745 -23.178 1.00 98.44 364 TRP A N 1
ATOM 2720 C CA . TRP A 1 364 ? 23.178 0.739 -21.726 1.00 98.44 364 TRP A CA 1
ATOM 2721 C C . TRP A 1 364 ? 24.504 0.441 -21.019 1.00 98.44 364 TRP A C 1
ATOM 2723 O O . TRP A 1 364 ? 25.450 -0.085 -21.600 1.00 98.44 364 TRP A O 1
ATOM 2733 N N . SER A 1 365 ? 24.581 0.807 -19.745 1.00 97.81 365 SER A N 1
ATOM 2734 C CA . SER A 1 365 ? 25.678 0.436 -18.859 1.00 97.81 365 SER A CA 1
ATOM 2735 C C . SER A 1 365 ? 25.457 -0.989 -18.356 1.00 97.81 365 SER A C 1
ATOM 2737 O O . SER A 1 365 ? 24.560 -1.221 -17.549 1.00 97.81 365 SER A O 1
ATOM 2739 N N . VAL A 1 366 ? 26.284 -1.941 -18.806 1.00 96.00 366 VAL A N 1
ATOM 2740 C CA . VAL A 1 366 ? 26.272 -3.327 -18.292 1.00 96.00 366 VAL A CA 1
ATOM 2741 C C . VAL A 1 366 ? 26.612 -3.355 -16.802 1.00 96.00 366 VAL A C 1
ATOM 2743 O O . VAL A 1 366 ? 26.088 -4.181 -16.060 1.00 96.00 366 VAL A O 1
ATOM 2746 N N . ALA A 1 367 ? 27.494 -2.456 -16.355 1.00 93.38 367 ALA A N 1
ATOM 2747 C CA . ALA A 1 367 ? 27.928 -2.324 -14.965 1.00 93.38 367 ALA A CA 1
ATOM 2748 C C . ALA A 1 367 ? 28.409 -3.639 -14.305 1.00 93.38 367 ALA A C 1
ATOM 2750 O O . ALA A 1 367 ? 28.313 -3.793 -13.095 1.00 93.38 367 ALA A O 1
ATOM 2751 N N . GLY A 1 368 ? 28.928 -4.600 -15.079 1.00 94.19 368 GLY A N 1
ATOM 2752 C CA . GLY A 1 368 ? 29.357 -5.909 -14.565 1.00 94.19 368 GLY A CA 1
ATOM 2753 C C . GLY A 1 368 ? 28.210 -6.842 -14.156 1.00 94.19 368 GLY A C 1
ATOM 2754 O O . GLY A 1 368 ? 28.451 -7.879 -13.538 1.00 94.19 368 GLY A O 1
ATOM 2755 N N . THR A 1 369 ? 26.962 -6.491 -14.486 1.00 97.12 369 THR A N 1
ATOM 2756 C CA . THR A 1 369 ? 25.779 -7.312 -14.184 1.00 97.12 369 THR A CA 1
ATOM 2757 C C . THR A 1 369 ? 25.706 -8.605 -14.997 1.00 97.12 369 THR A C 1
ATOM 2759 O O . THR A 1 369 ? 25.000 -9.537 -14.616 1.00 97.12 369 THR A O 1
ATOM 2762 N N . ASP A 1 370 ? 26.490 -8.710 -16.070 1.00 96.81 370 ASP A N 1
ATOM 2763 C CA . ASP A 1 370 ? 26.676 -9.914 -16.882 1.00 96.81 370 ASP A CA 1
ATOM 2764 C C . ASP A 1 370 ? 27.360 -11.066 -16.129 1.00 96.81 370 ASP A C 1
ATOM 2766 O O . ASP A 1 370 ? 27.333 -12.211 -16.581 1.00 96.81 370 ASP A O 1
ATOM 2770 N N . ARG A 1 371 ? 27.950 -10.789 -14.961 1.00 95.81 371 ARG A N 1
ATOM 2771 C CA . ARG A 1 371 ? 28.761 -11.735 -14.184 1.00 95.81 371 ARG A CA 1
ATOM 2772 C C . ARG A 1 371 ? 28.233 -11.900 -12.765 1.00 95.81 371 ARG A C 1
ATOM 2774 O O . ARG A 1 371 ? 27.312 -11.210 -12.321 1.00 95.81 371 ARG A O 1
ATOM 2781 N N . ALA A 1 372 ? 28.839 -12.831 -12.031 1.00 95.06 372 ALA A N 1
ATOM 2782 C CA . ALA A 1 372 ? 28.589 -12.981 -10.606 1.00 95.06 372 ALA A CA 1
ATOM 2783 C C . ALA A 1 372 ? 28.849 -11.649 -9.869 1.00 95.06 372 ALA A C 1
ATOM 2785 O O . ALA A 1 372 ? 29.828 -10.966 -10.178 1.00 95.06 372 ALA A O 1
ATOM 2786 N N . PRO A 1 373 ? 28.011 -11.285 -8.884 1.00 96.19 373 PRO A N 1
ATOM 2787 C CA . PRO A 1 373 ? 26.917 -12.072 -8.303 1.00 96.19 373 PRO A CA 1
ATOM 2788 C C . PRO A 1 373 ? 25.550 -11.897 -8.994 1.00 96.19 373 PRO A C 1
ATOM 2790 O O . PRO A 1 373 ? 24.608 -12.596 -8.628 1.00 96.19 373 PRO A O 1
ATOM 2793 N N . PHE A 1 374 ? 25.414 -10.986 -9.962 1.00 97.44 374 PHE A N 1
ATOM 2794 C CA . PHE A 1 374 ? 24.128 -10.663 -10.599 1.00 97.44 374 PHE A CA 1
ATOM 2795 C C . PHE A 1 374 ? 23.672 -11.732 -11.598 1.00 97.44 374 PHE A C 1
ATOM 2797 O O . PHE A 1 374 ? 22.478 -12.020 -11.669 1.00 97.44 374 PHE A O 1
ATOM 2804 N N . ASN A 1 375 ? 24.629 -12.328 -12.324 1.00 96.81 375 ASN A N 1
ATOM 2805 C CA . ASN A 1 375 ? 24.450 -13.425 -13.280 1.00 96.81 375 ASN A CA 1
ATOM 2806 C C . ASN A 1 375 ? 23.386 -13.148 -14.360 1.00 96.81 375 ASN A C 1
ATOM 2808 O O . ASN A 1 375 ? 22.525 -13.990 -14.606 1.00 96.81 375 ASN A O 1
ATOM 2812 N N . VAL A 1 376 ? 23.449 -11.980 -15.011 1.00 97.94 376 VAL A N 1
ATOM 2813 C CA . VAL A 1 376 ? 22.511 -11.564 -16.071 1.00 97.94 376 VAL A CA 1
ATOM 2814 C C . VAL A 1 376 ? 23.215 -11.547 -17.435 1.00 97.94 376 VAL A C 1
ATOM 2816 O O . VAL A 1 376 ? 23.559 -10.475 -17.930 1.00 97.94 376 VAL A O 1
ATOM 2819 N N . PRO A 1 377 ? 23.457 -12.705 -18.079 1.00 98.12 377 PRO A N 1
ATOM 2820 C CA . PRO A 1 377 ? 24.155 -12.760 -19.367 1.00 98.12 377 PRO A CA 1
ATOM 2821 C C . PRO A 1 377 ? 23.317 -12.225 -20.538 1.00 98.12 377 PRO A C 1
ATOM 2823 O O . PRO A 1 377 ? 23.859 -11.982 -21.614 1.00 98.12 377 PRO A O 1
ATOM 2826 N N . ALA A 1 378 ? 22.005 -12.053 -20.350 1.00 98.44 378 ALA A N 1
ATOM 2827 C CA . ALA A 1 378 ? 21.083 -11.588 -21.377 1.00 98.44 378 ALA A CA 1
ATOM 2828 C C . ALA A 1 378 ? 20.047 -10.604 -20.818 1.00 98.44 378 ALA A C 1
ATOM 2830 O O . ALA A 1 378 ? 19.670 -10.662 -19.646 1.00 98.44 378 ALA A O 1
ATOM 2831 N N . VAL A 1 379 ? 19.552 -9.725 -21.684 1.00 98.75 379 VAL A N 1
ATOM 2832 C CA . VAL A 1 379 ? 18.502 -8.743 -21.393 1.00 98.75 379 VAL A CA 1
ATOM 2833 C C . VAL A 1 379 ? 17.353 -8.863 -22.395 1.00 98.75 379 VAL A C 1
ATOM 2835 O O . VAL A 1 379 ? 17.522 -9.347 -23.515 1.00 98.75 379 VAL A O 1
ATOM 2838 N N . ARG A 1 380 ? 16.169 -8.415 -21.982 1.00 98.62 380 ARG A N 1
ATOM 2839 C CA . ARG A 1 380 ? 14.993 -8.206 -22.829 1.00 98.62 380 ARG A CA 1
ATOM 2840 C C . ARG A 1 380 ? 14.853 -6.718 -23.135 1.00 98.62 380 ARG A C 1
ATOM 2842 O O . ARG A 1 380 ? 15.009 -5.885 -22.246 1.00 98.62 380 ARG A O 1
ATOM 2849 N N . ILE A 1 381 ? 14.489 -6.381 -24.368 1.00 98.75 381 ILE A N 1
ATOM 2850 C CA . ILE A 1 381 ? 14.212 -5.005 -24.787 1.00 98.75 381 ILE A CA 1
ATOM 2851 C C . ILE A 1 381 ? 12.727 -4.858 -25.098 1.00 98.75 381 ILE A C 1
ATOM 2853 O O . ILE A 1 381 ? 12.182 -5.535 -25.976 1.00 98.75 381 ILE A O 1
ATOM 2857 N N . LEU A 1 382 ? 12.085 -3.937 -24.385 1.00 98.38 382 LEU A N 1
ATOM 2858 C CA . LEU A 1 382 ? 10.670 -3.612 -24.512 1.00 98.38 382 LEU A CA 1
ATOM 2859 C C . LEU A 1 382 ? 10.476 -2.150 -24.931 1.00 98.38 382 LEU A C 1
ATOM 2861 O O . LEU A 1 382 ? 11.301 -1.286 -24.630 1.00 98.38 382 LEU A O 1
ATOM 2865 N N . MET A 1 383 ? 9.352 -1.864 -25.583 1.00 97.38 383 MET A N 1
ATOM 2866 C CA . MET A 1 383 ? 8.970 -0.536 -26.054 1.00 97.38 383 MET A CA 1
ATOM 2867 C C . MET A 1 383 ? 7.620 -0.104 -25.482 1.00 97.38 383 MET A C 1
ATOM 2869 O O . MET A 1 383 ? 6.658 -0.871 -25.430 1.00 97.38 383 MET A O 1
ATOM 2873 N N . SER A 1 384 ? 7.573 1.166 -25.098 1.00 97.19 384 SER A N 1
ATOM 2874 C CA . SER A 1 384 ? 6.383 1.923 -24.729 1.00 97.19 384 SER A CA 1
ATOM 2875 C C . SER A 1 384 ? 6.030 2.914 -25.833 1.00 97.19 384 SER A C 1
ATOM 2877 O O . SER A 1 384 ? 6.931 3.482 -26.450 1.00 97.19 384 SER A O 1
ATOM 2879 N N . THR A 1 385 ? 4.742 3.187 -26.035 1.00 95.38 385 THR A N 1
ATOM 2880 C CA . THR A 1 385 ? 4.256 4.281 -26.900 1.00 95.38 385 THR A CA 1
ATOM 2881 C C . THR A 1 385 ? 3.525 5.384 -26.130 1.00 95.38 385 THR A C 1
ATOM 2883 O O . THR A 1 385 ? 3.052 6.338 -26.747 1.00 95.38 385 THR A O 1
ATOM 2886 N N . ASN A 1 386 ? 3.415 5.268 -24.802 1.00 92.38 386 ASN A N 1
ATOM 2887 C CA . ASN A 1 386 ? 2.674 6.187 -23.929 1.00 92.38 386 ASN A CA 1
ATOM 2888 C C . ASN A 1 386 ? 3.579 6.916 -22.919 1.00 92.38 386 ASN A C 1
ATOM 2890 O O . ASN A 1 386 ? 3.129 7.334 -21.856 1.00 92.38 386 ASN A O 1
ATOM 2894 N N . GLY A 1 387 ? 4.859 7.082 -23.252 1.00 94.56 387 GLY A N 1
ATOM 2895 C CA . GLY A 1 387 ? 5.818 7.810 -22.428 1.00 94.56 387 GLY A CA 1
ATOM 2896 C C . GLY A 1 387 ? 6.447 6.994 -21.303 1.00 94.56 387 GLY A C 1
ATOM 2897 O O . GLY A 1 387 ? 7.102 7.586 -20.453 1.00 94.56 387 GLY A O 1
ATOM 2898 N N . GLY A 1 388 ? 6.312 5.664 -21.315 1.00 96.06 388 GLY A N 1
ATOM 2899 C CA . GLY A 1 388 ? 6.905 4.767 -20.317 1.00 96.06 388 GLY A CA 1
ATOM 2900 C C . GLY A 1 388 ? 5.964 4.369 -19.179 1.00 96.06 388 GLY A C 1
ATOM 2901 O O . GLY A 1 388 ? 6.446 3.913 -18.147 1.00 96.06 388 GLY A O 1
ATOM 2902 N N . LEU A 1 389 ? 4.648 4.541 -19.351 1.00 94.00 389 LEU A N 1
ATOM 2903 C CA . LEU A 1 389 ? 3.644 4.134 -18.358 1.00 94.00 389 LEU A CA 1
ATOM 2904 C C . LEU A 1 389 ? 3.324 2.634 -18.433 1.00 94.00 389 LEU A C 1
ATOM 2906 O O . LEU A 1 389 ? 2.948 2.036 -17.431 1.00 94.00 389 LEU A O 1
ATOM 2910 N N . ASP A 1 390 ? 3.527 2.020 -19.598 1.00 93.25 390 ASP A N 1
ATOM 2911 C CA . ASP A 1 390 ? 3.589 0.572 -19.802 1.00 93.25 390 ASP A CA 1
ATOM 2912 C C . ASP A 1 390 ? 4.606 0.221 -20.904 1.00 93.25 390 ASP A C 1
ATOM 2914 O O . ASP A 1 390 ? 5.121 1.099 -21.598 1.00 93.25 390 ASP A O 1
ATOM 2918 N N . PHE A 1 391 ? 4.928 -1.069 -21.050 1.00 96.12 391 PHE A N 1
ATOM 2919 C CA . PHE A 1 391 ? 5.890 -1.573 -22.040 1.00 96.12 391 PHE A CA 1
ATOM 2920 C C . PHE A 1 391 ? 5.364 -2.836 -22.756 1.00 96.12 391 PHE A C 1
ATOM 2922 O O . PHE A 1 391 ? 5.923 -3.919 -22.573 1.00 96.12 391 PHE A O 1
ATOM 2929 N N . PRO A 1 392 ? 4.271 -2.738 -23.540 1.00 92.81 392 PRO A N 1
ATOM 2930 C CA . PRO A 1 392 ? 3.585 -3.903 -24.104 1.00 92.81 392 PRO A CA 1
ATOM 2931 C C . PRO A 1 392 ? 4.289 -4.522 -25.321 1.00 92.81 392 PRO A C 1
ATOM 2933 O O . PRO A 1 392 ? 3.992 -5.657 -25.690 1.00 92.81 392 PRO A O 1
ATOM 2936 N N . VAL 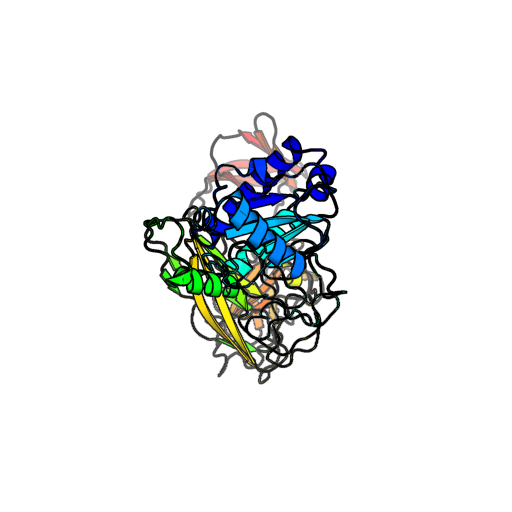A 1 393 ? 5.198 -3.797 -25.980 1.00 91.62 393 VAL A N 1
ATOM 2937 C CA . VAL A 1 393 ? 5.836 -4.261 -27.219 1.00 91.62 393 VAL A CA 1
ATOM 2938 C C . VAL A 1 393 ? 7.192 -4.881 -26.906 1.00 91.62 393 VAL A C 1
ATOM 2940 O O . VAL A 1 393 ? 8.087 -4.195 -26.422 1.00 91.62 393 VAL A O 1
ATOM 2943 N N . THR A 1 394 ? 7.375 -6.161 -27.232 1.00 96.38 394 THR A N 1
ATOM 2944 C CA . THR A 1 394 ? 8.689 -6.822 -27.155 1.00 96.38 394 THR A CA 1
ATOM 2945 C C . THR A 1 394 ? 9.459 -6.612 -28.451 1.00 96.38 394 THR A C 1
ATOM 2947 O O . THR A 1 394 ? 8.981 -7.001 -29.513 1.00 96.38 394 THR A O 1
ATOM 2950 N N . LEU A 1 395 ? 10.640 -5.995 -28.364 1.00 95.25 395 LEU A N 1
ATOM 2951 C CA . LEU A 1 395 ? 11.526 -5.753 -29.509 1.00 95.25 395 LEU A CA 1
ATOM 2952 C C . LEU A 1 395 ? 12.612 -6.825 -29.632 1.00 95.25 395 LEU A C 1
ATOM 2954 O O . LEU A 1 395 ? 12.936 -7.255 -30.734 1.00 95.25 395 LEU A O 1
ATOM 2958 N N . ALA A 1 396 ? 13.146 -7.271 -28.496 1.00 95.88 396 ALA A N 1
ATOM 2959 C CA . ALA A 1 396 ? 14.045 -8.413 -28.401 1.00 95.88 396 ALA A CA 1
ATOM 2960 C C . ALA A 1 396 ? 13.731 -9.159 -27.104 1.00 95.88 396 ALA A C 1
ATOM 2962 O O . ALA A 1 396 ? 13.834 -8.576 -26.026 1.00 95.88 396 ALA A O 1
ATOM 2963 N N . ASP A 1 397 ? 13.326 -10.430 -27.185 1.00 95.38 397 ASP A N 1
ATOM 2964 C CA . ASP A 1 397 ? 13.038 -11.206 -25.971 1.00 95.38 397 ASP A CA 1
ATOM 2965 C C . ASP A 1 397 ? 14.325 -11.578 -25.217 1.00 95.38 397 ASP A C 1
ATOM 2967 O O . ASP A 1 397 ? 14.329 -11.623 -23.989 1.00 95.38 397 ASP A O 1
ATOM 2971 N N . SER A 1 398 ? 15.420 -11.803 -25.947 1.00 96.88 398 SER A N 1
ATOM 2972 C CA . SER A 1 398 ? 16.735 -12.128 -25.398 1.00 96.88 398 SER A CA 1
ATOM 2973 C C . SER A 1 398 ? 17.838 -11.630 -26.331 1.00 96.88 398 SER A C 1
ATOM 2975 O O . SER A 1 398 ? 17.914 -12.064 -27.478 1.00 96.88 398 SER A O 1
ATOM 2977 N N . THR A 1 399 ? 18.706 -10.763 -25.821 1.00 98.00 399 THR A N 1
ATOM 2978 C CA . THR A 1 399 ? 19.971 -10.333 -26.441 1.00 98.00 399 THR A CA 1
ATOM 2979 C C . THR A 1 399 ? 21.087 -10.354 -25.384 1.00 98.00 399 THR A C 1
ATOM 2981 O O . THR A 1 399 ? 20.756 -10.236 -24.198 1.00 98.00 399 THR A O 1
ATOM 2984 N N . PRO A 1 400 ? 22.374 -10.559 -25.736 1.00 98.56 400 PRO A N 1
ATOM 2985 C CA . PRO A 1 400 ? 23.470 -10.461 -24.776 1.00 98.56 400 PRO A CA 1
ATOM 2986 C C . PRO A 1 400 ? 23.441 -9.170 -23.948 1.00 98.56 400 PRO A C 1
ATOM 2988 O O . PRO A 1 400 ? 23.114 -8.090 -24.431 1.00 98.56 400 PRO A O 1
ATOM 2991 N N . ASN A 1 401 ? 23.807 -9.274 -22.673 1.00 98.38 401 ASN A N 1
ATOM 2992 C CA . ASN A 1 401 ? 24.014 -8.112 -21.812 1.00 98.38 401 ASN A CA 1
ATOM 2993 C C . ASN A 1 401 ? 25.419 -7.521 -22.036 1.00 98.38 401 ASN A C 1
ATOM 2995 O O . ASN A 1 401 ? 26.264 -7.555 -21.145 1.00 98.38 401 ASN A O 1
ATOM 2999 N N . ASP A 1 402 ? 25.689 -7.033 -23.245 1.00 98.00 402 ASP A N 1
ATOM 3000 C CA . ASP A 1 402 ? 27.006 -6.539 -23.677 1.00 98.00 402 ASP A CA 1
ATOM 3001 C C . ASP A 1 402 ? 27.060 -5.012 -23.889 1.00 98.00 402 ASP A C 1
ATOM 3003 O O . ASP A 1 402 ? 28.123 -4.451 -24.159 1.00 98.00 402 ASP A O 1
ATOM 3007 N N . GLY A 1 403 ? 25.936 -4.325 -23.669 1.00 98.12 403 GLY A N 1
ATOM 3008 C CA . GLY A 1 403 ? 25.846 -2.867 -23.592 1.00 98.12 403 GLY A CA 1
ATOM 3009 C C . GLY A 1 403 ? 25.292 -2.192 -24.841 1.00 98.12 403 GLY A C 1
ATOM 3010 O O . GLY A 1 403 ? 25.104 -0.970 -24.811 1.00 98.12 403 GLY A O 1
ATOM 3011 N N . ALA A 1 404 ? 25.009 -2.935 -25.915 1.00 98.44 404 ALA A N 1
ATOM 3012 C CA . ALA A 1 404 ? 24.392 -2.372 -27.109 1.00 98.44 404 ALA A CA 1
ATOM 3013 C C . ALA A 1 404 ? 23.548 -3.388 -27.886 1.00 98.44 404 ALA A C 1
ATOM 3015 O O . ALA A 1 404 ? 23.915 -4.540 -28.037 1.00 98.44 404 ALA A O 1
ATOM 3016 N N . GLU A 1 405 ? 22.441 -2.929 -28.464 1.00 98.44 405 GLU A N 1
ATOM 3017 C CA . GLU A 1 405 ? 21.619 -3.732 -29.372 1.00 98.44 405 GLU A CA 1
ATOM 3018 C C . GLU A 1 405 ? 20.951 -2.823 -30.404 1.00 98.44 405 GLU A C 1
ATOM 3020 O O . GLU A 1 405 ? 20.602 -1.674 -30.112 1.00 98.44 405 GLU A O 1
ATOM 3025 N N . THR A 1 406 ? 20.750 -3.330 -31.620 1.00 98.06 406 THR A N 1
ATOM 3026 C CA . THR A 1 406 ? 20.001 -2.623 -32.659 1.00 98.06 406 THR A CA 1
ATOM 3027 C C . THR A 1 406 ? 18.676 -3.321 -32.904 1.00 98.06 406 THR A C 1
ATOM 3029 O O . THR A 1 406 ? 18.621 -4.424 -33.434 1.00 98.06 406 THR A O 1
ATOM 3032 N N . VAL A 1 407 ? 17.584 -2.639 -32.575 1.00 95.06 407 VAL A N 1
ATOM 3033 C CA . VAL A 1 407 ? 16.240 -3.217 -32.631 1.00 95.06 407 VAL A CA 1
ATOM 3034 C C . VAL A 1 407 ? 15.424 -2.661 -33.791 1.00 95.06 407 VAL A C 1
ATOM 3036 O O . VAL A 1 407 ? 15.561 -1.497 -34.181 1.00 95.06 407 VAL A O 1
ATOM 3039 N N . GLN A 1 408 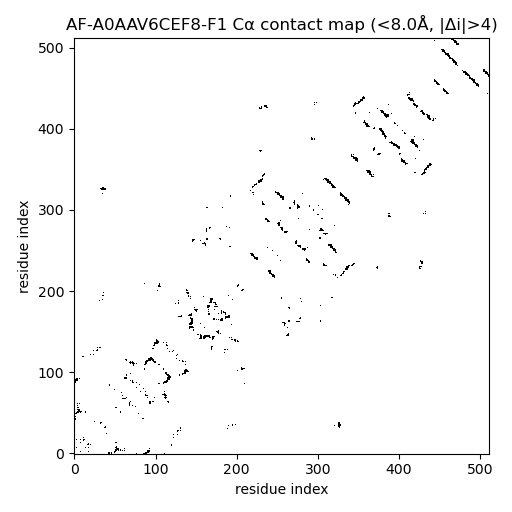? 14.548 -3.512 -34.323 1.00 92.69 408 GLN A N 1
ATOM 3040 C CA . GLN A 1 408 ? 13.538 -3.133 -35.306 1.00 92.69 408 GLN A CA 1
ATOM 3041 C C . GLN A 1 408 ? 12.254 -2.736 -34.582 1.00 92.69 408 GLN A C 1
ATOM 3043 O O . GLN A 1 408 ? 11.724 -3.489 -33.767 1.00 92.69 408 GLN A O 1
ATOM 3048 N N . LEU A 1 409 ? 11.758 -1.543 -34.878 1.00 91.00 409 LEU A N 1
ATOM 3049 C CA . LEU A 1 409 ? 10.546 -0.981 -34.310 1.00 91.00 409 LEU A CA 1
ATOM 3050 C C . LEU A 1 409 ? 9.341 -1.320 -35.194 1.00 91.00 409 LEU A C 1
ATOM 3052 O O . LEU A 1 409 ? 9.472 -1.384 -36.419 1.00 91.00 409 LEU A O 1
ATOM 3056 N N . PRO A 1 410 ? 8.144 -1.482 -34.607 1.00 86.75 410 PRO A N 1
ATOM 3057 C CA . PRO A 1 410 ? 6.921 -1.634 -35.378 1.00 86.75 410 PRO A CA 1
ATOM 3058 C C . PRO A 1 410 ? 6.705 -0.458 -36.337 1.00 86.75 410 PRO A C 1
ATOM 3060 O O . PRO A 1 410 ? 7.013 0.693 -36.017 1.00 86.75 410 PRO A O 1
ATOM 3063 N N . ALA A 1 411 ? 6.089 -0.733 -37.486 1.00 84.25 411 ALA A N 1
ATOM 3064 C CA . ALA A 1 411 ? 5.675 0.294 -38.433 1.00 84.25 411 ALA A CA 1
ATOM 3065 C C . ALA A 1 411 ? 4.469 1.086 -37.888 1.00 84.25 411 ALA A C 1
ATOM 3067 O O . ALA A 1 411 ? 3.327 0.859 -38.283 1.00 84.25 411 ALA A O 1
ATOM 3068 N N . LEU A 1 412 ? 4.722 2.013 -36.961 1.00 83.75 412 LEU A N 1
ATOM 3069 C CA . LEU A 1 412 ? 3.738 2.938 -36.393 1.00 83.75 412 LEU A CA 1
ATOM 3070 C C . LEU A 1 412 ? 4.335 4.341 -36.217 1.00 83.75 412 LEU A C 1
ATOM 3072 O O . LEU A 1 412 ? 5.549 4.515 -36.295 1.00 83.75 412 LEU A O 1
ATOM 3076 N N . ASN A 1 413 ? 3.478 5.331 -35.961 1.00 85.81 413 ASN A N 1
ATOM 3077 C CA . ASN A 1 413 ? 3.893 6.663 -35.521 1.00 85.81 413 ASN A CA 1
ATOM 3078 C C . ASN A 1 413 ? 3.535 6.844 -34.042 1.00 85.81 413 ASN A C 1
ATOM 3080 O O . ASN A 1 413 ? 2.409 6.548 -33.643 1.00 85.81 413 ASN A O 1
ATOM 3084 N N . ALA A 1 414 ? 4.472 7.344 -33.239 1.00 89.94 414 ALA A N 1
ATOM 3085 C CA . ALA A 1 414 ? 4.252 7.625 -31.821 1.00 89.94 414 ALA A CA 1
ATOM 3086 C C . ALA A 1 414 ? 5.132 8.789 -31.352 1.00 89.94 414 ALA A C 1
ATOM 3088 O O . ALA A 1 414 ? 6.295 8.887 -31.728 1.00 89.94 414 ALA A O 1
ATOM 3089 N N . ASN A 1 415 ? 4.587 9.666 -30.506 1.00 90.75 415 ASN A N 1
ATOM 3090 C CA . ASN A 1 415 ? 5.281 10.878 -30.041 1.00 90.75 415 ASN A CA 1
ATOM 3091 C C . ASN A 1 415 ? 5.963 10.718 -28.671 1.00 90.75 415 ASN A C 1
ATOM 3093 O O . ASN A 1 415 ? 6.672 11.619 -28.228 1.00 90.75 415 ASN A O 1
ATOM 3097 N N . ALA A 1 416 ? 5.720 9.602 -27.985 1.00 94.06 416 ALA A N 1
ATOM 3098 C CA . ALA A 1 416 ? 6.193 9.353 -26.629 1.00 94.06 416 ALA A CA 1
ATOM 3099 C C . ALA A 1 416 ? 6.759 7.933 -26.501 1.00 94.06 416 ALA A C 1
ATOM 3101 O O . ALA A 1 416 ? 6.324 7.145 -25.664 1.00 94.06 416 ALA A O 1
ATOM 3102 N N . VAL A 1 417 ? 7.707 7.584 -27.372 1.00 97.25 417 VAL A N 1
ATOM 3103 C CA . VAL A 1 417 ? 8.365 6.277 -27.326 1.00 97.25 417 VAL A CA 1
ATOM 3104 C C . VAL A 1 417 ? 9.403 6.236 -26.208 1.00 97.25 417 VAL A C 1
ATOM 3106 O O . VAL A 1 417 ? 10.218 7.154 -26.075 1.00 97.25 417 VAL A O 1
ATOM 3109 N N . ARG A 1 418 ? 9.376 5.156 -25.422 1.00 98.25 418 ARG A N 1
ATOM 3110 C CA . ARG A 1 418 ? 10.414 4.794 -24.443 1.00 98.25 418 ARG A CA 1
ATOM 3111 C C . ARG A 1 418 ? 10.850 3.353 -24.636 1.00 98.25 418 ARG A C 1
ATOM 3113 O O . ARG A 1 418 ? 10.062 2.517 -25.069 1.00 98.25 418 ARG A O 1
ATOM 3120 N N . PHE A 1 419 ? 12.079 3.068 -24.241 1.00 98.56 419 PHE A N 1
ATOM 3121 C CA . PHE A 1 419 ? 12.690 1.750 -24.263 1.00 98.56 419 PHE A CA 1
ATOM 3122 C C . PHE A 1 419 ? 13.035 1.327 -22.844 1.00 98.56 419 PHE A C 1
ATOM 3124 O O . PHE A 1 419 ? 13.620 2.109 -22.091 1.00 98.56 419 PHE A O 1
ATOM 3131 N N . LYS A 1 420 ? 12.683 0.088 -22.502 1.00 98.62 420 LYS A N 1
ATOM 3132 C CA . LYS A 1 420 ? 13.072 -0.568 -21.256 1.00 98.62 420 LYS A CA 1
ATOM 3133 C C . LYS A 1 420 ? 14.014 -1.718 -21.582 1.00 98.62 420 LYS A C 1
ATOM 3135 O O . LYS A 1 420 ? 13.644 -2.601 -22.353 1.00 98.62 420 LYS A O 1
ATOM 3140 N N . VAL A 1 421 ? 15.201 -1.700 -20.986 1.00 98.75 421 VAL A N 1
ATOM 3141 C CA . VAL A 1 421 ? 16.139 -2.827 -20.983 1.00 98.75 421 VAL A CA 1
ATOM 3142 C C . VAL A 1 421 ? 15.950 -3.550 -19.653 1.00 98.75 421 VAL A C 1
ATOM 3144 O O . VAL A 1 421 ? 16.201 -2.980 -18.594 1.00 98.75 421 VAL A O 1
ATOM 3147 N N . GLU A 1 422 ? 15.431 -4.769 -19.701 1.00 98.62 422 GLU A N 1
ATOM 3148 C CA . GLU A 1 422 ? 15.028 -5.577 -18.548 1.00 98.62 422 GLU A CA 1
ATOM 3149 C C . GLU A 1 422 ? 15.972 -6.770 -18.388 1.00 98.62 422 GLU A C 1
ATOM 3151 O O . GLU A 1 422 ? 16.223 -7.500 -19.348 1.00 98.62 422 GLU A O 1
ATOM 3156 N N . ALA A 1 423 ? 16.505 -6.978 -17.184 1.00 98.25 423 ALA A N 1
ATOM 3157 C CA . ALA A 1 423 ? 17.357 -8.124 -16.898 1.00 98.25 423 ALA A CA 1
ATOM 3158 C C . ALA A 1 423 ? 16.581 -9.440 -17.037 1.00 98.25 423 ALA A C 1
ATOM 3160 O O . ALA A 1 423 ? 15.478 -9.579 -16.507 1.00 98.25 423 ALA A O 1
ATOM 3161 N N . ARG A 1 424 ? 17.165 -10.440 -17.706 1.00 97.50 424 ARG A N 1
ATOM 3162 C CA . ARG A 1 424 ? 16.617 -11.802 -17.698 1.00 97.50 424 ARG A CA 1
ATOM 3163 C C . ARG A 1 424 ? 17.005 -12.514 -16.406 1.00 97.50 424 ARG A C 1
ATOM 3165 O O . ARG A 1 424 ? 18.108 -12.333 -15.901 1.00 97.50 424 ARG A O 1
ATOM 3172 N N . ASP A 1 425 ? 16.070 -13.301 -15.873 1.00 93.69 425 ASP A N 1
ATOM 3173 C CA . ASP A 1 425 ? 16.226 -14.113 -14.654 1.00 93.69 425 ASP A CA 1
ATOM 3174 C C . ASP A 1 425 ? 16.610 -13.322 -13.384 1.00 93.69 425 ASP A C 1
ATOM 3176 O O . ASP A 1 425 ? 16.945 -13.892 -12.343 1.00 93.69 425 ASP A O 1
ATOM 3180 N N . ASN A 1 426 ? 16.465 -11.998 -13.437 1.00 97.00 426 ASN A N 1
ATOM 3181 C CA . ASN A 1 426 ? 16.643 -11.057 -12.341 1.00 97.00 426 ASN A CA 1
ATOM 3182 C C . ASN A 1 426 ? 15.499 -10.016 -12.385 1.00 97.00 426 ASN A C 1
ATOM 3184 O O . ASN A 1 426 ? 14.626 -10.088 -13.246 1.00 97.00 426 ASN A O 1
ATOM 3188 N N . VAL A 1 427 ? 15.443 -9.095 -11.425 1.00 97.69 427 VAL A N 1
ATOM 3189 C CA . VAL A 1 427 ? 14.295 -8.185 -11.224 1.00 97.69 427 VAL A CA 1
ATOM 3190 C C . VAL A 1 427 ? 14.555 -6.749 -11.667 1.00 97.69 427 VAL A C 1
ATOM 3192 O O . VAL A 1 427 ? 13.617 -5.954 -11.739 1.00 97.69 427 VAL A O 1
ATOM 3195 N N . PHE A 1 428 ? 15.817 -6.389 -11.907 1.00 98.25 428 PHE A N 1
ATOM 3196 C CA . PHE A 1 428 ? 16.207 -5.015 -12.191 1.00 98.25 428 PHE A CA 1
ATOM 3197 C C . PHE A 1 428 ? 16.071 -4.660 -13.678 1.00 98.25 428 PHE A C 1
ATOM 3199 O O . PHE A 1 428 ? 16.102 -5.523 -14.557 1.00 98.25 428 PHE A O 1
ATOM 3206 N N . PHE A 1 429 ? 15.914 -3.375 -13.975 1.00 98.62 429 PHE A N 1
ATOM 3207 C CA . PHE A 1 429 ? 15.789 -2.871 -15.341 1.00 98.62 429 PHE A CA 1
ATOM 3208 C C . PHE A 1 429 ? 16.194 -1.395 -15.423 1.00 98.62 429 PHE A C 1
ATOM 3210 O O . PHE A 1 429 ? 16.366 -0.723 -14.409 1.00 98.62 429 PHE A O 1
ATOM 3217 N N . ALA A 1 430 ? 16.284 -0.875 -16.646 1.00 98.25 430 ALA A N 1
ATOM 3218 C CA . ALA A 1 430 ? 16.510 0.537 -16.916 1.00 98.25 430 ALA A CA 1
ATOM 3219 C C . ALA A 1 430 ? 15.589 1.060 -18.027 1.00 98.25 430 ALA A C 1
ATOM 3221 O O . ALA A 1 430 ? 15.255 0.329 -18.958 1.00 98.25 430 ALA A O 1
ATOM 3222 N N . ILE A 1 431 ? 15.204 2.338 -17.945 1.00 98.44 431 ILE A N 1
ATOM 3223 C CA . ILE A 1 431 ? 14.399 3.044 -18.956 1.00 98.44 431 ILE A CA 1
ATOM 3224 C C . ILE A 1 431 ? 15.203 4.239 -19.478 1.00 98.44 431 ILE A C 1
ATOM 3226 O O . ILE A 1 431 ? 15.884 4.920 -18.711 1.00 98.44 431 ILE A O 1
ATOM 3230 N N . ASN A 1 432 ? 15.135 4.512 -20.781 1.00 98.00 432 ASN A N 1
ATOM 3231 C CA . ASN A 1 432 ? 15.798 5.679 -21.369 1.00 98.00 432 ASN A CA 1
ATOM 3232 C C . ASN A 1 432 ? 15.190 7.010 -20.870 1.00 98.00 432 ASN A C 1
ATOM 3234 O O . ASN A 1 432 ? 13.988 7.092 -20.619 1.00 98.00 432 ASN A O 1
ATOM 3238 N N . LYS A 1 433 ? 15.992 8.084 -20.774 1.00 96.56 433 LYS A N 1
ATOM 3239 C CA . LYS A 1 433 ? 15.609 9.309 -20.027 1.00 96.56 433 LYS A CA 1
ATOM 3240 C C . LYS A 1 433 ? 14.650 10.263 -20.742 1.00 96.56 433 LYS A C 1
ATOM 3242 O O . LYS A 1 433 ? 13.955 11.007 -20.044 1.00 96.56 433 LYS A O 1
ATOM 3247 N N . ALA A 1 434 ? 14.508 10.209 -22.072 1.00 97.56 434 ALA A N 1
ATOM 3248 C CA . ALA A 1 434 ? 13.595 11.099 -22.803 1.00 97.56 434 ALA A CA 1
ATOM 3249 C C . ALA A 1 434 ? 12.667 10.414 -23.823 1.00 97.56 434 ALA A C 1
ATOM 3251 O O . ALA A 1 434 ? 13.022 9.424 -24.460 1.00 97.56 434 ALA A O 1
ATOM 3252 N N . ASN A 1 435 ? 11.476 10.992 -24.020 1.00 97.56 435 ASN A N 1
ATOM 3253 C CA . ASN A 1 435 ? 10.523 10.559 -25.044 1.00 97.56 435 ASN A CA 1
ATOM 3254 C C . ASN A 1 435 ? 11.137 10.696 -26.439 1.00 97.56 435 ASN A C 1
ATOM 3256 O O . ASN A 1 435 ? 11.699 11.741 -26.766 1.00 97.56 435 ASN A O 1
ATOM 3260 N N . GLN A 1 436 ? 10.963 9.671 -27.265 1.00 97.62 436 GLN A N 1
ATOM 3261 C CA . GLN A 1 436 ? 11.331 9.706 -28.674 1.00 97.62 436 GLN A CA 1
ATOM 3262 C C . GLN A 1 436 ? 10.088 9.809 -29.558 1.00 97.62 436 GLN A C 1
ATOM 3264 O O . GLN A 1 436 ? 9.036 9.241 -29.258 1.00 97.62 436 GLN A O 1
ATOM 3269 N N . GLN A 1 437 ? 10.224 10.520 -30.671 1.00 95.94 437 GLN A N 1
ATOM 3270 C CA . GLN A 1 437 ? 9.230 10.561 -31.729 1.00 95.94 437 GLN A CA 1
ATOM 3271 C C . GLN A 1 437 ? 9.591 9.516 -32.787 1.00 95.94 437 GLN A C 1
ATOM 3273 O O . GLN A 1 437 ? 10.542 9.698 -33.549 1.00 95.94 437 GLN A O 1
ATOM 3278 N N . LEU A 1 438 ? 8.825 8.429 -32.839 1.00 92.44 438 LEU A N 1
ATOM 3279 C CA . LEU A 1 438 ? 8.909 7.441 -33.904 1.00 92.44 438 LEU A CA 1
ATOM 3280 C C . LEU A 1 438 ? 8.086 7.912 -35.097 1.00 92.44 438 LEU A C 1
ATOM 3282 O O . LEU A 1 438 ? 6.871 8.097 -34.992 1.00 92.44 438 LEU A O 1
ATOM 3286 N N . ILE A 1 439 ? 8.770 8.080 -36.226 1.00 82.88 439 ILE A N 1
ATOM 3287 C CA . ILE A 1 439 ? 8.155 8.336 -37.524 1.00 82.88 439 ILE A CA 1
ATOM 3288 C C . ILE A 1 439 ? 8.513 7.162 -38.427 1.00 82.88 439 ILE A C 1
ATOM 3290 O O . ILE A 1 439 ? 9.655 7.034 -38.878 1.00 82.88 439 ILE A O 1
ATOM 3294 N N . SER A 1 440 ? 7.542 6.295 -38.700 1.00 76.00 440 SER A N 1
ATOM 3295 C CA . SER A 1 440 ? 7.695 5.289 -39.742 1.00 76.00 440 SER A CA 1
ATOM 3296 C C . SER A 1 440 ? 7.267 5.908 -41.071 1.00 76.00 440 SER A C 1
ATOM 3298 O O . SER A 1 440 ? 6.124 6.330 -41.241 1.00 76.00 440 SER A O 1
ATOM 3300 N N . GLY A 1 441 ? 8.203 5.988 -42.023 1.00 59.09 441 GLY A N 1
ATOM 3301 C CA . GLY A 1 441 ? 8.023 6.687 -43.304 1.00 59.09 441 GLY A CA 1
ATOM 3302 C C . GLY A 1 441 ? 6.877 6.175 -44.190 1.00 59.09 441 GLY A C 1
ATOM 3303 O O . GLY A 1 441 ? 6.570 6.821 -45.186 1.00 59.09 441 GLY A O 1
ATOM 3304 N N . ASN A 1 442 ? 6.226 5.064 -43.821 1.00 61.56 442 ASN A N 1
ATOM 3305 C CA . ASN A 1 442 ? 5.164 4.408 -44.590 1.00 61.56 442 ASN A CA 1
ATOM 3306 C C . ASN A 1 442 ? 3.879 4.137 -43.778 1.00 61.56 442 ASN A C 1
ATOM 3308 O O . ASN A 1 442 ? 3.137 3.213 -44.104 1.00 61.56 442 ASN A O 1
ATOM 3312 N N . VAL A 1 443 ? 3.597 4.895 -42.711 1.00 59.47 443 VAL A N 1
ATOM 3313 C CA . VAL A 1 443 ? 2.367 4.697 -41.920 1.00 59.47 443 VAL A CA 1
ATOM 3314 C C . VAL A 1 443 ? 1.310 5.721 -42.300 1.00 59.47 443 VAL A C 1
ATOM 3316 O O . VAL A 1 443 ? 1.451 6.916 -42.038 1.00 59.47 443 VAL A O 1
ATOM 3319 N N . LEU A 1 444 ? 0.220 5.230 -42.885 1.00 65.75 444 LEU A N 1
ATOM 3320 C CA . LEU A 1 444 ? -1.009 5.995 -43.051 1.00 65.75 444 LEU A CA 1
ATOM 3321 C C . LEU A 1 444 ? -1.686 6.099 -41.684 1.00 65.75 444 LEU A C 1
ATOM 3323 O O . LEU A 1 444 ? -2.131 5.097 -41.127 1.00 65.75 444 LEU A O 1
ATOM 3327 N N . VAL A 1 445 ? -1.747 7.307 -41.132 1.00 67.88 445 VAL A N 1
ATOM 3328 C CA . VAL A 1 445 ? -2.527 7.569 -39.919 1.00 67.88 445 VAL A CA 1
ATOM 3329 C C . VAL A 1 445 ? -3.986 7.732 -40.325 1.00 67.88 445 VAL A C 1
ATOM 3331 O O . VAL A 1 445 ? -4.299 8.561 -41.183 1.00 67.88 445 VAL A O 1
ATOM 3334 N N . ALA A 1 446 ? -4.856 6.930 -39.714 1.00 78.19 446 ALA A N 1
ATOM 3335 C CA . ALA A 1 446 ? -6.293 7.010 -39.912 1.00 78.19 446 ALA A CA 1
ATOM 3336 C C . ALA A 1 446 ? -6.982 7.627 -38.694 1.00 78.19 446 ALA A C 1
ATOM 3338 O O . ALA A 1 446 ? -6.715 7.249 -37.556 1.00 78.19 446 ALA A O 1
ATOM 3339 N N . GLU A 1 447 ? -7.894 8.551 -38.949 1.00 84.81 447 GLU A N 1
ATOM 3340 C CA . GLU A 1 447 ? -8.850 9.070 -37.982 1.00 84.81 447 GLU A CA 1
ATOM 3341 C C . GLU A 1 447 ? -10.146 8.264 -38.097 1.00 84.81 447 GLU A C 1
ATOM 3343 O O . GLU A 1 447 ? -10.595 7.955 -39.204 1.00 84.81 447 GLU A O 1
ATOM 3348 N N . ILE A 1 448 ? -10.749 7.923 -36.956 1.00 85.25 448 ILE A N 1
ATOM 3349 C CA . ILE A 1 448 ? -12.041 7.234 -36.904 1.00 85.25 448 ILE A CA 1
ATOM 3350 C C . ILE A 1 448 ? -13.052 8.165 -36.245 1.00 85.25 448 ILE A C 1
ATOM 3352 O O . ILE A 1 448 ? -12.883 8.553 -35.090 1.00 85.25 448 ILE A O 1
ATOM 3356 N N . ALA A 1 449 ? -14.121 8.485 -36.969 1.00 85.75 449 ALA A N 1
ATOM 3357 C CA . ALA A 1 449 ? -15.290 9.177 -36.442 1.00 85.75 449 ALA A CA 1
ATOM 3358 C C . ALA A 1 449 ? -16.498 8.234 -36.445 1.00 85.75 449 ALA A C 1
ATOM 3360 O O . ALA A 1 449 ? -16.698 7.456 -37.376 1.00 85.75 449 ALA A O 1
ATOM 3361 N N . CYS A 1 450 ? -17.315 8.299 -35.399 1.00 84.62 450 CYS A N 1
ATOM 3362 C CA . CYS A 1 450 ? -18.527 7.496 -35.283 1.00 84.62 450 CYS A CA 1
ATOM 3363 C C . CYS A 1 450 ? -19.740 8.347 -35.676 1.00 84.62 450 CYS A C 1
ATOM 3365 O O . CYS A 1 450 ? -19.921 9.438 -35.136 1.00 84.62 450 CYS A O 1
ATOM 3367 N N . THR A 1 451 ? -20.559 7.860 -36.605 1.00 83.12 451 THR A N 1
ATOM 3368 C CA . THR A 1 451 ? -21.857 8.453 -36.955 1.00 83.12 451 THR A CA 1
ATOM 3369 C C . THR A 1 451 ? -22.997 7.577 -36.423 1.00 83.12 451 THR A C 1
ATOM 3371 O O . THR A 1 451 ? -22.753 6.570 -35.754 1.00 83.12 451 THR A O 1
ATOM 3374 N N . ALA A 1 452 ? -24.252 7.965 -36.685 1.00 80.81 452 ALA A N 1
ATOM 3375 C CA . ALA A 1 452 ? -25.418 7.185 -36.266 1.00 80.81 452 ALA A CA 1
ATOM 3376 C C . ALA A 1 452 ? -25.372 5.735 -36.796 1.00 80.81 452 ALA A C 1
ATOM 3378 O O . ALA A 1 452 ? -25.624 4.808 -36.029 1.00 80.81 452 ALA A O 1
ATOM 3379 N N . ASP A 1 453 ? -24.938 5.546 -38.050 1.00 84.88 453 ASP A N 1
ATOM 3380 C CA . ASP A 1 453 ? -25.049 4.261 -38.760 1.00 84.88 453 ASP A CA 1
ATOM 3381 C C . ASP A 1 453 ? -23.695 3.646 -39.182 1.00 84.88 453 ASP A C 1
ATOM 3383 O O . ASP A 1 453 ? -23.640 2.486 -39.603 1.00 84.88 453 ASP A O 1
ATOM 3387 N N . ALA A 1 454 ? -22.582 4.387 -39.079 1.00 86.81 454 ALA A N 1
ATOM 3388 C CA . ALA A 1 454 ? -21.288 3.957 -39.614 1.00 86.81 454 ALA A CA 1
ATOM 3389 C C . ALA A 1 454 ? -20.066 4.450 -38.817 1.00 86.81 454 ALA A C 1
ATOM 3391 O O . ALA A 1 454 ? -20.108 5.429 -38.072 1.00 86.81 454 ALA A O 1
ATOM 3392 N N . LEU A 1 455 ? -18.937 3.777 -39.034 1.00 86.56 455 LEU A N 1
ATOM 3393 C CA . LEU A 1 455 ? -17.597 4.263 -38.721 1.00 86.56 455 LEU A CA 1
ATOM 3394 C C . LEU A 1 455 ? -17.018 4.924 -39.972 1.00 86.56 455 LEU A C 1
ATOM 3396 O O . LEU A 1 455 ? -16.827 4.261 -40.991 1.00 86.56 455 LEU A O 1
ATOM 3400 N N . LEU A 1 456 ? -16.731 6.221 -39.899 1.00 89.06 456 LEU A N 1
ATOM 3401 C CA . LEU A 1 456 ? -16.018 6.945 -40.943 1.00 89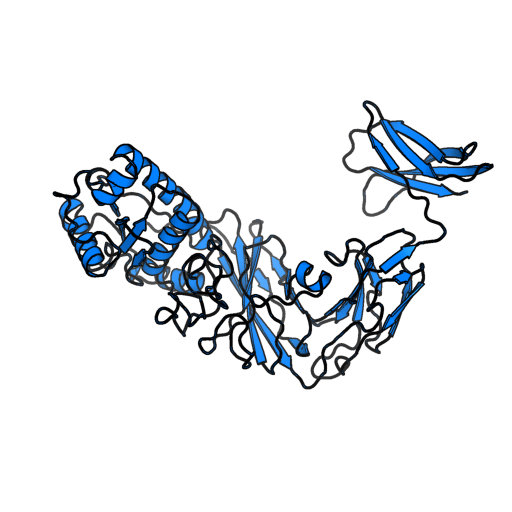.06 456 LEU A CA 1
ATOM 3402 C C . LEU A 1 456 ? -14.517 6.858 -40.664 1.00 89.06 456 LEU A C 1
ATOM 3404 O O . LEU A 1 456 ? -14.039 7.394 -39.666 1.00 89.06 456 LEU A O 1
ATOM 3408 N N . ILE A 1 457 ? -13.791 6.171 -41.540 1.00 90.44 457 ILE A N 1
ATOM 3409 C CA . ILE A 1 457 ? -12.342 5.987 -41.453 1.00 90.44 457 ILE A CA 1
ATOM 3410 C C . ILE A 1 457 ? -11.695 6.882 -42.505 1.00 90.44 457 ILE A C 1
ATOM 3412 O O . ILE A 1 457 ? -11.893 6.665 -43.701 1.00 90.44 457 ILE A O 1
ATOM 3416 N N . SER A 1 458 ? -10.922 7.871 -42.065 1.00 90.25 458 SER A N 1
ATOM 3417 C CA . SER A 1 458 ? -10.298 8.883 -42.924 1.00 90.25 458 SER A CA 1
ATOM 3418 C C . SER A 1 458 ? -8.783 8.858 -42.797 1.00 90.25 458 SER A C 1
ATOM 3420 O O . SER A 1 458 ? -8.270 8.774 -41.691 1.00 90.25 458 SER A O 1
ATOM 3422 N N . TRP A 1 459 ? -8.047 8.990 -43.898 1.00 89.50 459 TRP A N 1
ATOM 3423 C CA . TRP A 1 459 ? -6.583 9.082 -43.881 1.00 89.50 459 TRP A CA 1
ATOM 3424 C C . TRP A 1 459 ? -6.075 10.056 -44.942 1.00 89.50 459 TRP A C 1
ATOM 3426 O O . TRP A 1 459 ? -6.753 10.334 -45.934 1.00 89.50 459 TRP A O 1
ATOM 3436 N N . ALA A 1 460 ? -4.862 10.571 -44.745 1.00 85.62 460 ALA A N 1
ATOM 3437 C CA . ALA A 1 460 ? -4.164 11.324 -45.782 1.00 85.62 460 ALA A CA 1
ATOM 3438 C C . ALA A 1 460 ? -3.764 10.384 -46.931 1.00 85.62 460 ALA A C 1
ATOM 3440 O O . ALA A 1 460 ? -3.110 9.368 -46.705 1.00 85.62 460 ALA A O 1
ATOM 3441 N N . SER A 1 461 ? -4.143 10.723 -48.158 1.00 87.81 461 SER A N 1
ATOM 3442 C CA . SER A 1 461 ? -3.936 9.905 -49.354 1.00 87.81 461 SER A CA 1
ATOM 3443 C C . SER A 1 461 ? -3.139 10.649 -50.423 1.00 87.81 461 SER A C 1
ATOM 3445 O O . SER A 1 461 ? -3.116 11.874 -50.470 1.00 87.81 461 SER A O 1
ATOM 3447 N N . LYS A 1 462 ? -2.476 9.911 -51.313 1.00 87.38 462 LYS A N 1
ATOM 3448 C CA . LYS A 1 462 ? -1.798 10.466 -52.490 1.00 87.38 462 LYS A CA 1
ATOM 3449 C C . LYS A 1 462 ? -2.696 10.281 -53.706 1.00 87.38 462 LYS A C 1
ATOM 3451 O O . LYS A 1 462 ? -3.064 9.151 -54.019 1.00 87.38 462 LYS A O 1
ATOM 3456 N N . VAL A 1 463 ? -3.022 11.374 -54.395 1.00 88.56 463 VAL A N 1
ATOM 3457 C CA . VAL A 1 463 ? -3.849 11.332 -55.611 1.00 88.56 463 VAL A CA 1
ATOM 3458 C C . VAL A 1 463 ? -3.241 10.352 -56.621 1.00 88.56 463 VAL A C 1
ATOM 3460 O O . VAL A 1 463 ? -2.043 10.398 -56.899 1.00 88.56 463 VAL A O 1
ATOM 3463 N N . GLY A 1 464 ? -4.060 9.436 -57.133 1.00 87.12 464 GLY A N 1
ATOM 3464 C CA . GLY A 1 464 ? -3.666 8.387 -58.075 1.00 87.12 464 GLY A CA 1
ATOM 3465 C C . GLY A 1 464 ? -3.128 7.097 -57.442 1.00 87.12 464 GLY A C 1
ATOM 3466 O O . GLY A 1 464 ? -2.928 6.125 -58.167 1.00 87.12 464 GLY A O 1
ATOM 3467 N N . LYS A 1 465 ? -2.917 7.036 -56.119 1.00 90.19 465 LYS A N 1
ATOM 3468 C CA . LYS A 1 465 ? -2.548 5.793 -55.418 1.00 90.19 465 LYS A CA 1
ATOM 3469 C C . LYS A 1 465 ? -3.774 4.987 -55.007 1.00 90.19 465 LYS A C 1
ATOM 3471 O O . LYS A 1 465 ? -4.805 5.552 -54.640 1.00 90.19 465 LYS A O 1
ATOM 3476 N N . ALA A 1 466 ? -3.646 3.664 -55.056 1.00 90.88 466 ALA A N 1
ATOM 3477 C CA . ALA A 1 466 ? -4.677 2.748 -54.596 1.00 90.88 466 ALA A CA 1
ATOM 3478 C C . ALA A 1 466 ? -4.467 2.405 -53.117 1.00 90.88 466 ALA A C 1
ATOM 3480 O O . ALA A 1 466 ? -3.346 2.198 -52.664 1.00 90.88 466 ALA A O 1
ATOM 3481 N N . TYR A 1 467 ? -5.560 2.321 -52.371 1.00 91.31 467 TYR A N 1
ATOM 3482 C CA . TYR A 1 467 ? -5.586 1.993 -50.954 1.00 91.31 467 TYR A CA 1
ATOM 3483 C C . TYR A 1 467 ? -6.572 0.856 -50.705 1.00 91.31 467 TYR A C 1
ATOM 3485 O O . TYR A 1 467 ? -7.652 0.828 -51.289 1.00 91.31 467 TYR A O 1
ATOM 3493 N N . SER A 1 468 ? -6.219 -0.078 -49.826 1.00 90.88 468 SER A N 1
ATOM 3494 C CA . SER A 1 468 ? -7.072 -1.184 -49.393 1.00 90.88 468 SER A CA 1
ATOM 3495 C C . SER A 1 468 ? -7.432 -1.008 -47.928 1.00 90.88 468 SER A C 1
ATOM 3497 O O . SER A 1 468 ? -6.561 -1.159 -47.075 1.00 90.88 468 SER A O 1
ATOM 3499 N N . LEU A 1 469 ? -8.704 -0.756 -47.626 1.00 90.12 469 LEU A N 1
ATOM 3500 C CA . LEU A 1 469 ? -9.218 -0.870 -46.267 1.00 90.12 469 LEU A CA 1
ATOM 3501 C C . LEU A 1 469 ? -9.503 -2.344 -45.983 1.00 90.12 469 LEU A C 1
ATOM 3503 O O . LEU A 1 469 ? -10.265 -2.992 -46.704 1.00 90.12 469 LEU A O 1
ATOM 3507 N N . GLN A 1 470 ? -8.881 -2.879 -44.941 1.00 89.69 470 GLN A N 1
ATOM 3508 C CA . GLN A 1 470 ? -9.079 -4.249 -44.491 1.00 89.69 470 GLN A CA 1
ATOM 3509 C C . GLN A 1 470 ? -9.609 -4.277 -43.064 1.00 89.69 470 GLN A C 1
ATOM 3511 O O . GLN A 1 470 ? -9.335 -3.374 -42.273 1.00 89.69 470 GLN A O 1
ATOM 3516 N N . ARG A 1 471 ? -10.353 -5.333 -42.751 1.00 86.44 471 ARG A N 1
ATOM 3517 C CA . ARG A 1 471 ? -10.998 -5.566 -41.463 1.00 86.44 471 ARG A CA 1
ATOM 3518 C C . ARG A 1 471 ? -10.647 -6.951 -40.940 1.00 86.44 471 ARG A C 1
ATOM 3520 O O . ARG A 1 471 ? -10.555 -7.887 -41.729 1.00 86.44 471 ARG A O 1
ATOM 3527 N N . ALA A 1 472 ? -10.509 -7.075 -39.626 1.00 83.88 472 ALA A N 1
ATOM 3528 C CA . ALA A 1 472 ? -10.399 -8.354 -38.932 1.00 83.88 472 ALA A CA 1
ATOM 3529 C C . ALA A 1 472 ? -11.255 -8.347 -37.654 1.00 83.88 472 ALA A C 1
ATOM 3531 O O . ALA A 1 472 ? -11.372 -7.320 -36.981 1.00 83.88 472 ALA A O 1
ATOM 3532 N N . SER A 1 473 ? -11.846 -9.491 -37.315 1.00 76.81 473 SER A N 1
ATOM 3533 C CA . SER A 1 473 ? -12.480 -9.749 -36.014 1.00 76.81 473 SER A CA 1
ATOM 3534 C C . SER A 1 473 ? -11.452 -10.347 -35.045 1.00 76.81 473 SER A C 1
ATOM 3536 O O . SER A 1 473 ? -10.622 -11.149 -35.463 1.00 76.81 473 SER A O 1
ATOM 3538 N N . GLY A 1 474 ? -11.465 -9.940 -33.771 1.00 61.53 474 GLY A N 1
ATOM 3539 C CA . GLY A 1 474 ? -10.429 -10.316 -32.792 1.00 61.53 474 GLY A CA 1
ATOM 3540 C C . GLY A 1 474 ? -10.283 -11.828 -32.520 1.00 61.53 474 GLY A C 1
ATOM 3541 O O . GLY A 1 474 ? -11.276 -12.548 -32.457 1.00 61.53 474 GLY A O 1
ATOM 3542 N N . GLY A 1 475 ? -9.034 -12.278 -32.310 1.00 60.72 475 GLY A N 1
ATOM 3543 C CA . GLY A 1 475 ? -8.604 -13.658 -32.023 1.00 60.72 475 GLY A CA 1
ATOM 3544 C C . GLY A 1 475 ? -7.069 -13.758 -31.868 1.00 60.72 475 GLY A C 1
ATOM 3545 O O . GLY A 1 475 ? -6.387 -12.736 -31.897 1.00 60.72 475 GLY A O 1
ATOM 3546 N N . ARG A 1 476 ? -6.498 -14.968 -31.701 1.00 54.38 476 ARG A N 1
ATOM 3547 C CA . ARG A 1 476 ? -5.025 -15.184 -31.627 1.00 54.38 476 ARG A CA 1
ATOM 3548 C C . ARG A 1 476 ? -4.300 -14.954 -32.970 1.00 54.38 476 ARG A C 1
ATOM 3550 O O . ARG A 1 476 ? -3.081 -14.814 -32.978 1.00 54.38 476 ARG A O 1
ATOM 3557 N N . SER A 1 477 ? -5.040 -14.884 -34.077 1.00 57.28 477 SER A N 1
ATOM 3558 C CA . SER A 1 477 ? -4.584 -14.450 -35.402 1.00 57.28 477 SER A CA 1
ATOM 3559 C C . SER A 1 477 ? -5.592 -13.464 -35.997 1.00 57.28 477 SER A C 1
ATOM 3561 O O . SER A 1 477 ? -6.792 -13.568 -35.745 1.00 57.28 477 SER A O 1
ATOM 3563 N N . PHE A 1 478 ? -5.106 -12.498 -36.779 1.00 74.31 478 PHE A N 1
ATOM 3564 C CA . PHE A 1 478 ? -5.959 -11.576 -37.527 1.00 74.31 478 PHE A CA 1
ATOM 3565 C C . PHE A 1 478 ? -6.124 -12.074 -38.963 1.00 74.31 478 PHE A C 1
ATOM 3567 O O . PHE A 1 478 ? -5.226 -11.893 -39.788 1.00 74.31 478 PHE A O 1
ATOM 3574 N N . ASP A 1 479 ? -7.283 -12.651 -39.270 1.00 79.75 479 ASP A N 1
ATOM 3575 C CA . ASP A 1 479 ? -7.669 -12.954 -40.647 1.00 79.75 479 ASP A CA 1
ATOM 3576 C C . ASP A 1 479 ? -8.218 -11.680 -41.298 1.00 79.75 479 ASP A C 1
ATOM 3578 O O . ASP A 1 479 ? -9.364 -11.275 -41.092 1.00 79.75 479 ASP A O 1
ATOM 3582 N N . TRP A 1 480 ? -7.355 -10.990 -42.042 1.00 84.88 480 TRP A N 1
ATOM 3583 C CA . TRP A 1 480 ? -7.686 -9.714 -42.672 1.00 84.88 480 TRP A CA 1
ATOM 3584 C C . TRP A 1 480 ? -8.466 -9.914 -43.972 1.00 84.88 480 TRP A C 1
ATOM 3586 O O . TRP A 1 480 ? -7.920 -10.390 -44.968 1.00 84.88 480 TRP A O 1
ATOM 3596 N N . ALA A 1 481 ? -9.714 -9.454 -43.999 1.00 85.44 481 ALA A N 1
ATOM 3597 C CA . ALA A 1 481 ? -10.533 -9.390 -45.203 1.00 85.44 481 ALA A CA 1
ATOM 3598 C C . ALA A 1 481 ? -10.532 -7.972 -45.786 1.00 85.44 481 ALA A C 1
ATOM 3600 O O . ALA A 1 481 ? -10.586 -6.981 -45.055 1.00 85.44 481 ALA A O 1
ATOM 3601 N N . THR A 1 482 ? -10.493 -7.856 -47.114 1.00 89.50 482 THR A N 1
ATOM 3602 C CA . THR A 1 482 ? -10.624 -6.552 -47.778 1.00 89.50 482 THR A CA 1
ATOM 3603 C C . THR A 1 482 ? -12.071 -6.085 -47.707 1.00 89.50 482 THR A C 1
ATOM 3605 O O . THR A 1 482 ? -12.955 -6.754 -48.228 1.00 89.50 482 THR A O 1
ATOM 3608 N N . VAL A 1 483 ? -12.295 -4.931 -47.076 1.00 88.19 483 VAL A N 1
ATOM 3609 C CA . VAL A 1 483 ? -13.596 -4.251 -47.043 1.00 88.19 483 VAL A CA 1
ATOM 3610 C C . VAL A 1 483 ? -13.810 -3.522 -48.360 1.00 88.19 483 VAL A C 1
ATOM 3612 O O . VAL A 1 483 ? -14.831 -3.691 -49.015 1.00 88.19 483 VAL A O 1
ATOM 3615 N N . GLN A 1 484 ? -12.821 -2.720 -48.761 1.00 89.50 484 GLN A N 1
ATOM 3616 C CA . GLN A 1 484 ? -12.892 -1.910 -49.969 1.00 89.50 484 GLN A CA 1
ATOM 3617 C C . GLN A 1 484 ? -11.488 -1.574 -50.477 1.00 89.50 484 GLN A C 1
ATOM 3619 O O . GLN A 1 484 ? -10.545 -1.426 -49.698 1.00 89.50 484 GLN A O 1
ATOM 3624 N N . THR A 1 485 ? -11.349 -1.445 -51.796 1.00 91.50 485 THR A N 1
ATOM 3625 C CA . THR A 1 485 ? -10.184 -0.822 -52.439 1.00 91.50 485 THR A CA 1
ATOM 3626 C C . THR A 1 485 ? -10.628 0.482 -53.096 1.00 91.50 485 THR A C 1
ATOM 3628 O O . THR A 1 485 ? -11.687 0.515 -53.720 1.00 91.50 485 THR A O 1
ATOM 3631 N N . ILE A 1 486 ? -9.839 1.544 -52.958 1.00 91.69 486 ILE A N 1
ATOM 3632 C CA . ILE A 1 486 ? -10.129 2.863 -53.526 1.00 91.69 486 ILE A CA 1
ATOM 3633 C C . ILE A 1 486 ? -8.871 3.475 -54.136 1.00 91.69 486 ILE A C 1
ATOM 3635 O O . ILE A 1 486 ? -7.805 3.427 -53.530 1.00 91.69 486 ILE A O 1
ATOM 3639 N N . THR A 1 487 ? -8.990 4.065 -55.322 1.00 94.19 487 THR A N 1
ATOM 3640 C CA . THR A 1 487 ? -7.947 4.937 -55.876 1.00 94.19 487 THR A CA 1
ATOM 3641 C C . THR A 1 487 ? -8.233 6.355 -55.419 1.00 94.19 487 THR A C 1
ATOM 3643 O O . THR A 1 487 ? -9.306 6.886 -55.695 1.00 94.19 487 THR A O 1
ATOM 3646 N N . ALA A 1 488 ? -7.296 6.960 -54.697 1.00 90.00 488 ALA A N 1
ATOM 3647 C CA . ALA A 1 488 ? -7.492 8.287 -54.142 1.00 90.00 488 ALA A CA 1
ATOM 3648 C C . ALA A 1 488 ? -7.569 9.338 -55.256 1.00 90.00 488 ALA A C 1
ATOM 3650 O O . ALA A 1 488 ? -6.650 9.477 -56.061 1.00 90.00 488 ALA A O 1
ATOM 3651 N N . THR A 1 489 ? -8.658 10.099 -55.282 1.00 91.56 489 THR A N 1
ATOM 3652 C CA . THR A 1 489 ? -8.834 11.269 -56.159 1.00 91.56 489 THR A CA 1
ATOM 3653 C C . THR A 1 489 ? -8.453 12.572 -55.461 1.00 91.56 489 THR A C 1
ATOM 3655 O O . THR A 1 489 ? -8.249 13.586 -56.119 1.00 91.56 489 THR A O 1
ATOM 3658 N N . GLU A 1 490 ? -8.312 12.536 -54.135 1.00 90.62 490 GLU A N 1
ATOM 3659 C CA . GLU A 1 490 ? -8.004 13.678 -53.277 1.00 90.62 490 GLU A CA 1
ATOM 3660 C C . GLU A 1 490 ? -6.842 13.363 -52.324 1.00 90.62 490 GLU A C 1
ATOM 3662 O O . GLU A 1 490 ? -6.406 12.216 -52.171 1.00 90.62 490 GLU A O 1
ATOM 3667 N N . THR A 1 491 ? -6.332 14.400 -51.659 1.00 87.50 491 THR A N 1
ATOM 3668 C CA . THR A 1 491 ? -5.255 14.285 -50.664 1.00 87.50 491 THR A CA 1
ATOM 3669 C C . THR A 1 491 ? -5.725 13.740 -49.312 1.00 87.50 491 THR A C 1
ATOM 3671 O O . THR A 1 491 ? -4.909 13.474 -48.427 1.00 87.50 491 THR A O 1
ATOM 3674 N N . ARG A 1 492 ? -7.035 13.533 -49.142 1.00 89.44 492 ARG A N 1
ATOM 3675 C CA . ARG A 1 492 ? -7.639 12.861 -47.993 1.00 89.44 492 ARG A CA 1
ATOM 3676 C C . ARG A 1 492 ? -8.733 11.921 -48.486 1.00 89.44 492 ARG A C 1
ATOM 3678 O O . ARG A 1 492 ? -9.624 12.339 -49.211 1.00 89.44 492 ARG A O 1
ATOM 3685 N N . THR A 1 493 ? -8.670 10.657 -48.086 1.00 91.62 493 THR A N 1
ATOM 3686 C CA . THR A 1 493 ? -9.665 9.642 -48.449 1.00 91.62 493 THR A CA 1
ATOM 3687 C C . THR A 1 493 ? -10.462 9.255 -47.214 1.00 91.62 493 THR A C 1
ATOM 3689 O O . THR A 1 493 ? -9.893 9.161 -46.129 1.00 91.62 493 THR A O 1
ATOM 3692 N N . SER A 1 494 ? -11.771 9.040 -47.369 1.00 90.50 494 SER A N 1
ATOM 3693 C CA . SER A 1 494 ? -12.648 8.566 -46.293 1.00 90.50 494 SER A CA 1
ATOM 3694 C C . SER A 1 494 ? -13.527 7.417 -46.773 1.00 90.50 494 SER A C 1
ATOM 3696 O O . SER A 1 494 ? -14.072 7.480 -47.872 1.00 90.50 494 SER A O 1
ATOM 3698 N N . ILE A 1 495 ? -13.686 6.386 -45.945 1.00 90.38 495 ILE A N 1
ATOM 3699 C CA . ILE A 1 495 ? -14.595 5.261 -46.188 1.00 90.38 495 ILE A CA 1
ATOM 3700 C C . ILE A 1 495 ? -15.533 5.114 -44.993 1.00 90.38 495 ILE A C 1
ATOM 3702 O O . ILE A 1 495 ? -15.083 5.082 -43.849 1.00 90.38 495 ILE A O 1
ATOM 3706 N N . ALA A 1 496 ? -16.833 5.003 -45.263 1.00 89.56 496 ALA A N 1
ATOM 3707 C CA . ALA A 1 496 ? -17.835 4.672 -44.260 1.00 89.56 496 ALA A CA 1
ATOM 3708 C C . ALA A 1 496 ? -18.026 3.150 -44.200 1.00 89.56 496 ALA A C 1
ATOM 3710 O O . ALA A 1 496 ? -18.317 2.517 -45.213 1.00 89.56 496 ALA A O 1
ATOM 3711 N N . VAL A 1 497 ? -17.878 2.567 -43.012 1.00 87.44 497 VAL A N 1
ATOM 3712 C CA . VAL A 1 497 ? -18.110 1.140 -42.759 1.00 87.44 497 VAL A CA 1
ATOM 3713 C C . VAL A 1 497 ? -19.324 0.987 -41.841 1.00 87.44 497 VAL A C 1
ATOM 3715 O O . VAL A 1 497 ? -19.353 1.652 -40.804 1.00 87.44 497 VAL A O 1
ATOM 3718 N N . PRO A 1 498 ? -20.309 0.125 -42.158 1.00 84.31 498 PRO A N 1
ATOM 3719 C CA . PRO A 1 498 ? -21.460 -0.108 -41.288 1.00 84.31 498 PRO A CA 1
ATOM 3720 C C . PRO A 1 498 ? -21.052 -0.516 -39.870 1.00 84.31 498 PRO A C 1
ATOM 3722 O O . PRO A 1 498 ? -20.090 -1.266 -39.674 1.00 84.31 498 PRO A O 1
ATOM 3725 N N . ARG A 1 499 ? -21.795 -0.032 -38.873 1.00 72.69 499 ARG A N 1
ATOM 3726 C CA . ARG A 1 499 ? -21.561 -0.381 -37.470 1.00 72.69 499 ARG A CA 1
ATOM 3727 C C . ARG A 1 499 ? -22.115 -1.781 -37.182 1.00 72.69 499 ARG A C 1
ATOM 3729 O O . ARG A 1 499 ? -23.320 -1.994 -37.226 1.00 72.69 499 ARG A O 1
ATOM 3736 N N . GLU A 1 500 ? -21.243 -2.740 -36.883 1.00 67.69 500 GLU A N 1
ATOM 3737 C CA . GLU A 1 500 ? -21.644 -4.100 -36.490 1.00 67.69 500 GLU A CA 1
ATOM 3738 C C . GLU A 1 500 ? -21.617 -4.268 -34.957 1.00 67.69 500 GLU A C 1
ATOM 3740 O O . GLU A 1 500 ? -20.770 -3.693 -34.274 1.00 67.69 500 GLU A O 1
ATOM 3745 N N . ASN A 1 501 ? -22.529 -5.081 -34.408 1.00 58.94 501 ASN A N 1
ATOM 3746 C CA . ASN A 1 501 ? -22.715 -5.295 -32.959 1.00 58.94 501 ASN A CA 1
ATOM 3747 C C . ASN A 1 501 ? -21.696 -6.266 -32.310 1.00 58.94 501 ASN A C 1
ATOM 3749 O O . ASN A 1 501 ? -21.935 -6.781 -31.215 1.00 58.94 501 ASN A O 1
ATOM 3753 N N . THR A 1 502 ? -20.560 -6.553 -32.951 1.00 56.34 502 THR A N 1
ATOM 3754 C CA . THR A 1 502 ? -19.548 -7.489 -32.428 1.00 56.34 502 THR A CA 1
ATOM 3755 C C . THR A 1 502 ? -18.468 -6.785 -31.606 1.00 56.34 502 THR A C 1
ATOM 3757 O O . THR A 1 502 ? -17.995 -5.710 -31.963 1.00 56.34 502 THR A O 1
ATOM 3760 N N . LYS A 1 503 ? -18.034 -7.417 -30.507 1.00 54.66 503 LYS A N 1
ATOM 3761 C CA . LYS A 1 503 ? -17.231 -6.792 -29.437 1.00 54.66 503 LYS A CA 1
ATOM 3762 C C . LYS A 1 503 ? -15.790 -6.391 -29.789 1.00 54.66 503 LYS A C 1
ATOM 3764 O O . LYS A 1 503 ? -15.156 -5.753 -28.954 1.00 54.66 503 LYS A O 1
ATOM 3769 N N . SER A 1 504 ? -15.239 -6.710 -30.962 1.00 56.62 504 SER A N 1
ATOM 3770 C CA . SER A 1 504 ? -13.889 -6.255 -31.349 1.00 56.62 504 SER A CA 1
ATOM 3771 C C . SER A 1 504 ? -13.653 -6.370 -32.855 1.00 56.62 504 SER A C 1
ATOM 3773 O O . SER A 1 504 ? -13.501 -7.476 -33.378 1.00 56.62 504 SER A O 1
ATOM 3775 N N . THR A 1 505 ? -13.560 -5.224 -33.527 1.00 70.94 505 THR A N 1
ATOM 3776 C CA . THR A 1 505 ? -13.289 -5.120 -34.965 1.00 70.94 505 THR A CA 1
ATOM 3777 C C . THR A 1 505 ? -12.090 -4.202 -35.179 1.00 70.94 505 THR A C 1
ATOM 3779 O O . THR A 1 505 ? -12.091 -3.066 -34.713 1.00 70.94 505 THR A O 1
ATOM 3782 N N . PHE A 1 506 ? -11.072 -4.690 -35.884 1.00 81.12 506 PHE A N 1
ATOM 3783 C CA . PHE A 1 506 ? -9.845 -3.956 -36.194 1.00 81.12 506 PHE A CA 1
ATOM 3784 C C . PHE A 1 506 ? -9.829 -3.567 -37.669 1.00 81.12 506 PHE A C 1
ATOM 3786 O O . PHE A 1 506 ? -10.280 -4.340 -38.515 1.00 81.12 506 PHE A O 1
ATOM 3793 N N . PHE A 1 507 ? -9.274 -2.396 -37.980 1.00 84.62 507 PHE A N 1
ATOM 3794 C CA . PHE A 1 507 ? -9.112 -1.904 -39.347 1.00 84.62 507 PHE A CA 1
ATOM 3795 C C . PHE A 1 507 ? -7.645 -1.601 -39.646 1.00 84.62 507 PHE A C 1
ATOM 3797 O O . PHE A 1 507 ? -6.909 -1.153 -38.770 1.00 84.62 507 PHE A O 1
ATOM 3804 N N . ARG A 1 508 ? -7.232 -1.808 -40.898 1.00 83.75 508 ARG A N 1
ATOM 3805 C CA . ARG A 1 508 ? -5.948 -1.323 -41.425 1.00 83.75 508 ARG A CA 1
ATOM 3806 C C . ARG A 1 508 ? -6.106 -0.823 -42.852 1.00 83.75 508 ARG A C 1
ATOM 3808 O O . ARG A 1 508 ? -6.982 -1.295 -43.574 1.00 83.75 508 ARG A O 1
ATOM 3815 N N . ILE A 1 509 ? -5.232 0.088 -43.264 1.00 86.94 509 ILE A N 1
ATOM 3816 C CA . ILE A 1 509 ? -5.177 0.602 -44.633 1.00 86.94 509 ILE A CA 1
ATOM 3817 C C . ILE A 1 509 ? -3.823 0.234 -45.228 1.00 86.94 509 ILE A C 1
ATOM 3819 O O . ILE A 1 509 ? -2.790 0.454 -44.600 1.00 86.94 509 ILE A O 1
ATOM 3823 N N . LEU A 1 510 ? -3.833 -0.318 -46.437 1.00 84.94 510 LEU A N 1
ATOM 3824 C CA . LEU A 1 510 ? -2.628 -0.644 -47.195 1.00 84.94 510 LEU A CA 1
ATOM 3825 C C . LEU A 1 510 ? -2.578 0.226 -48.451 1.00 84.94 510 LEU A C 1
ATOM 3827 O O . LEU A 1 510 ? -3.519 0.180 -49.237 1.00 84.94 510 LEU A O 1
ATOM 3831 N N . GLU A 1 511 ? -1.509 0.999 -48.651 1.00 84.81 511 GLU A N 1
ATOM 3832 C CA . GLU A 1 511 ? -1.194 1.554 -49.978 1.00 84.81 511 GLU A CA 1
ATOM 3833 C C . GLU A 1 511 ? -0.789 0.380 -50.888 1.00 84.81 511 GLU A C 1
ATOM 3835 O O . GLU A 1 511 ? 0.031 -0.446 -50.483 1.00 84.81 511 GLU A O 1
ATOM 3840 N N . LYS A 1 512 ? -1.419 0.261 -52.060 1.00 78.31 512 LYS A N 1
ATOM 3841 C CA . LYS A 1 512 ? -1.138 -0.776 -53.063 1.00 78.31 512 LYS A CA 1
ATOM 3842 C C . LYS A 1 512 ? -0.155 -0.296 -54.124 1.00 78.31 512 LYS A C 1
ATOM 3844 O O . LYS A 1 512 ? -0.202 0.903 -54.495 1.00 78.31 512 LYS A O 1
#

Solvent-accessible surface area (backbone atoms only — not comparable to full-atom values): 26586 Å² total; per-residue (Å²): 58,54,35,28,38,10,61,33,15,53,57,42,74,29,60,70,50,34,52,51,50,53,51,52,41,50,54,56,34,32,59,43,34,21,48,65,65,47,41,79,82,74,83,40,87,69,38,74,74,36,47,27,74,46,58,91,74,41,89,59,95,51,69,44,56,43,73,72,35,20,56,38,31,28,51,49,45,35,74,73,66,36,70,86,61,53,46,38,26,37,33,36,30,30,33,90,50,58,40,44,44,66,55,14,37,49,35,93,88,38,16,24,23,19,25,40,24,41,84,61,74,68,84,46,69,53,58,37,43,47,53,45,29,34,50,38,17,21,42,39,27,62,38,25,16,21,20,54,38,59,65,32,39,96,62,53,34,73,94,46,18,26,20,32,8,20,22,39,30,34,45,27,43,22,48,45,70,18,61,90,27,40,87,39,76,47,42,45,90,48,68,46,72,65,34,47,52,34,28,53,54,37,62,73,33,80,66,46,70,67,65,90,86,78,87,76,95,73,90,64,64,52,75,44,46,65,72,74,45,54,41,38,20,65,34,39,33,44,52,51,47,54,72,50,48,86,87,66,56,57,60,28,27,28,66,35,50,62,30,55,41,73,72,40,55,53,62,53,83,70,80,42,36,48,39,40,37,45,65,59,80,70,32,82,50,59,54,51,53,45,56,46,43,69,39,60,46,66,73,50,88,44,65,53,40,49,66,53,78,33,62,26,74,46,37,33,34,41,41,38,33,36,61,93,37,60,30,33,61,49,73,42,68,36,40,38,36,31,30,69,95,28,55,44,43,38,39,66,34,53,60,56,69,47,79,42,51,46,64,45,80,44,35,35,44,44,40,66,35,44,34,81,85,47,58,21,57,30,26,24,36,27,34,15,64,72,40,34,69,56,60,87,41,77,58,36,82,71,43,68,44,78,31,62,52,76,40,64,51,74,85,44,74,33,74,20,27,27,46,35,46,32,41,43,102,50,50,41,34,23,56,35,64,26,44,23,29,36,53,31,96,82,55,76,63,68,49,79,46,81,56,98,66,27,38,38,42,32,30,71,36,55,64,78,39,36,36,35,40,27,38,26,58,75,66,102,59,76,67,71,43,78,76,47,73,46,66,26,86,37,61,59,41,73,48,77,40,76,69,71,97,65,99,49,77,48,76,50,76,41,82,103